Protein AF-A0A7K6TTW9-F1 (afdb_monomer)

Secondary structure (DSSP, 8-state):
--TT--S--SS------B--STTTTTPBPPGGGGTTTS-TTSPTT--S--TTSS-HHHHHHHHT-----GGGGSSSSS---------------TTSSSEETTEEHHHHHHHHHHHHHHHHS-SSTT----HHHHHHHHHHHHHHHHHH-SS-GGGT---HHHHHHHHHHHHHHHHSS-HHHHHHHHHHHHHHHH-GGGHHHHHHHHHHHHHHHHHHHHHHTT-GGGS-HHHHHHHHHHHHHHHHH-HHHHHHHHHHHHHHHHHHHHHS-TTTS-HHHHHHHHHHHHHHHHTS-S-HHHHHHHHHHHHHHHT-S-HHHHHHHHHHHHHHHHHHHHHTSS---S-S-TT---HHHHHHHHHHHHHHHHHHHHS-HHHHHHHHHHHHHHHHHHS-HHHHHHHHHHHHH-TT-S-HHHHHHHHHHHHHHHHHTT-HHHHHHHHHHHHHHHHT-SSHHHHHHHHHHHHHHT---HHHHTT--

Solvent-accessible surface area (backbone atoms only — not comparable to full-atom values): 28141 Å² total; per-residue (Å²): 92,58,74,90,47,92,66,88,70,83,94,64,81,70,53,98,45,60,33,69,48,92,92,46,59,71,44,68,47,58,44,82,83,41,76,79,66,65,66,46,56,56,54,67,52,60,76,72,92,52,93,80,79,65,54,68,65,57,41,28,60,69,60,72,52,73,85,78,56,81,81,73,75,73,76,87,85,84,78,96,70,98,69,90,74,80,81,74,76,83,90,66,84,85,65,70,79,52,38,65,95,80,40,64,53,56,65,56,45,53,53,48,52,60,53,48,50,47,56,72,58,44,92,45,89,89,59,74,66,54,67,70,56,49,53,52,48,55,52,49,48,62,61,47,48,74,70,46,63,69,79,63,72,70,75,73,61,67,49,75,82,55,52,58,61,48,52,57,51,41,57,54,32,60,72,45,93,50,65,71,52,31,44,52,36,52,56,51,47,50,53,44,68,64,34,76,92,38,48,74,58,36,62,68,43,45,64,61,50,50,54,53,48,54,56,51,46,63,69,34,32,87,49,46,64,82,51,64,64,70,51,54,30,48,50,51,37,48,53,48,50,40,45,66,76,38,48,80,83,62,35,70,69,50,52,52,51,52,52,51,35,48,51,47,35,63,68,42,52,79,75,46,30,47,68,63,58,44,51,30,50,49,52,43,53,42,49,41,59,74,65,63,66,62,53,70,70,56,50,53,50,50,43,54,50,17,60,64,38,39,72,46,85,54,62,75,56,15,54,53,22,43,51,36,38,49,51,48,51,58,52,56,56,46,74,76,62,86,75,80,78,92,80,73,79,91,85,64,81,59,68,67,60,52,52,56,49,50,56,55,51,49,51,53,55,48,39,41,50,71,43,55,74,69,55,19,49,53,49,36,67,50,44,36,62,54,46,65,75,73,44,62,68,73,68,48,50,58,52,56,51,50,54,45,69,36,90,78,42,81,51,47,73,43,39,47,52,26,51,27,49,44,40,49,51,34,47,75,72,66,45,50,68,58,53,54,53,53,50,64,70,43,50,67,60,43,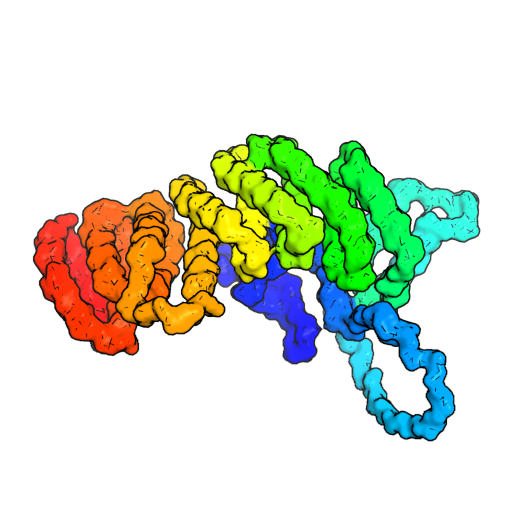74,72,39,81,56,62,72,56,23,54,51,51,52,50,55,49,53,33,27,68,43,89,47,67,74,54,34,62,69,58,129

Nearest PDB structures (foldseek):
  8w15-assembly1_A  TM=8.744E-01  e=3.439E-33  Homo sapiens
  8sah-assembly1_A  TM=8.833E-01  e=1.617E-32  Homo sapiens
  6x9o-assembly1_A  TM=8.766E-01  e=1.033E-32  Homo sapiens
  6rmh-assembly1_A  TM=8.859E-01  e=1.073E-30  Homo sapiens
  6yej-assembly1_A  TM=8.683E-01  e=6.320E-31  Homo sapiens

pLDDT: mean 82.48, std 17.6, range [29.14, 97.25]

Radius of gyration: 28.86 Å; Cα contacts (8 Å, |Δi|>4): 412; chains: 1; bounding box: 93×54×86 Å

InterPro domains:
  IPR000091 Huntingtin [PR00375] (349-368)
  IPR000091 Huntingtin [PR00375] (371-392)
  IPR016024 Armadillo-type fold [SSF48371] (60-452)
  IPR028426 Huntingtin family [PTHR10170] (158-477)
  IPR048413 Huntingtin, C-terminal HEAT repeats [PF20927] (1-150)
  IPR048413 Huntingtin, C-terminal HEAT repeats [PF20927] (158-477)

Foldseek 3Di:
DQPVPPDPDDPDDFDPDADLDPVRGGDGDGPVVCVLVPFLLDFRNDPDDDLPPAAPVNLCSNQVNDPDAPVVVPPPPDDDDDDDDPDDDDDDDPPPSCDDVHDRLQVVLVVLVVVLVCLLPPPDPVDPRDVVVVVVSVVVNSVSVSVNSHDDPPVLPPDPVNLVVLLVCLLVQCPDPDPVSVLVSLSVLVNLLSNPNNVVSNLVCLVSLLVSLLVVLVVCLQQVPVDDSSNLSSSLSSLLSCLLRPVPSSDQVSVLSSLVSLLSLLPDDCVRHPPSSNLSSLSSLLVSLVSVSHDPVSLVVQLVSLLVQLPDQDLVRNVSSVSSNVSSLVSVVCVVPDDDDDDDDPPDDDVVNLVVLVVSLVSLLVCLLPPDVVSVLVSLVCSLVSCVVRHDLVVVLVVLLCSLLDPSGPCNVSSLSSLLSNLVVCVVVVNLVVLVVSLVVCLVSLVPDPPVVSSVVSNQSSVLSSDPDPVSVVVSD

Organism: NCBI:txid48278

Sequence (477 aa):
KRDNIATHHLYQAWDPVPSLSPATTGALISHEKLLLQINTEREIGDMDYKLGQVSIHSIWLGNNITPLREEEWGEDEEDENDIPVPSSPPTSPINTRKHRAGVDIHSCSQFLLELYSQWILPSNPSKRTPVILISEVVRSVTFVMHLLMYGNTDFFLADKAVAEPVSRLLESTLRSTHMPSRIGALHGILYILECDLLDETAKQLIPIISEYLLSNLKGVAHCVNIHNQQHILVMCAAAFYLIENYPLDVGPEFSAGIIQMCGVMVSGSDESTPSIIYHCVLRGLERLLLSEQLSRLDSESLVKLSVDRVNVQSPHRAMAALGLMLTCMYTGKEKISPSRTTDANPAAPDSESVIVAMERVSVLFDRIRKGFPFEARVVARILPQFLDDFFPPQDVMNKVIGEFLSNQQPYPQFMATVVYKVFQTLHSTGQSSMVRDWVMLSLSNFTQRTPVAMAMWSLSCFFVSASTSQWISAMYP

Structure (mmCIF, N/CA/C/O backbone):
data_AF-A0A7K6TTW9-F1
#
_entry.id   AF-A0A7K6TTW9-F1
#
loop_
_atom_site.group_PDB
_atom_site.id
_atom_site.type_symbol
_atom_site.label_atom_id
_atom_site.label_alt_id
_atom_site.label_comp_id
_atom_site.label_asym_id
_atom_site.label_entity_id
_atom_site.label_seq_id
_atom_site.pdbx_PDB_ins_code
_atom_site.Cartn_x
_atom_site.Cartn_y
_atom_site.Cartn_z
_atom_site.occupancy
_atom_site.B_iso_or_equiv
_atom_site.auth_seq_id
_atom_site.auth_comp_id
_atom_site.auth_asym_id
_atom_site.auth_atom_id
_atom_site.pdbx_PDB_model_num
ATOM 1 N N . LYS A 1 1 ? 4.193 -12.598 8.943 1.00 90.69 1 LYS A N 1
ATOM 2 C CA . LYS A 1 1 ? 4.214 -14.023 9.354 1.00 90.69 1 LYS A CA 1
ATOM 3 C C . LYS A 1 1 ? 3.682 -14.932 8.237 1.00 90.69 1 LYS A C 1
ATOM 5 O O . LYS A 1 1 ? 3.313 -14.419 7.188 1.00 90.69 1 LYS A O 1
ATOM 10 N N . ARG A 1 2 ? 3.726 -16.264 8.408 1.00 91.12 2 ARG A N 1
ATOM 11 C CA . ARG A 1 2 ? 3.186 -17.274 7.465 1.00 91.12 2 ARG A CA 1
ATOM 12 C C . ARG A 1 2 ? 2.272 -18.260 8.207 1.00 91.12 2 ARG A C 1
ATOM 14 O O . ARG A 1 2 ? 2.369 -19.466 8.004 1.00 91.12 2 ARG A O 1
ATOM 21 N N . ASP A 1 3 ? 1.419 -17.757 9.094 1.00 90.62 3 ASP A N 1
ATOM 22 C CA . ASP A 1 3 ? 0.704 -18.599 10.068 1.00 90.62 3 ASP A CA 1
ATOM 23 C C . ASP A 1 3 ? -0.306 -19.546 9.400 1.00 90.62 3 ASP A C 1
ATOM 25 O O . ASP A 1 3 ? -0.552 -20.653 9.871 1.00 90.62 3 ASP A O 1
ATOM 29 N N . ASN A 1 4 ? -0.829 -19.151 8.239 1.00 87.56 4 ASN A N 1
ATOM 30 C CA . ASN A 1 4 ? -1.740 -19.934 7.407 1.00 87.56 4 ASN A CA 1
ATOM 31 C C . ASN A 1 4 ? -1.057 -20.727 6.277 1.00 87.56 4 ASN A C 1
ATOM 33 O O . ASN A 1 4 ? -1.748 -21.253 5.398 1.00 87.56 4 ASN A O 1
ATOM 37 N N . ILE A 1 5 ? 0.281 -20.803 6.246 1.00 92.25 5 ILE A N 1
ATOM 38 C CA . ILE A 1 5 ? 1.015 -21.460 5.159 1.00 92.25 5 ILE A CA 1
ATOM 39 C C . ILE A 1 5 ? 2.068 -22.423 5.711 1.00 92.25 5 ILE A C 1
ATOM 41 O O . ILE A 1 5 ? 3.154 -22.020 6.114 1.00 92.25 5 ILE A O 1
ATOM 45 N N . ALA A 1 6 ? 1.776 -23.722 5.635 1.00 92.00 6 ALA A N 1
ATOM 46 C CA . ALA A 1 6 ? 2.670 -24.768 6.134 1.00 92.00 6 ALA A CA 1
ATOM 47 C C . ALA A 1 6 ? 3.857 -25.077 5.202 1.00 92.00 6 ALA A C 1
ATOM 49 O O . ALA A 1 6 ? 4.893 -25.562 5.652 1.00 92.00 6 ALA A O 1
ATOM 50 N N . THR A 1 7 ? 3.715 -24.851 3.891 1.00 94.62 7 THR A N 1
ATOM 51 C CA . THR A 1 7 ? 4.741 -25.250 2.914 1.00 94.62 7 THR A CA 1
ATOM 52 C C . THR A 1 7 ? 5.710 -24.117 2.585 1.00 94.62 7 THR A C 1
ATOM 54 O O . THR A 1 7 ? 5.414 -22.947 2.797 1.00 94.62 7 THR A O 1
ATOM 57 N N . HIS A 1 8 ? 6.869 -24.449 2.018 1.00 91.94 8 HIS A N 1
ATOM 58 C CA . HIS A 1 8 ? 7.921 -23.475 1.716 1.00 91.94 8 HIS A CA 1
ATOM 59 C C . HIS A 1 8 ? 7.682 -22.654 0.431 1.00 91.94 8 HIS A C 1
ATOM 61 O O . HIS A 1 8 ? 8.403 -21.683 0.199 1.00 91.94 8 HIS A O 1
ATOM 67 N N . HIS A 1 9 ? 6.689 -22.998 -0.399 1.00 93.44 9 HIS A N 1
ATOM 68 C CA . HIS A 1 9 ? 6.438 -22.335 -1.688 1.00 93.44 9 HIS A CA 1
ATOM 69 C C . HIS A 1 9 ? 6.154 -20.833 -1.528 1.00 93.44 9 HIS A C 1
ATOM 71 O O . HIS A 1 9 ? 5.536 -20.418 -0.556 1.00 93.44 9 HIS A O 1
ATOM 77 N N . LEU A 1 10 ? 6.603 -20.003 -2.473 1.00 87.88 10 LEU A N 1
ATOM 78 C CA . LEU A 1 10 ? 6.608 -18.541 -2.306 1.00 87.88 10 LEU A CA 1
ATOM 79 C C . LEU A 1 10 ? 5.234 -17.883 -2.515 1.00 87.88 10 LEU A C 1
ATOM 81 O O . LEU A 1 10 ? 4.828 -17.039 -1.723 1.00 87.88 10 LEU A O 1
ATOM 85 N N . TYR A 1 11 ? 4.514 -18.262 -3.573 1.00 91.31 11 TYR A N 1
ATOM 86 C CA . TYR A 1 11 ? 3.267 -17.610 -3.989 1.00 91.31 11 TYR A CA 1
ATOM 87 C C . TYR A 1 11 ? 2.046 -18.321 -3.399 1.00 91.31 11 TYR A C 1
ATOM 89 O O . TYR A 1 11 ? 1.300 -18.993 -4.103 1.00 91.31 11 TYR A O 1
ATOM 97 N N . GLN A 1 12 ? 1.899 -18.222 -2.078 1.00 91.50 12 GLN A N 1
ATOM 98 C CA . GLN A 1 12 ? 0.823 -18.868 -1.314 1.00 91.50 12 GLN A CA 1
ATOM 99 C C . GLN A 1 12 ? 0.091 -17.900 -0.380 1.00 91.50 12 GLN A C 1
ATOM 101 O O . GLN A 1 12 ? -0.583 -18.340 0.544 1.00 91.50 12 GLN A O 1
ATOM 106 N N . ALA A 1 13 ? 0.246 -16.591 -0.586 1.00 89.38 13 ALA A N 1
ATOM 107 C CA . ALA A 1 13 ? -0.506 -15.606 0.177 1.00 89.38 13 ALA A CA 1
ATOM 108 C C . ALA A 1 13 ? -2.008 -15.784 -0.089 1.00 89.38 13 ALA A C 1
ATOM 110 O O . ALA A 1 13 ? -2.449 -15.787 -1.239 1.00 89.38 13 ALA A O 1
ATOM 111 N N . TRP A 1 14 ? -2.771 -15.962 0.982 1.00 91.44 14 TRP A N 1
ATOM 112 C CA . TRP A 1 14 ? -4.226 -16.002 0.969 1.00 91.44 14 TRP A CA 1
ATOM 113 C C . TRP A 1 14 ? -4.735 -15.394 2.271 1.00 91.44 14 TRP A C 1
ATOM 115 O O . TRP A 1 14 ? -4.062 -15.503 3.298 1.00 91.44 14 TRP A O 1
ATOM 125 N N . ASP A 1 15 ? -5.911 -14.775 2.230 1.00 89.69 15 ASP A N 1
ATOM 126 C CA . ASP A 1 15 ? -6.539 -14.178 3.407 1.00 89.69 15 ASP A CA 1
ATOM 127 C C . ASP A 1 15 ? -7.869 -14.871 3.706 1.00 89.69 15 ASP A C 1
ATOM 129 O O . ASP A 1 15 ? -8.611 -15.212 2.778 1.00 89.69 15 ASP A O 1
ATOM 133 N N . PRO A 1 16 ? -8.214 -15.077 4.988 1.00 88.50 16 PRO A N 1
ATOM 134 C CA . PRO A 1 16 ? -9.449 -15.738 5.393 1.00 88.50 16 PRO A CA 1
ATOM 135 C C . PRO A 1 16 ? -10.657 -14.786 5.319 1.00 88.50 16 PRO A C 1
ATOM 137 O O . PRO A 1 16 ? -11.420 -14.670 6.276 1.00 88.50 16 PRO A O 1
ATOM 140 N N . VAL A 1 17 ? -10.833 -14.095 4.189 1.00 88.81 17 VAL A N 1
ATOM 141 C CA . VAL A 1 17 ? -11.942 -13.159 3.959 1.00 88.81 17 VAL A CA 1
ATOM 142 C C . VAL A 1 17 ? -12.976 -13.816 3.038 1.00 88.81 17 VAL A C 1
ATOM 144 O O . VAL A 1 17 ? -12.724 -13.972 1.838 1.00 88.81 17 VAL A O 1
ATOM 147 N N . PRO A 1 18 ? -14.138 -14.241 3.566 1.00 85.94 18 PRO A N 1
ATOM 148 C CA . PRO A 1 18 ? -15.201 -14.804 2.749 1.00 85.94 18 PRO A CA 1
ATOM 149 C C . PRO A 1 18 ? -15.935 -13.705 1.976 1.00 85.94 18 PRO A C 1
ATOM 151 O O . PRO A 1 18 ? -16.159 -12.603 2.473 1.00 85.94 18 PRO A O 1
ATOM 154 N N . SER A 1 19 ? -16.384 -14.031 0.770 1.00 82.94 19 SER A N 1
ATOM 155 C CA . SER A 1 19 ? -17.314 -13.188 0.037 1.00 82.94 19 SER A CA 1
ATOM 156 C C . SER A 1 19 ? -18.700 -13.269 0.669 1.00 82.94 19 SER A C 1
ATOM 158 O O . SER A 1 19 ? -19.238 -14.357 0.894 1.00 82.94 19 SER A O 1
ATOM 160 N N . LEU A 1 20 ? -19.279 -12.099 0.928 1.00 78.38 20 LEU A N 1
ATOM 161 C CA . LEU A 1 20 ? -20.646 -11.934 1.425 1.00 78.38 20 LEU A CA 1
ATOM 162 C C . LEU A 1 20 ? -21.649 -11.638 0.301 1.00 78.38 20 LEU A C 1
ATOM 164 O O . LEU A 1 20 ? -22.837 -11.476 0.568 1.00 78.38 20 LEU A O 1
ATOM 168 N N . SER A 1 21 ? -21.193 -11.594 -0.957 1.00 74.19 21 SER A N 1
ATOM 169 C CA . SER A 1 21 ? -22.082 -11.354 -2.094 1.00 74.19 21 SER A CA 1
ATOM 170 C C . SER A 1 21 ? -23.051 -12.535 -2.290 1.00 74.19 21 SER A C 1
ATOM 172 O O . SER A 1 21 ? -22.654 -13.689 -2.073 1.00 74.19 21 SER A O 1
ATOM 174 N N . PRO A 1 22 ? -24.301 -12.303 -2.736 1.00 65.38 22 PRO A N 1
ATOM 175 C CA . PRO A 1 22 ? -25.276 -13.377 -2.950 1.00 65.38 22 PRO A CA 1
ATOM 176 C C . PRO A 1 22 ? -24.790 -14.452 -3.934 1.00 65.38 22 PRO A C 1
ATOM 178 O O . PRO A 1 22 ? -25.114 -15.625 -3.776 1.00 65.38 22 PRO A O 1
ATOM 181 N N . ALA A 1 23 ? -23.976 -14.063 -4.922 1.00 61.28 23 ALA A N 1
ATOM 182 C CA . ALA A 1 23 ? -23.493 -14.944 -5.983 1.00 61.28 23 ALA A CA 1
ATOM 183 C C . ALA A 1 23 ? -22.328 -15.858 -5.558 1.00 61.28 23 ALA A C 1
ATOM 185 O O . ALA A 1 23 ? -22.161 -16.936 -6.122 1.00 61.28 23 ALA A O 1
ATOM 186 N N . THR A 1 24 ? -21.516 -15.445 -4.579 1.00 67.00 24 THR A N 1
ATOM 187 C CA . THR A 1 24 ? -20.307 -16.177 -4.151 1.00 67.00 24 THR A CA 1
ATOM 188 C C . THR A 1 24 ? -20.237 -16.374 -2.637 1.00 67.00 24 THR A C 1
ATOM 190 O O . THR A 1 24 ? -19.146 -16.513 -2.083 1.00 67.00 24 THR A O 1
ATOM 193 N N . THR A 1 25 ? -21.389 -16.369 -1.956 1.00 66.56 25 THR A N 1
ATOM 194 C CA . THR A 1 25 ? -21.471 -16.453 -0.489 1.00 66.56 25 THR A CA 1
ATOM 195 C C . THR A 1 25 ? -20.648 -17.634 0.034 1.00 66.56 25 THR A C 1
ATOM 197 O O . THR A 1 25 ? -20.915 -18.786 -0.301 1.00 66.56 25 THR A O 1
ATOM 200 N N . GLY A 1 26 ? -19.658 -17.346 0.883 1.00 67.44 26 GLY A N 1
ATOM 201 C CA . GLY A 1 26 ? -18.826 -18.356 1.549 1.00 67.44 26 GLY A CA 1
ATOM 202 C C . GLY A 1 26 ? -17.566 -18.789 0.791 1.00 67.44 26 GLY A C 1
ATOM 203 O O . GLY A 1 26 ? -16.726 -19.465 1.381 1.00 67.44 26 GLY A O 1
ATOM 204 N N . ALA A 1 27 ? -17.378 -18.373 -0.466 1.00 84.00 27 ALA A N 1
ATOM 205 C CA . ALA A 1 27 ? -16.100 -18.537 -1.159 1.00 84.00 27 ALA A CA 1
ATOM 206 C C . ALA A 1 27 ? -15.077 -17.510 -0.649 1.00 84.00 27 ALA A C 1
ATOM 208 O O . ALA A 1 27 ? -15.432 -16.358 -0.398 1.00 84.00 27 ALA A O 1
ATOM 209 N N . LEU A 1 28 ? -13.808 -17.900 -0.515 1.00 87.44 28 LEU A N 1
ATOM 210 C CA . LEU A 1 28 ? -12.742 -16.968 -0.137 1.00 87.44 28 LEU A CA 1
ATOM 211 C C . LEU A 1 28 ? -12.433 -16.007 -1.289 1.00 87.44 28 LEU A C 1
ATOM 213 O O . LEU A 1 28 ? -12.302 -16.425 -2.442 1.00 87.44 28 LEU A O 1
ATOM 217 N N . ILE A 1 29 ? -12.315 -14.719 -0.970 1.00 90.06 29 ILE A N 1
ATOM 218 C CA . ILE A 1 29 ? -11.885 -13.698 -1.927 1.00 90.06 29 ILE A CA 1
ATOM 219 C C . ILE A 1 29 ? -10.391 -13.903 -2.217 1.00 90.06 29 ILE A C 1
ATOM 221 O O . ILE A 1 29 ? -9.603 -14.172 -1.310 1.00 90.06 29 ILE A O 1
ATOM 225 N N . SER A 1 30 ? -9.988 -13.796 -3.487 1.00 90.25 30 SER A N 1
ATOM 226 C CA . SER A 1 30 ? -8.575 -13.908 -3.857 1.00 90.25 30 SER A CA 1
ATOM 227 C C . SER A 1 30 ? -7.753 -12.757 -3.266 1.00 90.25 30 SER A C 1
ATOM 229 O O . SER A 1 30 ? -8.191 -11.608 -3.265 1.00 90.25 30 SER A O 1
ATOM 231 N N . HIS A 1 31 ? -6.537 -13.062 -2.801 1.00 90.00 31 HIS A N 1
ATOM 232 C CA . HIS A 1 31 ? -5.630 -12.097 -2.158 1.00 90.00 31 HIS A CA 1
ATOM 233 C C . HIS A 1 31 ? -5.389 -10.837 -3.010 1.00 90.00 31 HIS A C 1
ATOM 235 O O . HIS A 1 31 ? -5.388 -9.722 -2.500 1.00 90.00 31 HIS A O 1
ATOM 241 N N . GLU A 1 32 ? -5.267 -10.997 -4.330 1.00 89.19 32 GLU A N 1
ATOM 242 C CA . GLU A 1 32 ? -5.075 -9.894 -5.284 1.00 89.19 32 GLU A CA 1
ATOM 243 C C . GLU A 1 32 ? -6.220 -8.863 -5.280 1.00 89.19 32 GLU A C 1
ATOM 245 O O . GLU A 1 32 ? -5.988 -7.688 -5.550 1.00 89.19 32 GLU A O 1
ATOM 250 N N . LYS A 1 33 ? -7.448 -9.275 -4.930 1.00 90.31 33 LYS A N 1
ATOM 251 C CA . LYS A 1 33 ? -8.617 -8.385 -4.838 1.00 90.31 33 LYS A CA 1
ATOM 252 C C . LYS A 1 33 ? -8.679 -7.628 -3.510 1.00 90.31 33 LYS A C 1
ATOM 254 O O . LYS A 1 33 ? -9.442 -6.676 -3.393 1.00 90.31 33 LYS A O 1
ATOM 259 N N . LEU A 1 34 ? -7.876 -8.031 -2.524 1.00 90.25 34 LEU A N 1
ATOM 260 C CA . LEU A 1 34 ? -7.834 -7.461 -1.173 1.00 90.25 34 LEU A CA 1
ATOM 261 C C . LEU A 1 34 ? -6.607 -6.558 -0.952 1.00 90.25 34 LEU A C 1
ATOM 263 O O . LEU A 1 34 ? -6.233 -6.301 0.197 1.00 90.25 34 LEU A O 1
ATOM 267 N N . LEU A 1 35 ? -5.990 -6.068 -2.038 1.00 89.62 35 LEU A N 1
ATOM 268 C CA . LEU A 1 35 ? -4.664 -5.432 -2.068 1.00 89.62 35 LEU A CA 1
ATOM 269 C C . LEU A 1 35 ? -4.393 -4.462 -0.907 1.00 89.62 35 LEU A C 1
ATOM 271 O O . LEU A 1 35 ? -3.331 -4.554 -0.293 1.00 89.62 35 LEU A O 1
ATOM 275 N N . LEU A 1 36 ? -5.355 -3.592 -0.571 1.00 91.62 36 LEU A N 1
ATOM 276 C CA . LEU A 1 36 ? -5.297 -2.633 0.548 1.00 91.62 36 LEU A CA 1
ATOM 277 C C . LEU A 1 36 ? -6.529 -2.701 1.475 1.00 91.62 36 LEU A C 1
ATOM 279 O O . LEU A 1 36 ? -6.768 -1.791 2.268 1.00 91.62 36 LEU A O 1
ATOM 283 N N . GLN A 1 37 ? -7.317 -3.781 1.391 1.00 90.81 37 GLN A N 1
ATOM 284 C CA . GLN A 1 37 ? -8.585 -3.902 2.127 1.00 90.81 37 GLN A CA 1
ATOM 285 C C . GLN A 1 37 ? -8.423 -4.443 3.551 1.00 90.81 37 GLN A C 1
ATOM 287 O O . GLN A 1 37 ? -9.193 -4.075 4.429 1.00 90.81 37 GLN A O 1
ATOM 292 N N . ILE A 1 38 ? -7.422 -5.296 3.797 1.00 91.38 38 ILE A N 1
ATOM 293 C CA . ILE A 1 38 ? -7.135 -5.812 5.148 1.00 91.38 38 ILE A CA 1
ATOM 294 C C . ILE A 1 38 ? -6.821 -4.641 6.083 1.00 91.38 38 ILE A C 1
ATOM 296 O O . ILE A 1 38 ? -6.050 -3.760 5.696 1.00 91.38 38 ILE A O 1
ATOM 300 N N . ASN A 1 39 ? -7.354 -4.663 7.305 1.00 90.94 39 ASN A N 1
ATOM 301 C CA . ASN A 1 39 ? -7.131 -3.596 8.274 1.00 90.94 39 ASN A CA 1
ATOM 302 C C . ASN A 1 39 ? -5.638 -3.314 8.510 1.00 90.94 39 ASN A C 1
ATOM 304 O O . ASN A 1 39 ? -4.816 -4.230 8.619 1.00 90.94 39 ASN A O 1
AT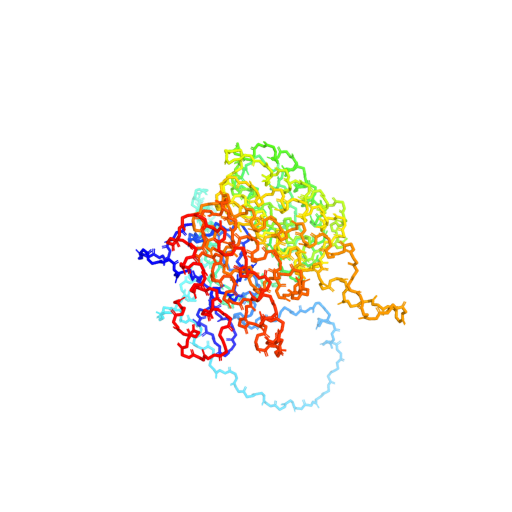OM 308 N N . THR A 1 40 ? -5.294 -2.033 8.623 1.00 89.50 40 THR A N 1
ATOM 309 C CA . THR A 1 40 ? -3.907 -1.561 8.712 1.00 89.50 40 THR A CA 1
ATOM 310 C C . THR A 1 40 ? -3.204 -1.966 10.006 1.00 89.50 40 THR A C 1
ATOM 312 O O . THR A 1 40 ? -1.997 -2.182 9.991 1.00 89.50 40 THR A O 1
ATOM 315 N N . GLU A 1 41 ? -3.933 -2.127 11.114 1.00 90.06 41 GLU A N 1
ATOM 316 C CA . GLU A 1 41 ? -3.375 -2.517 12.416 1.00 90.06 41 GLU A CA 1
ATOM 317 C C . GLU A 1 41 ? -2.940 -3.991 12.489 1.00 90.06 41 GLU A C 1
ATOM 319 O O . GLU A 1 41 ? -2.352 -4.430 13.484 1.00 90.06 41 GLU A O 1
ATOM 324 N N . ARG A 1 42 ? -3.222 -4.788 11.450 1.00 90.31 42 ARG A N 1
ATOM 325 C CA . ARG A 1 42 ? -2.836 -6.200 11.392 1.00 90.31 42 ARG A CA 1
ATOM 326 C C . ARG A 1 42 ? -1.444 -6.368 10.798 1.00 90.31 42 ARG A C 1
ATOM 328 O O . ARG A 1 42 ? -1.095 -5.790 9.774 1.00 90.31 42 ARG A O 1
ATOM 335 N N . GLU A 1 43 ? -0.653 -7.231 11.428 1.00 91.44 43 GLU A N 1
ATOM 336 C CA . GLU A 1 43 ? 0.618 -7.657 10.859 1.00 91.44 43 GLU A CA 1
ATOM 337 C C . GLU A 1 43 ? 0.355 -8.515 9.616 1.00 91.44 43 GLU A C 1
ATOM 339 O O . GLU A 1 43 ? -0.529 -9.371 9.612 1.00 91.44 43 GLU A O 1
ATOM 344 N N . ILE A 1 44 ? 1.140 -8.310 8.561 1.00 88.94 44 ILE A N 1
ATOM 345 C CA . ILE A 1 44 ? 0.992 -9.051 7.306 1.00 88.94 44 ILE A CA 1
ATOM 346 C C . ILE A 1 44 ? 1.151 -10.558 7.564 1.00 88.94 44 ILE A C 1
ATOM 348 O O . ILE A 1 44 ? 2.199 -11.010 8.036 1.00 88.94 44 ILE A O 1
ATOM 352 N N . GLY A 1 45 ? 0.122 -11.337 7.219 1.00 87.19 45 GLY A N 1
ATOM 353 C CA . GLY A 1 45 ? 0.101 -12.798 7.352 1.00 87.19 45 GLY A CA 1
ATOM 354 C C . GLY A 1 45 ? -0.047 -13.324 8.785 1.00 87.19 45 GLY A C 1
ATOM 355 O O . GLY A 1 45 ? 0.197 -14.510 9.003 1.00 87.19 45 GLY A O 1
ATOM 356 N N . ASP A 1 46 ? -0.383 -12.455 9.743 1.00 91.31 46 ASP A N 1
ATOM 357 C CA . ASP A 1 46 ? -0.776 -12.828 11.105 1.00 91.31 46 ASP A CA 1
ATOM 358 C C . ASP A 1 46 ? -2.263 -13.189 11.142 1.00 91.31 46 ASP A C 1
ATOM 360 O O . ASP A 1 46 ? -3.116 -12.405 10.716 1.00 91.31 46 ASP A O 1
ATOM 364 N N . MET A 1 47 ? -2.553 -14.393 11.628 1.00 88.88 47 MET A N 1
ATOM 365 C CA . MET A 1 47 ? -3.896 -14.987 11.608 1.00 88.88 47 MET A CA 1
ATOM 366 C C . MET A 1 47 ? -4.509 -15.091 13.003 1.00 88.88 47 MET A C 1
ATOM 368 O O . MET A 1 47 ? -5.624 -15.599 13.149 1.00 88.88 47 MET A O 1
ATOM 372 N N . ASP A 1 48 ? -3.800 -14.596 14.021 1.00 89.56 48 ASP A N 1
ATOM 373 C CA . ASP A 1 48 ? -4.319 -14.532 15.375 1.00 89.56 48 ASP A CA 1
ATOM 374 C C . ASP A 1 48 ? -5.555 -13.627 15.437 1.00 89.56 48 ASP A C 1
ATOM 376 O O . ASP A 1 48 ? -5.693 -12.625 14.722 1.00 89.56 48 ASP A O 1
ATOM 380 N N . TYR A 1 49 ? -6.475 -13.978 16.334 1.00 86.81 49 TYR A N 1
ATOM 381 C CA . TYR A 1 49 ? -7.629 -13.133 16.587 1.00 86.81 49 TYR A CA 1
ATOM 382 C C . TYR A 1 49 ? -7.171 -11.768 17.108 1.00 86.81 49 TYR A C 1
ATOM 384 O O . TYR A 1 49 ? -6.423 -11.668 18.085 1.00 86.81 49 TYR A O 1
ATOM 392 N N . LYS A 1 50 ? -7.713 -10.709 16.506 1.00 86.44 50 LYS A N 1
ATOM 393 C CA . LYS A 1 50 ? -7.585 -9.334 16.994 1.00 86.44 50 LYS A CA 1
ATOM 394 C C . LYS A 1 50 ? -8.952 -8.675 17.041 1.00 86.44 50 LYS A C 1
ATOM 396 O O . LYS A 1 50 ? -9.848 -9.032 16.275 1.00 86.44 50 LYS A O 1
ATOM 401 N N . LEU A 1 51 ? -9.096 -7.692 17.928 1.00 85.00 51 LEU A N 1
ATOM 402 C CA . LEU A 1 51 ? -10.255 -6.802 17.917 1.00 85.00 51 LEU A CA 1
ATOM 403 C C . LEU A 1 51 ? -10.342 -6.141 16.529 1.00 85.00 51 LEU A C 1
ATOM 405 O O . LEU A 1 51 ? -9.324 -5.718 15.993 1.00 85.00 51 LEU A O 1
ATOM 409 N N . GLY A 1 52 ? -11.534 -6.119 15.932 1.00 82.44 52 GLY A N 1
ATOM 410 C CA . GLY A 1 52 ? -11.735 -5.715 14.534 1.00 82.44 52 GLY A CA 1
ATOM 411 C C . GLY A 1 52 ? -11.675 -6.882 13.540 1.00 82.44 52 GLY A C 1
ATOM 412 O O . GLY A 1 52 ? -11.302 -6.685 12.391 1.00 82.44 52 GLY A O 1
ATOM 413 N N . GLN A 1 53 ? -11.934 -8.128 13.965 1.00 86.06 53 GLN A N 1
ATOM 414 C CA . GLN A 1 53 ? -11.956 -9.302 13.068 1.00 86.06 53 GLN A CA 1
ATOM 415 C C . GLN A 1 53 ? -13.126 -9.275 12.085 1.00 86.06 53 GLN A C 1
ATOM 417 O O . GLN A 1 53 ? -12.991 -9.726 10.951 1.00 86.06 53 GLN A O 1
ATOM 422 N N . VAL A 1 54 ? -14.270 -8.782 12.545 1.00 84.25 54 VAL A N 1
ATOM 423 C CA . VAL A 1 54 ? -15.511 -8.693 11.785 1.00 84.25 54 VAL A CA 1
ATOM 424 C C . VAL A 1 54 ? -15.920 -7.230 11.810 1.00 84.25 54 VAL A C 1
ATOM 426 O O . VAL A 1 54 ? -16.056 -6.655 12.889 1.00 84.25 54 VAL A O 1
ATOM 429 N N . SER A 1 55 ? -16.057 -6.641 10.627 1.00 86.31 55 SER A N 1
ATOM 430 C CA . SER A 1 55 ? -16.460 -5.247 10.460 1.00 86.31 55 SER A CA 1
ATOM 431 C C . SER A 1 55 ? -17.977 -5.109 10.649 1.00 86.31 55 SER A C 1
ATOM 433 O O . SER A 1 55 ? -18.720 -6.075 10.420 1.00 86.31 55 SER A O 1
ATOM 435 N N . ILE A 1 56 ? -18.457 -3.928 11.031 1.00 81.62 56 ILE A N 1
ATOM 436 C CA . ILE A 1 56 ? -19.900 -3.660 11.158 1.00 81.62 56 ILE A CA 1
ATOM 437 C C . ILE A 1 56 ? -20.602 -3.791 9.805 1.00 81.62 56 ILE A C 1
ATOM 439 O O . ILE A 1 56 ? -21.647 -4.436 9.717 1.00 81.62 56 ILE A O 1
ATOM 443 N N . HIS A 1 57 ? -19.993 -3.311 8.719 1.00 80.62 57 HIS A N 1
ATOM 444 C CA . HIS A 1 57 ? -20.573 -3.487 7.383 1.00 80.62 57 HIS A CA 1
ATOM 445 C C . HIS A 1 57 ? -20.758 -4.966 7.014 1.00 80.62 57 HIS A C 1
ATOM 447 O O . HIS A 1 57 ? -21.764 -5.352 6.415 1.00 80.62 57 HIS A O 1
ATOM 453 N N . SER A 1 58 ? -19.808 -5.823 7.404 1.00 79.62 58 SER A N 1
ATOM 454 C CA . SER A 1 58 ? -19.900 -7.265 7.158 1.00 79.62 58 SER A CA 1
ATOM 455 C C . SER A 1 58 ? -21.048 -7.924 7.936 1.00 79.62 58 SER A C 1
ATOM 457 O O . SER A 1 58 ? -21.673 -8.865 7.441 1.00 79.62 58 SER A O 1
ATOM 459 N N . ILE A 1 59 ? -21.363 -7.393 9.122 1.00 77.19 59 ILE A N 1
ATOM 460 C CA . ILE A 1 59 ? -22.514 -7.795 9.934 1.00 77.19 59 ILE A CA 1
ATOM 461 C C . ILE A 1 59 ? -23.814 -7.395 9.241 1.00 77.19 59 ILE A C 1
ATOM 463 O O . ILE A 1 59 ? -24.700 -8.237 9.091 1.00 77.19 59 ILE A O 1
ATOM 467 N N . TRP A 1 60 ? -23.926 -6.148 8.784 1.00 75.69 60 TRP A N 1
ATOM 468 C CA . TRP A 1 60 ? -25.132 -5.665 8.114 1.00 75.69 60 TRP A CA 1
ATOM 469 C C . TRP A 1 60 ? -25.418 -6.442 6.831 1.00 75.69 60 TRP A C 1
ATOM 471 O O . TRP A 1 60 ? -26.495 -7.019 6.672 1.00 75.69 60 TRP A O 1
ATOM 481 N N . LEU A 1 61 ? -24.409 -6.571 5.967 1.00 74.50 61 LEU A N 1
ATOM 482 C CA . LEU A 1 61 ? -24.527 -7.284 4.697 1.00 74.50 61 LEU A CA 1
ATOM 483 C C . LEU A 1 61 ? -24.769 -8.790 4.890 1.00 74.50 61 LEU A C 1
ATOM 485 O O . LEU A 1 61 ? -25.555 -9.404 4.170 1.00 74.50 61 LEU A O 1
ATOM 489 N N . GLY A 1 62 ? -24.104 -9.406 5.872 1.00 70.00 62 GLY A N 1
ATOM 490 C CA . GLY A 1 62 ? -24.251 -10.833 6.167 1.00 70.00 62 GLY A CA 1
ATOM 491 C C . GLY A 1 62 ? -25.647 -11.217 6.665 1.00 70.00 62 GLY A C 1
ATOM 492 O O . GLY A 1 62 ? -26.079 -12.355 6.454 1.00 70.00 62 GLY A O 1
ATOM 493 N N . ASN A 1 63 ? -26.359 -10.268 7.272 1.00 67.31 63 ASN A N 1
ATOM 494 C CA . ASN A 1 63 ? -27.661 -10.486 7.899 1.00 67.31 63 ASN A CA 1
ATOM 495 C C . ASN A 1 63 ? -28.822 -9.786 7.193 1.00 67.31 63 ASN A C 1
ATOM 497 O O . ASN A 1 63 ? -29.950 -9.891 7.664 1.00 67.31 63 ASN A O 1
ATOM 501 N N . ASN A 1 64 ? -28.562 -9.114 6.067 1.00 67.31 64 ASN A N 1
ATOM 502 C CA . ASN A 1 64 ? -29.532 -8.255 5.384 1.00 67.31 64 ASN A CA 1
ATOM 503 C C . ASN A 1 64 ? -30.156 -7.215 6.334 1.00 67.31 64 ASN A C 1
ATOM 505 O O . ASN A 1 64 ? -31.346 -6.927 6.242 1.00 67.31 64 ASN A O 1
ATOM 509 N N . ILE A 1 65 ? -29.358 -6.682 7.262 1.00 66.31 65 ILE A N 1
ATOM 510 C CA . ILE A 1 65 ? -29.774 -5.566 8.110 1.00 66.31 65 ILE A CA 1
ATOM 511 C C . ILE A 1 65 ? -29.536 -4.305 7.289 1.00 66.31 65 ILE A C 1
ATOM 513 O O . ILE A 1 65 ? -28.390 -3.948 7.022 1.00 66.31 65 ILE A O 1
ATOM 517 N N . THR A 1 66 ? -30.609 -3.649 6.867 1.00 59.75 66 THR A N 1
ATOM 518 C CA . THR A 1 66 ? -30.549 -2.286 6.343 1.00 59.75 66 THR A CA 1
ATOM 519 C C . THR A 1 66 ? -30.676 -1.334 7.528 1.00 59.75 66 THR A C 1
ATOM 521 O O . THR A 1 66 ? -31.731 -1.338 8.166 1.00 59.75 66 THR A O 1
ATOM 524 N N . PRO A 1 67 ? -29.630 -0.568 7.884 1.00 56.84 67 PRO A N 1
ATOM 525 C CA . PRO A 1 67 ? -29.766 0.481 8.885 1.00 56.84 67 PRO A CA 1
ATOM 526 C C . PRO A 1 67 ? -30.808 1.490 8.379 1.00 56.84 67 PRO A C 1
ATOM 528 O O . PRO A 1 67 ? -30.548 2.218 7.425 1.00 56.84 67 PRO A O 1
ATOM 531 N N . LEU A 1 68 ? -32.011 1.472 8.959 1.00 45.91 68 LEU A N 1
ATOM 532 C CA . LEU A 1 68 ? -33.066 2.435 8.634 1.00 45.91 68 LEU A CA 1
ATOM 533 C C . LEU A 1 68 ? -32.591 3.818 9.091 1.00 45.91 68 LEU A C 1
ATOM 535 O O . LEU A 1 68 ? -32.188 3.988 10.245 1.00 45.91 68 LEU A O 1
ATOM 539 N N . ARG A 1 69 ? -32.593 4.794 8.182 1.00 50.53 69 ARG A N 1
ATOM 540 C CA . ARG A 1 69 ? -32.213 6.182 8.481 1.00 50.53 69 ARG A CA 1
ATOM 541 C C . ARG A 1 69 ? -33.324 6.824 9.319 1.00 50.53 69 ARG A C 1
ATOM 543 O O . ARG A 1 69 ? -34.488 6.522 9.089 1.00 50.53 69 ARG A O 1
ATOM 550 N N . GLU A 1 70 ? -32.997 7.735 10.243 1.00 44.75 70 GLU A N 1
ATOM 551 C CA . GLU A 1 70 ? -34.007 8.476 11.039 1.00 44.75 70 GLU A CA 1
ATOM 552 C C . GLU A 1 70 ? -35.080 9.164 10.159 1.00 44.75 70 GLU A C 1
ATOM 554 O O . GLU A 1 70 ? -36.197 9.375 10.618 1.00 44.75 70 GLU A O 1
ATOM 559 N N . GLU A 1 71 ? -34.783 9.455 8.887 1.00 41.44 71 GLU A N 1
ATOM 560 C CA . GLU A 1 71 ? -35.721 10.042 7.915 1.00 41.44 71 GLU A CA 1
ATOM 561 C C . GLU A 1 71 ? -36.913 9.128 7.559 1.00 41.44 71 GLU A C 1
ATOM 563 O O . GLU A 1 71 ? -37.958 9.638 7.174 1.00 41.44 71 GLU A O 1
ATOM 568 N N . GLU A 1 72 ? -36.811 7.807 7.742 1.00 40.31 72 GLU A N 1
ATOM 569 C CA . GLU A 1 72 ? -37.910 6.855 7.481 1.00 40.31 72 GLU A CA 1
ATOM 570 C C . GLU A 1 72 ? -38.814 6.620 8.704 1.00 40.31 72 GLU A C 1
ATOM 572 O O . GLU A 1 72 ? -39.802 5.899 8.622 1.00 40.31 72 GLU A O 1
ATOM 577 N N . TRP A 1 73 ? -38.512 7.238 9.850 1.00 45.62 73 TRP A N 1
ATOM 578 C CA . TRP A 1 73 ? -39.334 7.120 11.062 1.00 45.62 73 TRP A CA 1
ATOM 579 C C . TRP A 1 73 ? -40.505 8.116 11.089 1.00 45.62 73 TRP A C 1
ATOM 581 O O . TRP A 1 73 ? -41.303 8.089 12.023 1.00 45.62 73 TRP A O 1
ATOM 591 N N . GLY A 1 74 ? -40.584 9.024 10.110 1.00 39.66 74 GLY A N 1
ATOM 592 C CA . GLY A 1 74 ? -41.474 10.186 10.138 1.00 39.66 74 GLY A CA 1
ATOM 593 C C . GLY A 1 74 ? -42.697 10.149 9.220 1.00 39.66 74 GLY A C 1
ATOM 594 O O . GLY A 1 74 ? -43.442 11.123 9.243 1.00 39.66 74 GLY A O 1
ATOM 595 N N . GLU A 1 75 ? -42.916 9.102 8.417 1.00 35.12 75 GLU A N 1
ATOM 596 C CA . GLU A 1 75 ? -43.976 9.118 7.384 1.00 35.12 75 GLU A CA 1
ATOM 597 C C . GLU A 1 75 ? -45.120 8.103 7.565 1.00 35.12 75 GLU A C 1
ATOM 599 O O . GLU A 1 75 ? -46.022 8.087 6.736 1.00 35.12 75 GLU A O 1
ATOM 604 N N . ASP A 1 76 ? -45.178 7.334 8.660 1.00 40.47 76 ASP A N 1
ATOM 605 C CA . ASP A 1 76 ? -46.226 6.307 8.848 1.00 40.47 76 ASP A CA 1
ATOM 606 C C . ASP A 1 76 ? -47.190 6.577 10.025 1.00 40.47 76 ASP A C 1
ATOM 608 O O . ASP A 1 76 ? -47.723 5.652 10.638 1.00 40.47 76 ASP A O 1
ATOM 612 N N . GLU A 1 77 ? -47.482 7.843 10.328 1.00 44.41 77 GLU A N 1
ATOM 613 C CA . GLU A 1 77 ? -48.658 8.204 11.136 1.00 44.41 77 GLU A CA 1
ATOM 614 C C . GLU A 1 77 ? -49.432 9.351 10.480 1.00 44.41 77 GLU A C 1
ATOM 616 O O . GLU A 1 77 ? -49.367 10.477 10.951 1.00 44.41 77 GLU A O 1
ATOM 621 N N . GLU A 1 78 ? -50.123 9.071 9.370 1.00 40.72 78 GLU A N 1
ATOM 622 C CA . GLU A 1 78 ? -51.401 9.691 8.960 1.00 40.72 78 GLU A CA 1
ATOM 623 C C . GLU A 1 78 ? -51.749 9.248 7.526 1.00 40.72 78 GLU A C 1
ATOM 625 O O . GLU A 1 78 ? -51.369 9.899 6.562 1.00 40.72 78 GLU A O 1
ATOM 630 N N . ASP A 1 79 ? -52.423 8.099 7.382 1.00 34.81 79 ASP A N 1
ATOM 631 C CA . ASP A 1 79 ? -53.573 7.914 6.476 1.00 34.81 79 ASP A CA 1
ATOM 632 C C . ASP A 1 79 ? -53.993 6.430 6.423 1.00 34.81 79 ASP A C 1
ATOM 634 O O . ASP A 1 79 ? -53.518 5.622 5.623 1.00 34.81 79 ASP A O 1
ATOM 638 N N . GLU A 1 80 ? -54.958 6.069 7.275 1.00 45.22 80 GLU A N 1
ATOM 639 C CA . GLU A 1 80 ? -55.839 4.928 7.020 1.00 45.22 80 GLU A CA 1
ATOM 640 C C . GLU A 1 80 ? -56.592 5.170 5.702 1.00 45.22 80 GLU A C 1
ATOM 642 O O . GLU A 1 80 ? -57.516 5.980 5.650 1.00 45.22 80 GLU A O 1
ATOM 647 N N . ASN A 1 81 ? -56.252 4.435 4.643 1.00 35.62 81 ASN A N 1
ATOM 648 C CA . ASN A 1 81 ? -57.207 4.093 3.590 1.00 35.62 81 ASN A CA 1
ATOM 649 C C . ASN A 1 81 ? -56.892 2.709 3.005 1.00 35.62 81 ASN A C 1
ATOM 651 O O . ASN A 1 81 ? -55.839 2.475 2.413 1.00 35.62 81 ASN A O 1
ATOM 655 N N . ASP A 1 82 ? -57.852 1.800 3.182 1.00 42.56 82 ASP A N 1
ATOM 656 C CA . ASP A 1 82 ? -57.891 0.421 2.694 1.00 42.56 82 ASP A CA 1
ATOM 657 C C . ASP A 1 82 ? -57.455 0.274 1.223 1.00 42.56 82 ASP A C 1
ATOM 659 O O . ASP A 1 82 ? -58.210 0.571 0.293 1.00 42.56 82 ASP A O 1
ATOM 663 N N . ILE A 1 83 ? -56.271 -0.303 0.997 1.00 37.09 83 ILE A N 1
ATOM 664 C CA . ILE A 1 83 ? -55.904 -0.936 -0.276 1.00 37.09 83 ILE A CA 1
ATOM 665 C C . ILE A 1 83 ? -55.283 -2.304 0.050 1.00 37.09 83 ILE A C 1
ATOM 667 O O . ILE A 1 83 ? -54.288 -2.362 0.774 1.00 37.09 83 ILE A O 1
ATOM 671 N N . PRO A 1 84 ? -55.822 -3.432 -0.456 1.00 36.12 84 PRO A N 1
ATOM 672 C CA . PRO A 1 84 ? -55.261 -4.739 -0.152 1.00 36.12 84 PRO A CA 1
ATOM 673 C C . PRO A 1 84 ? -53.926 -4.912 -0.885 1.00 36.12 84 PRO A C 1
ATOM 675 O O . PRO A 1 84 ? -53.875 -5.035 -2.110 1.00 36.12 84 PRO A O 1
ATOM 678 N N . VAL A 1 85 ? -52.843 -4.926 -0.110 1.00 34.69 85 VAL A N 1
ATOM 679 C CA . VAL A 1 85 ? -51.479 -5.212 -0.564 1.00 34.69 85 VAL A CA 1
ATOM 680 C C . VAL A 1 85 ? -51.433 -6.631 -1.159 1.00 34.69 85 VAL A C 1
ATOM 682 O O . VAL A 1 85 ? -51.890 -7.575 -0.505 1.00 34.69 85 VAL A O 1
ATOM 685 N N . PRO A 1 86 ? -50.899 -6.843 -2.378 1.00 34.44 86 PRO A N 1
ATOM 686 C CA . PRO A 1 86 ? -50.719 -8.188 -2.906 1.00 34.44 86 PRO A CA 1
ATOM 687 C C . PRO A 1 86 ? -49.704 -8.934 -2.036 1.00 34.44 86 PRO A C 1
ATOM 689 O O . PRO A 1 86 ? -48.593 -8.460 -1.807 1.00 34.44 86 PRO A O 1
ATOM 692 N N . SER A 1 87 ? -50.109 -10.108 -1.548 1.00 31.17 87 SER A N 1
ATOM 693 C CA . SER A 1 87 ? -49.313 -10.995 -0.702 1.00 31.17 87 SER A CA 1
ATOM 694 C C . SER A 1 87 ? -47.901 -11.176 -1.262 1.00 31.17 87 SER A C 1
ATOM 696 O O . SER A 1 87 ? -47.721 -11.766 -2.333 1.00 31.17 87 SER A O 1
ATOM 698 N N . SER A 1 88 ? -46.907 -10.690 -0.524 1.00 33.25 88 SER A N 1
ATOM 699 C CA . SER A 1 88 ? -45.504 -10.994 -0.759 1.00 33.25 88 SER A CA 1
ATOM 700 C C . SER A 1 88 ? -45.296 -12.518 -0.723 1.00 33.25 88 SER A C 1
ATOM 702 O O . SER A 1 88 ? -45.878 -13.209 0.120 1.00 33.25 88 SER A O 1
ATOM 704 N N . PRO A 1 89 ? -44.513 -13.088 -1.657 1.00 32.59 89 PRO A N 1
ATOM 705 C CA . PRO A 1 89 ? -44.238 -14.517 -1.657 1.00 32.59 89 PRO A CA 1
ATOM 706 C C . PRO A 1 89 ? -43.452 -14.887 -0.389 1.00 32.59 89 PRO A C 1
ATOM 708 O O . PRO A 1 89 ? -42.666 -14.073 0.100 1.00 32.59 89 PRO A O 1
ATOM 711 N N . PRO A 1 90 ? -43.638 -16.103 0.154 1.00 33.16 90 PRO A N 1
ATOM 712 C CA . PRO A 1 90 ? -43.043 -16.489 1.424 1.00 33.16 90 PRO A CA 1
ATOM 713 C C . PRO A 1 90 ? -41.518 -16.461 1.308 1.00 33.16 90 PRO A C 1
ATOM 715 O O . PRO A 1 90 ? -40.909 -17.282 0.620 1.00 33.16 90 PRO A O 1
ATOM 718 N N . THR A 1 91 ? -40.884 -15.512 1.990 1.00 35.34 91 THR A N 1
ATOM 719 C CA . THR A 1 91 ? -39.435 -15.459 2.150 1.00 35.34 91 THR A CA 1
ATOM 720 C C . THR A 1 91 ? -39.002 -16.557 3.112 1.00 35.34 91 THR A C 1
ATOM 722 O O . 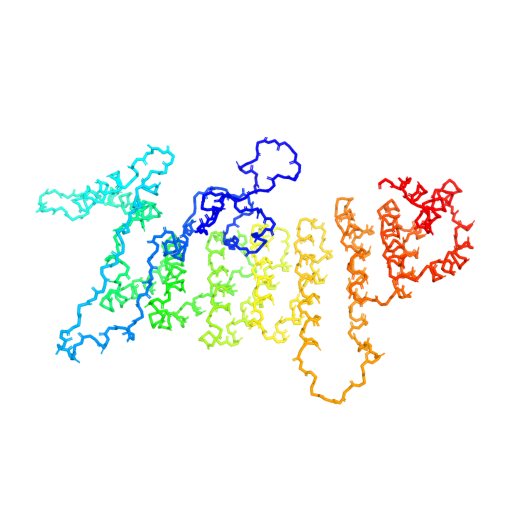THR A 1 91 ? -39.037 -16.433 4.333 1.00 35.34 91 THR A O 1
ATOM 725 N N . SER A 1 92 ? -38.593 -17.689 2.550 1.00 29.14 92 SER A N 1
ATOM 726 C CA . SER A 1 92 ? -37.765 -18.704 3.205 1.00 29.14 92 SER A CA 1
ATOM 727 C C . SER A 1 92 ? -37.073 -19.535 2.121 1.00 29.14 92 SER A C 1
ATOM 729 O O . SER A 1 92 ? -37.730 -19.949 1.169 1.00 29.14 92 SER A O 1
ATOM 731 N N . PRO A 1 93 ? -35.755 -19.779 2.245 1.00 38.09 93 PRO A N 1
ATOM 732 C CA . PRO A 1 93 ? -35.233 -20.454 3.424 1.00 38.09 93 PRO A CA 1
ATOM 733 C C . PRO A 1 93 ? -34.235 -19.609 4.225 1.00 38.09 93 PRO A C 1
ATOM 735 O O . PRO A 1 93 ? -33.075 -19.454 3.859 1.00 38.09 93 PRO A O 1
ATOM 738 N N . ILE A 1 94 ? -34.673 -19.194 5.413 1.00 40.75 94 ILE A N 1
ATOM 739 C CA . ILE A 1 94 ? -33.881 -18.597 6.507 1.00 40.75 94 ILE A CA 1
ATOM 740 C C . ILE A 1 94 ? -32.865 -19.596 7.137 1.00 40.75 94 ILE A C 1
ATOM 742 O O . ILE A 1 94 ? -32.181 -19.286 8.108 1.00 40.75 94 ILE A O 1
ATOM 746 N N . ASN A 1 95 ? -32.698 -20.807 6.591 1.00 39.31 95 ASN A N 1
ATOM 747 C CA . ASN A 1 95 ? -32.071 -21.923 7.317 1.00 39.31 95 ASN A CA 1
ATOM 748 C C . ASN A 1 95 ? -30.670 -22.371 6.871 1.00 39.31 95 ASN A C 1
ATOM 750 O O . ASN A 1 95 ? -30.095 -23.227 7.538 1.00 39.31 95 ASN A O 1
ATOM 754 N N . THR A 1 96 ? -30.059 -21.819 5.820 1.00 41.47 96 THR A N 1
ATOM 755 C CA . THR A 1 96 ? -28.707 -22.267 5.410 1.00 41.47 96 THR A CA 1
ATOM 756 C C . THR A 1 96 ? -27.562 -21.522 6.101 1.00 41.47 96 THR A C 1
ATOM 758 O O . THR A 1 96 ? -26.486 -22.095 6.252 1.00 41.47 96 THR A O 1
ATOM 761 N N . ARG A 1 97 ? -27.771 -20.287 6.589 1.00 50.38 97 ARG A N 1
ATOM 762 C CA . ARG A 1 97 ? -26.723 -19.496 7.279 1.00 50.38 97 ARG A CA 1
ATOM 763 C C . ARG A 1 97 ? -26.621 -19.734 8.794 1.00 50.38 97 ARG A C 1
ATOM 765 O O . ARG A 1 97 ? -25.614 -19.350 9.378 1.00 50.38 97 ARG A O 1
ATOM 772 N N . LYS A 1 98 ? -27.595 -20.408 9.425 1.00 49.38 98 LYS A N 1
ATOM 773 C CA . LYS A 1 98 ? -27.571 -20.735 10.871 1.00 49.38 98 LYS A CA 1
ATOM 774 C C . LYS A 1 98 ? -26.545 -21.819 11.238 1.00 49.38 98 LYS A C 1
ATOM 776 O O . LYS A 1 98 ? -26.113 -21.897 12.385 1.00 49.38 98 LYS A O 1
ATOM 781 N N . HIS A 1 99 ? -26.105 -22.611 10.258 1.00 50.62 99 HIS A N 1
ATOM 782 C CA . HIS A 1 99 ? -25.105 -23.659 10.438 1.00 50.62 99 HIS A CA 1
ATOM 783 C C . HIS A 1 99 ? -23.776 -23.267 9.783 1.00 50.62 99 HIS A C 1
ATOM 785 O O . HIS A 1 99 ? -23.555 -23.541 8.603 1.00 50.62 99 HIS A O 1
ATOM 791 N N . ARG A 1 100 ? -22.836 -22.677 10.534 1.00 55.69 100 ARG A N 1
ATOM 792 C CA . ARG A 1 100 ? -21.435 -22.662 10.072 1.00 55.69 100 ARG A CA 1
ATOM 793 C C . ARG A 1 100 ? -20.879 -24.075 10.232 1.00 55.69 100 ARG A C 1
ATOM 795 O O . ARG A 1 100 ? -20.875 -24.615 11.334 1.00 55.69 100 ARG A O 1
ATOM 802 N N . ALA A 1 101 ? -20.424 -24.671 9.132 1.00 60.84 101 ALA A N 1
ATOM 803 C CA . ALA A 1 101 ? -19.777 -25.988 9.118 1.00 60.84 101 ALA A CA 1
ATOM 804 C C . ALA A 1 101 ? -20.582 -27.116 9.813 1.00 60.84 101 ALA A C 1
ATOM 806 O O . ALA A 1 101 ? -19.999 -28.036 10.379 1.00 60.84 101 ALA A O 1
ATOM 807 N N . GLY A 1 102 ? -21.920 -27.049 9.778 1.00 68.94 102 GLY A N 1
ATOM 808 C CA . GLY A 1 102 ? -22.798 -28.073 10.362 1.00 68.94 102 GLY A CA 1
ATOM 809 C C . GLY A 1 102 ? -23.070 -27.939 11.866 1.00 68.94 102 GLY A C 1
ATOM 810 O O . GLY A 1 102 ? -23.766 -28.787 12.417 1.00 68.94 102 GLY A O 1
ATOM 811 N N . VAL A 1 103 ? -22.584 -26.884 12.531 1.00 76.50 103 VAL A N 1
ATOM 812 C CA . VAL A 1 103 ? -22.856 -26.611 13.955 1.00 76.50 103 VAL A CA 1
ATOM 813 C C . VAL A 1 103 ? -23.852 -25.459 14.087 1.00 76.50 103 VAL A C 1
ATOM 815 O O . VAL A 1 103 ? -23.689 -24.426 13.439 1.00 76.50 103 VAL A O 1
ATOM 818 N N . ASP A 1 104 ? -24.886 -25.631 14.916 1.00 77.19 104 ASP A N 1
ATOM 819 C CA . ASP A 1 104 ? -25.832 -24.562 15.265 1.00 77.19 104 ASP A CA 1
ATOM 820 C C . ASP A 1 104 ? -25.200 -23.589 16.273 1.00 77.19 104 ASP A C 1
ATOM 822 O O . ASP A 1 104 ? -25.327 -23.724 17.491 1.00 77.19 104 ASP A O 1
ATOM 826 N N . ILE A 1 105 ? -24.468 -22.611 15.739 1.00 76.62 105 ILE A N 1
ATOM 827 C CA . ILE A 1 105 ? -23.793 -21.586 16.541 1.00 76.62 105 ILE A CA 1
ATOM 828 C C . ILE A 1 105 ? -24.809 -20.655 17.211 1.00 76.62 105 ILE A C 1
ATOM 830 O O . ILE A 1 105 ? -24.533 -20.156 18.301 1.00 76.62 105 ILE A O 1
ATOM 834 N N . HIS A 1 106 ? -25.983 -20.448 16.606 1.00 73.94 106 HIS A N 1
ATOM 835 C CA . HIS A 1 106 ? -26.996 -19.539 17.135 1.00 73.94 106 HIS A CA 1
ATOM 836 C C . HIS A 1 106 ? -27.486 -20.014 18.511 1.00 73.94 106 HIS A C 1
ATOM 838 O O . HIS A 1 106 ? -27.411 -19.256 19.479 1.00 73.94 106 HIS A O 1
ATOM 844 N N . SER A 1 107 ? -27.838 -21.298 18.641 1.00 81.31 107 SER A N 1
ATOM 845 C CA . SER A 1 107 ? -28.235 -21.890 19.929 1.00 81.31 107 SER A CA 1
ATOM 846 C C . SER A 1 107 ? -27.130 -21.808 20.991 1.00 81.31 107 SER A C 1
ATOM 848 O O . SER A 1 107 ? -27.396 -21.445 22.138 1.00 81.31 107 SER A O 1
ATOM 850 N N . CYS A 1 108 ? -25.872 -22.088 20.623 1.00 82.75 108 CYS A N 1
ATOM 851 C CA . CYS A 1 108 ? -24.741 -21.942 21.549 1.00 82.75 108 CYS A CA 1
ATOM 852 C C . CYS A 1 108 ? -24.572 -20.497 22.023 1.00 82.75 108 CYS A C 1
ATOM 854 O O . CYS A 1 108 ? -24.285 -20.243 23.191 1.00 82.75 108 CYS A O 1
ATOM 856 N N . SER A 1 109 ? -24.741 -19.549 21.109 1.00 77.88 109 SER A N 1
ATOM 857 C CA . SER A 1 109 ? -24.533 -18.136 21.376 1.00 77.88 109 SER A CA 1
ATOM 858 C C . SER A 1 109 ? -25.630 -17.546 22.273 1.00 77.88 109 SER A C 1
ATOM 860 O O . SER A 1 109 ? -25.311 -16.850 23.237 1.00 77.88 109 SER A O 1
ATOM 862 N N . GLN A 1 110 ? -26.893 -17.925 22.048 1.00 79.88 110 GLN A N 1
ATOM 863 C CA . GLN A 1 110 ? -28.023 -17.560 22.900 1.00 79.88 110 GLN A CA 1
ATOM 864 C C . GLN A 1 110 ? -27.856 -18.109 24.324 1.00 79.88 110 GLN A C 1
ATOM 866 O O . GLN A 1 110 ? -28.000 -17.369 25.296 1.00 79.88 110 GLN A O 1
ATOM 871 N N . PHE A 1 111 ? -27.451 -19.377 24.455 1.00 85.44 111 PHE A N 1
ATOM 872 C CA . PHE A 1 111 ? -27.168 -19.983 25.758 1.00 85.44 111 PHE A CA 1
ATOM 873 C C . PHE A 1 111 ? -26.088 -19.214 26.535 1.00 85.44 111 PHE A C 1
ATOM 875 O O . PHE A 1 111 ? -26.235 -18.963 27.732 1.00 85.44 111 PHE A O 1
ATOM 882 N N . LEU A 1 112 ? -25.002 -18.815 25.861 1.00 86.38 112 LEU A N 1
ATOM 883 C CA . LEU A 1 112 ? -23.934 -18.039 26.493 1.00 86.38 112 LEU A CA 1
ATOM 884 C C . LEU A 1 112 ? -24.415 -16.655 26.941 1.00 86.38 112 LEU A C 1
ATOM 886 O O . LEU A 1 112 ? -24.043 -16.223 28.028 1.00 86.38 112 LEU A O 1
ATOM 890 N N . LEU A 1 113 ? -25.254 -15.975 26.155 1.00 82.00 113 LEU A N 1
ATOM 891 C CA . LEU A 1 113 ? -25.818 -14.675 26.535 1.00 82.00 113 LEU A CA 1
ATOM 892 C C . LEU A 1 113 ? -26.700 -14.759 27.780 1.00 82.00 113 LEU A C 1
ATOM 894 O O . LEU A 1 113 ? -26.557 -13.955 28.706 1.00 82.00 113 LEU A O 1
ATOM 898 N N . GLU A 1 114 ? -27.583 -15.752 27.836 1.00 84.62 114 GLU A N 1
ATOM 899 C CA . GLU A 1 114 ? -28.446 -15.979 28.995 1.00 84.62 114 GLU A CA 1
ATOM 900 C C . GLU A 1 114 ? -27.625 -16.321 30.243 1.00 84.62 114 GLU A C 1
ATOM 902 O O . GLU A 1 114 ? -27.869 -15.780 31.321 1.00 84.62 114 GLU A O 1
ATOM 907 N N . LEU A 1 115 ? -26.590 -17.153 30.101 1.00 86.31 115 LEU A N 1
ATOM 908 C CA . LEU A 1 115 ? -25.709 -17.506 31.212 1.00 86.31 115 LEU A CA 1
ATOM 909 C C . LEU A 1 115 ? -24.889 -16.304 31.706 1.00 86.31 115 LEU A C 1
ATOM 911 O O . LEU A 1 115 ? -24.807 -16.047 32.908 1.00 86.31 115 LEU A O 1
ATOM 915 N N . TYR A 1 116 ? -24.274 -15.561 30.786 1.00 87.19 116 TYR A N 1
ATOM 916 C CA . TYR A 1 116 ? -23.398 -14.441 31.117 1.00 87.19 116 TYR A CA 1
ATOM 917 C C . TYR A 1 116 ? -24.161 -13.242 31.676 1.00 87.19 116 TYR A C 1
ATOM 919 O O . TYR A 1 116 ? -23.677 -12.618 32.623 1.00 87.19 116 TYR A O 1
ATOM 927 N N . SER A 1 117 ? -25.368 -12.954 31.181 1.00 83.62 117 SER A N 1
ATOM 928 C CA . SER A 1 117 ? -26.223 -11.907 31.758 1.00 83.62 117 SER A CA 1
ATOM 929 C C . SER A 1 117 ? -26.548 -12.184 33.231 1.00 83.62 117 SER A C 1
ATOM 931 O O . SER A 1 117 ? -26.399 -11.293 34.068 1.00 83.62 117 SER A O 1
ATOM 933 N N . GLN A 1 118 ? -26.864 -13.437 33.581 1.00 84.44 118 GLN A N 1
ATOM 934 C CA . GLN A 1 118 ? -27.105 -13.853 34.968 1.00 84.44 118 GLN A CA 1
ATOM 935 C C . GLN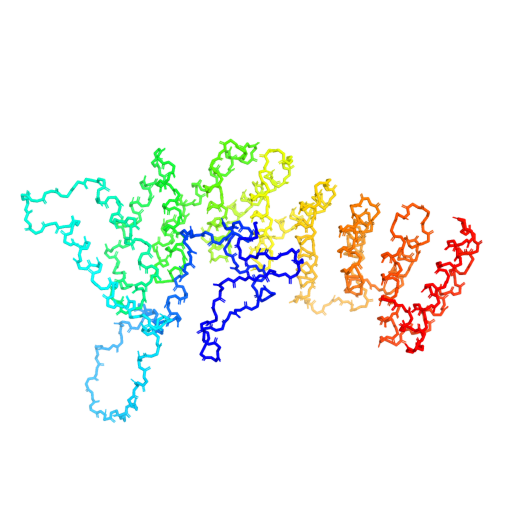 A 1 118 ? -25.854 -13.768 35.854 1.00 84.44 118 GLN A C 1
ATOM 937 O O . GLN A 1 118 ? -25.966 -13.562 37.064 1.00 84.44 118 GLN A O 1
ATOM 942 N N . TRP A 1 119 ? -24.657 -13.949 35.287 1.00 84.44 119 TRP A N 1
ATOM 943 C CA . TRP A 1 119 ? -23.397 -13.876 36.037 1.00 84.44 119 TRP A CA 1
ATOM 944 C C . TRP A 1 119 ? -22.932 -12.438 36.274 1.00 84.44 119 TRP A C 1
ATOM 946 O O . TRP A 1 119 ? -22.328 -12.168 37.314 1.00 84.44 119 TRP A O 1
ATOM 956 N N . ILE A 1 120 ? -23.205 -11.519 35.343 1.00 82.81 120 ILE A N 1
ATOM 957 C CA . ILE A 1 120 ? -22.861 -10.096 35.485 1.00 82.81 120 ILE A CA 1
ATOM 958 C C . ILE A 1 120 ? -23.875 -9.385 36.391 1.00 82.81 120 ILE A C 1
ATOM 960 O O . ILE A 1 120 ? -23.480 -8.626 37.276 1.00 82.81 120 ILE A O 1
ATOM 964 N N . LEU A 1 121 ? -25.170 -9.648 36.192 1.00 80.62 121 LEU A N 1
ATOM 965 C CA . LEU A 1 121 ? -26.277 -9.046 36.936 1.00 80.62 121 LEU A CA 1
ATOM 966 C C . LEU A 1 121 ? -27.023 -10.134 37.729 1.00 80.62 121 LEU A C 1
ATOM 968 O O . LEU A 1 121 ? -28.110 -10.560 37.331 1.00 80.62 121 LEU A O 1
ATOM 972 N N . PRO A 1 122 ? -26.458 -10.622 38.851 1.00 73.44 122 PRO A N 1
ATOM 973 C CA . PRO A 1 122 ? -27.089 -11.684 39.620 1.00 73.44 122 PRO A CA 1
ATOM 974 C C . PRO A 1 122 ? -28.424 -11.209 40.197 1.00 73.44 122 PRO A C 1
ATOM 976 O O . PRO A 1 122 ? -28.482 -10.244 40.957 1.00 73.44 122 PRO A O 1
ATOM 979 N N . SER A 1 123 ? -29.502 -11.945 39.914 1.00 67.00 123 SER A N 1
ATOM 980 C CA . SER A 1 123 ? -30.842 -11.656 40.452 1.00 67.00 123 SER A CA 1
ATOM 981 C C . SER A 1 123 ? -30.923 -11.793 41.979 1.00 67.00 123 SER A C 1
ATOM 983 O O . SER A 1 123 ? -31.888 -11.343 42.590 1.00 67.00 123 SER A O 1
ATOM 985 N N . ASN A 1 124 ? -29.924 -12.425 42.609 1.00 71.62 124 ASN A N 1
ATOM 986 C CA . ASN A 1 124 ? -29.826 -12.563 44.056 1.00 71.62 124 ASN A CA 1
ATOM 987 C C . ASN A 1 124 ? -28.587 -11.814 44.595 1.00 71.62 124 ASN A C 1
ATOM 989 O O . ASN A 1 124 ? -27.463 -12.247 44.326 1.00 71.62 124 ASN A O 1
ATOM 993 N N . PRO A 1 125 ? -28.758 -10.761 45.419 1.00 66.38 125 PRO A N 1
ATOM 994 C CA . PRO A 1 125 ? -27.656 -9.949 45.944 1.00 66.38 125 PRO A CA 1
ATOM 995 C C . PRO A 1 125 ? -26.689 -10.710 46.869 1.00 66.38 125 PRO A C 1
ATOM 997 O O . PRO A 1 125 ? -25.593 -10.216 47.145 1.00 66.38 125 PRO A O 1
ATOM 1000 N N . SER A 1 126 ? -27.053 -11.911 47.344 1.00 64.81 126 SER A N 1
ATOM 1001 C CA . SER A 1 126 ? -26.168 -12.765 48.149 1.00 64.81 126 SER A CA 1
ATOM 1002 C C . SER A 1 126 ? -25.155 -13.561 47.316 1.00 64.81 126 SER A C 1
ATOM 1004 O O . SER A 1 126 ? -24.191 -14.088 47.872 1.00 64.81 126 SER A O 1
ATOM 1006 N N . LYS A 1 127 ? -25.346 -13.662 45.993 1.00 68.12 127 LYS A N 1
ATOM 1007 C CA . LYS A 1 127 ? -24.396 -14.293 45.066 1.00 68.12 127 LYS A CA 1
ATOM 1008 C C . LYS A 1 127 ? -23.579 -13.204 44.379 1.00 68.12 127 LYS A C 1
ATOM 1010 O O . LYS A 1 127 ? -24.008 -12.636 43.383 1.00 68.12 127 LYS A O 1
ATOM 1015 N N . ARG A 1 128 ? -22.396 -12.901 44.917 1.00 75.19 128 ARG A N 1
ATOM 1016 C CA . ARG A 1 128 ? -21.453 -11.970 44.281 1.00 75.19 128 ARG A CA 1
ATOM 1017 C C . ARG A 1 128 ? -20.485 -12.732 43.390 1.00 75.19 128 ARG A C 1
ATOM 1019 O O . ARG A 1 128 ? -19.677 -13.519 43.879 1.00 75.19 128 ARG A O 1
ATOM 1026 N N . THR A 1 129 ? -20.554 -12.469 42.094 1.00 81.69 129 THR A N 1
ATOM 1027 C CA . THR A 1 129 ? -19.593 -12.975 41.117 1.00 81.69 129 THR A CA 1
ATOM 1028 C C . THR A 1 129 ? -18.236 -12.295 41.344 1.00 81.69 129 THR A C 1
ATOM 1030 O O . THR A 1 129 ? -18.187 -11.067 41.443 1.00 81.69 129 THR A O 1
ATOM 1033 N N . PRO A 1 130 ? -17.122 -13.042 41.464 1.00 87.94 130 PRO A N 1
ATOM 1034 C CA . PRO A 1 130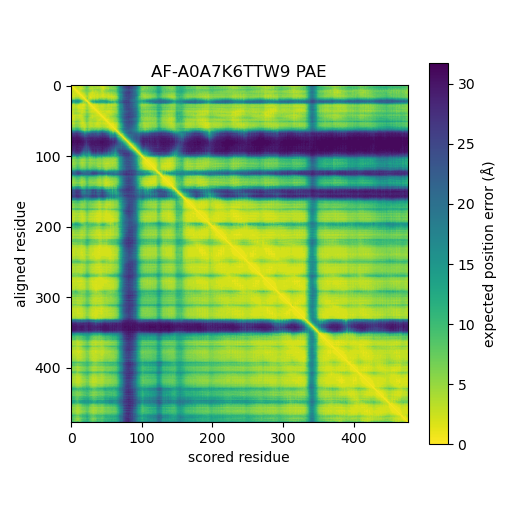 ? -15.797 -12.443 41.614 1.00 87.94 130 PRO A CA 1
ATOM 1035 C C . PRO A 1 130 ? -15.440 -11.551 40.419 1.00 87.94 130 PRO A C 1
ATOM 1037 O O . PRO A 1 130 ? -15.694 -11.925 39.277 1.00 87.94 130 PRO A O 1
ATOM 1040 N N . VAL A 1 131 ? -14.774 -10.415 40.657 1.00 85.94 131 VAL A N 1
ATOM 1041 C CA . VAL A 1 131 ? -14.390 -9.453 39.597 1.00 85.94 131 VAL A CA 1
ATOM 1042 C C . VAL A 1 131 ? -13.535 -10.099 38.502 1.00 85.94 131 VAL A C 1
ATOM 1044 O O . VAL A 1 131 ? -13.696 -9.778 37.330 1.00 85.94 131 VAL A O 1
ATOM 1047 N N . ILE A 1 132 ? -12.675 -11.053 38.865 1.00 89.62 132 ILE A N 1
ATOM 1048 C CA . ILE A 1 132 ? -11.855 -11.815 37.910 1.00 89.62 132 ILE A CA 1
ATOM 1049 C C . ILE A 1 132 ? -12.753 -12.572 36.922 1.00 89.62 132 ILE A C 1
ATOM 1051 O O . ILE A 1 132 ? -12.513 -12.544 35.720 1.00 89.62 132 ILE A O 1
ATOM 1055 N N . LEU A 1 133 ? -13.827 -13.193 37.420 1.00 88.88 133 LEU A N 1
ATOM 1056 C CA . LEU A 1 133 ? -14.782 -13.901 36.577 1.00 88.88 133 LEU A CA 1
ATOM 1057 C C . LEU A 1 133 ? -15.599 -12.921 35.730 1.00 88.88 133 LEU A C 1
ATOM 1059 O O . LEU A 1 133 ? -15.798 -13.183 34.553 1.00 88.88 133 LEU A O 1
ATOM 1063 N N . ILE A 1 134 ? -16.006 -11.772 36.281 1.00 86.88 134 ILE A N 1
ATOM 1064 C CA . ILE A 1 134 ? -16.684 -10.722 35.502 1.00 86.88 134 ILE A CA 1
ATOM 1065 C C . ILE A 1 134 ? -15.794 -10.259 34.337 1.00 86.88 134 ILE A C 1
ATOM 1067 O O . ILE A 1 134 ? -16.276 -10.150 33.215 1.00 86.88 134 ILE A O 1
ATOM 1071 N N . SER A 1 135 ? -14.495 -10.050 34.575 1.00 86.25 135 SER A N 1
ATOM 1072 C CA . SER A 1 135 ? -13.535 -9.663 33.533 1.00 86.25 135 SER A CA 1
ATOM 1073 C C . SER A 1 135 ? -13.448 -10.703 32.412 1.00 86.25 135 SER A C 1
ATOM 1075 O O . SER A 1 135 ? -13.512 -10.344 31.237 1.00 86.25 135 SER A O 1
ATOM 1077 N N . GLU A 1 136 ? -13.341 -11.989 32.754 1.00 89.44 136 GLU A N 1
ATOM 1078 C CA . GLU A 1 136 ? -13.292 -13.068 31.758 1.00 89.44 136 GLU A CA 1
ATOM 1079 C C . GLU A 1 136 ? -14.620 -13.248 31.018 1.00 89.44 136 GLU A C 1
ATOM 1081 O O . GLU A 1 136 ? -14.626 -13.508 29.817 1.00 89.44 136 GLU A O 1
ATOM 1086 N N . VAL A 1 137 ? -15.751 -13.056 31.701 1.00 87.31 137 VAL A N 1
ATOM 1087 C CA . VAL A 1 137 ? -17.078 -13.090 31.077 1.00 87.31 137 VAL A CA 1
ATOM 1088 C C . VAL A 1 137 ? -17.229 -11.947 30.080 1.00 87.31 137 VAL A C 1
ATOM 1090 O O . VAL A 1 137 ? -17.587 -12.202 28.936 1.00 87.31 137 VAL A O 1
ATOM 1093 N N . VAL A 1 138 ? -16.910 -10.708 30.465 1.00 85.31 138 VAL A N 1
ATOM 1094 C CA . VAL A 1 138 ? -16.971 -9.548 29.559 1.00 85.31 138 VAL A CA 1
ATOM 1095 C C . VAL A 1 138 ? -16.032 -9.745 28.373 1.00 85.31 138 VAL A C 1
ATOM 1097 O O . VAL A 1 138 ? -16.433 -9.515 27.235 1.00 85.31 138 VAL A O 1
ATOM 1100 N N . ARG A 1 139 ? -14.812 -10.246 28.613 1.00 85.31 139 ARG A N 1
ATOM 1101 C CA . ARG A 1 139 ? -13.889 -10.618 27.539 1.00 85.31 139 ARG A CA 1
ATOM 1102 C C . ARG A 1 139 ? -14.547 -11.635 26.607 1.00 85.31 139 ARG A C 1
ATOM 1104 O O . ARG A 1 139 ? -14.629 -11.359 25.419 1.00 85.31 139 ARG A O 1
ATOM 1111 N N . SER A 1 140 ? -15.050 -12.754 27.128 1.00 85.69 140 SER A N 1
ATOM 1112 C CA . SER A 1 140 ? -15.721 -13.799 26.343 1.00 85.69 140 SER A CA 1
ATOM 1113 C C . SER A 1 140 ? -16.885 -13.246 25.518 1.00 85.69 140 SER A C 1
ATOM 1115 O O . SER A 1 140 ? -16.951 -13.494 24.316 1.00 85.69 140 SER A O 1
ATOM 1117 N N . VAL A 1 141 ? -17.744 -12.414 26.116 1.00 82.69 141 VAL A N 1
ATOM 1118 C CA . VAL A 1 141 ? -18.853 -11.746 25.418 1.00 82.69 141 VAL A CA 1
ATOM 1119 C C . VAL A 1 141 ? -18.342 -10.946 24.223 1.00 82.69 141 VAL A C 1
ATOM 1121 O O . VAL A 1 141 ? -18.891 -11.099 23.138 1.00 82.69 141 VAL A O 1
ATOM 1124 N N . THR A 1 142 ? -17.264 -10.168 24.357 1.00 77.81 142 THR A N 1
ATOM 1125 C CA . THR A 1 142 ? -16.694 -9.405 23.232 1.00 77.81 142 THR A CA 1
ATOM 1126 C C . THR A 1 142 ? -16.255 -10.300 22.066 1.00 77.81 142 THR A C 1
ATOM 1128 O O . THR A 1 142 ? -16.441 -9.921 20.915 1.00 77.81 142 THR A O 1
ATOM 1131 N N . PHE A 1 143 ? -15.712 -11.494 22.332 1.00 75.62 143 PHE A N 1
ATOM 1132 C CA . PHE A 1 143 ? -15.362 -12.462 21.277 1.00 75.62 143 PHE A CA 1
ATOM 1133 C C . PHE A 1 143 ? -16.602 -13.105 20.650 1.00 75.62 143 PHE A C 1
ATOM 1135 O O . PHE A 1 143 ? -16.677 -13.283 19.434 1.00 75.62 143 PHE A O 1
ATOM 1142 N N . VAL A 1 144 ? -17.580 -13.473 21.479 1.00 73.12 144 VAL A N 1
ATOM 1143 C CA . VAL A 1 144 ? -18.810 -14.134 21.029 1.00 73.12 144 VAL A CA 1
ATOM 1144 C C . VAL A 1 144 ? -19.713 -13.146 20.280 1.00 73.12 144 VAL A C 1
ATOM 1146 O O . VAL A 1 144 ? -20.418 -13.562 19.367 1.00 73.12 144 VAL A O 1
ATOM 1149 N N . MET A 1 145 ? -19.634 -11.839 20.559 1.00 68.12 145 MET A N 1
ATOM 1150 C CA . MET A 1 145 ? -20.361 -10.796 19.823 1.00 68.12 145 MET A CA 1
ATOM 1151 C C . MET A 1 145 ? -20.050 -10.795 18.320 1.00 68.12 145 MET A C 1
ATOM 1153 O O . MET A 1 145 ? -20.957 -10.620 17.510 1.00 68.12 145 MET A O 1
ATOM 1157 N N . HIS A 1 146 ? -18.816 -11.120 17.913 1.00 64.44 146 HIS A N 1
ATOM 1158 C CA . HIS A 1 146 ? -18.479 -11.300 16.491 1.00 64.44 146 HIS A CA 1
ATOM 1159 C C . HIS A 1 146 ? -19.158 -12.506 15.828 1.00 64.44 146 HIS A C 1
ATOM 1161 O O . HIS A 1 146 ? -19.280 -12.540 14.604 1.00 64.44 146 HIS A O 1
ATOM 1167 N N . LEU A 1 147 ? -19.589 -13.500 16.609 1.00 59.31 147 LEU A N 1
ATOM 1168 C CA . LEU A 1 147 ? -20.379 -14.647 16.141 1.00 59.31 147 LEU A CA 1
ATOM 1169 C C . LEU A 1 147 ? -21.891 -14.375 16.214 1.00 59.31 147 LEU A C 1
ATOM 1171 O O . LEU A 1 147 ? -22.636 -14.868 15.373 1.00 59.31 147 LEU A O 1
ATOM 1175 N N . LEU A 1 148 ? -22.321 -13.608 17.219 1.00 53.00 148 LEU A N 1
ATOM 1176 C CA . LEU A 1 148 ? -23.713 -13.373 17.628 1.00 53.00 148 LEU A CA 1
ATOM 1177 C C . LEU A 1 148 ? -24.501 -12.418 16.759 1.00 53.00 148 LEU A C 1
ATOM 1179 O O . LEU A 1 148 ? -25.726 -12.412 16.822 1.00 53.00 148 LEU A O 1
ATOM 1183 N N . MET A 1 149 ? -23.829 -11.611 15.951 1.00 51.06 149 MET A N 1
ATOM 1184 C CA . MET A 1 149 ? -24.491 -10.606 15.129 1.00 51.06 149 MET A CA 1
ATOM 1185 C C . MET A 1 149 ? -25.381 -11.180 14.020 1.00 51.06 149 MET A C 1
ATOM 1187 O O . MET A 1 149 ? -25.839 -10.455 13.152 1.00 51.06 149 MET A O 1
ATOM 1191 N N . TYR A 1 150 ? -25.656 -12.479 14.074 1.00 42.06 150 TYR A N 1
ATOM 1192 C CA . TYR A 1 150 ? -26.737 -13.177 13.408 1.00 42.06 150 TYR A CA 1
ATOM 1193 C C . TYR A 1 150 ? -27.965 -13.258 14.334 1.00 42.06 150 TYR A C 1
ATOM 1195 O O . TYR A 1 150 ? -28.183 -14.282 14.984 1.00 42.06 150 TYR A O 1
ATOM 1203 N N . GLY A 1 151 ? -28.792 -12.204 14.377 1.00 41.28 151 GLY A N 1
ATOM 1204 C CA . GLY A 1 151 ? -30.215 -12.381 14.713 1.00 41.28 151 GLY A CA 1
ATOM 1205 C C . GLY A 1 151 ? -30.872 -11.473 15.755 1.00 41.28 151 GLY A C 1
ATOM 1206 O O . GLY A 1 151 ? -32.080 -11.592 15.897 1.00 41.28 151 GLY A O 1
ATOM 1207 N N . ASN A 1 152 ? -30.164 -10.562 16.431 1.00 44.06 152 ASN A N 1
ATOM 1208 C CA . ASN A 1 152 ? -30.808 -9.550 17.286 1.00 44.06 152 ASN A CA 1
ATOM 1209 C C . ASN A 1 152 ? -30.571 -8.151 16.707 1.00 44.06 152 ASN A C 1
ATOM 1211 O O . ASN A 1 152 ? -29.580 -7.492 17.020 1.00 44.06 152 ASN A O 1
ATOM 1215 N N . THR A 1 153 ? -31.491 -7.725 15.841 1.00 40.94 153 THR A N 1
ATOM 1216 C CA . THR A 1 153 ? -31.587 -6.367 15.277 1.00 40.94 153 THR A CA 1
ATOM 1217 C C . THR A 1 153 ? -31.735 -5.286 16.353 1.00 40.94 153 THR A C 1
ATOM 1219 O O . THR A 1 153 ? -31.300 -4.158 16.144 1.00 40.94 153 THR A O 1
ATOM 1222 N N . ASP A 1 154 ? -32.233 -5.644 17.537 1.00 42.12 154 ASP A N 1
ATOM 1223 C CA . ASP A 1 154 ? -32.548 -4.682 18.599 1.00 42.12 154 ASP A CA 1
ATOM 1224 C C . ASP A 1 154 ? -31.318 -4.135 19.337 1.00 42.12 154 ASP A C 1
ATOM 1226 O O . ASP A 1 154 ? -31.403 -3.094 19.978 1.00 42.12 154 ASP A O 1
ATOM 1230 N N . PHE A 1 155 ? -30.149 -4.783 19.238 1.00 46.88 155 PHE A N 1
ATOM 1231 C CA . PHE A 1 155 ? -28.922 -4.254 19.855 1.00 46.88 155 PHE A CA 1
ATOM 1232 C C . PHE A 1 155 ? -28.277 -3.132 19.022 1.00 46.88 155 PHE A C 1
ATOM 1234 O O . PHE A 1 155 ? -27.527 -2.322 19.560 1.00 46.88 155 PHE A O 1
ATOM 1241 N N . PHE A 1 156 ? -28.560 -3.088 17.712 1.00 44.97 156 PHE A N 1
ATOM 1242 C CA . PHE A 1 156 ? -28.056 -2.056 16.793 1.00 44.97 156 PHE A CA 1
ATOM 1243 C C . PHE A 1 156 ? -28.972 -0.843 16.675 1.00 44.97 156 PHE A C 1
ATOM 1245 O O . PHE A 1 156 ? -28.537 0.190 16.169 1.00 44.97 156 PHE A O 1
ATOM 1252 N N . LEU A 1 157 ? -30.192 -0.929 17.208 1.00 46.69 157 LEU A N 1
ATOM 1253 C CA . LEU A 1 157 ? -31.004 0.236 17.540 1.00 46.69 157 LEU A CA 1
ATOM 1254 C C . LEU A 1 157 ? -30.399 0.897 18.784 1.00 46.69 157 LEU A C 1
ATOM 1256 O O . LEU A 1 157 ? -30.968 0.891 19.874 1.00 46.69 157 LEU A O 1
ATOM 1260 N N . ALA A 1 158 ? -29.181 1.415 18.625 1.00 47.44 158 ALA A N 1
ATOM 1261 C CA . ALA A 1 158 ? -28.577 2.335 19.562 1.00 47.44 158 ALA A CA 1
ATOM 1262 C C . ALA A 1 158 ? -29.447 3.592 19.569 1.00 47.44 158 ALA A C 1
ATOM 1264 O O . ALA A 1 158 ? -29.246 4.518 18.790 1.00 47.44 158 ALA A O 1
ATOM 1265 N N . ASP A 1 159 ? -30.452 3.588 20.436 1.00 53.03 159 ASP A N 1
ATOM 1266 C CA . ASP A 1 159 ? -31.193 4.781 20.804 1.00 53.03 159 ASP A CA 1
ATOM 1267 C C . ASP A 1 159 ? -30.180 5.879 21.187 1.00 53.03 159 ASP A C 1
ATOM 1269 O O . ASP A 1 159 ? -29.153 5.593 21.824 1.00 53.03 159 ASP A O 1
ATOM 1273 N N . LYS A 1 160 ? -30.459 7.143 20.838 1.00 53.97 160 LYS A N 1
ATOM 1274 C CA . LYS A 1 160 ? -29.656 8.319 21.240 1.00 53.97 160 LYS A CA 1
ATOM 1275 C C . LYS A 1 160 ? -29.332 8.297 22.744 1.00 53.97 160 LYS A C 1
ATOM 1277 O O . LYS A 1 160 ? -28.289 8.796 23.166 1.00 53.97 160 LYS A O 1
ATOM 1282 N N . ALA A 1 161 ? -30.183 7.654 23.549 1.00 61.62 161 ALA A N 1
ATOM 1283 C CA . ALA A 1 161 ? -29.989 7.416 24.977 1.00 61.62 161 ALA A CA 1
ATOM 1284 C C . ALA A 1 161 ? -28.706 6.634 25.352 1.00 61.62 161 ALA A C 1
ATOM 1286 O O . ALA A 1 161 ? -28.162 6.849 26.438 1.00 61.62 161 ALA A O 1
ATOM 1287 N N . VAL A 1 162 ? -28.207 5.737 24.492 1.00 69.06 162 VAL A N 1
ATOM 1288 C CA . VAL A 1 162 ? -27.023 4.893 24.765 1.00 69.06 162 VAL A CA 1
ATOM 1289 C C . VAL A 1 162 ? -25.729 5.537 24.259 1.00 69.06 162 VAL A C 1
ATOM 1291 O O . VAL A 1 162 ? -24.664 5.334 24.847 1.00 69.06 162 VAL A O 1
ATOM 1294 N N . ALA A 1 163 ? -25.813 6.357 23.213 1.00 71.06 163 ALA A N 1
ATOM 1295 C CA . ALA A 1 163 ? -24.654 6.958 22.560 1.00 71.06 163 ALA A CA 1
ATOM 1296 C C . ALA A 1 163 ? -23.879 7.937 23.466 1.00 71.06 163 ALA A C 1
ATOM 1298 O O . ALA A 1 163 ? -22.649 7.904 23.542 1.00 71.06 163 ALA A O 1
ATOM 1299 N N . GLU A 1 164 ? -24.599 8.763 24.221 1.00 76.69 164 GLU A N 1
ATOM 1300 C CA . GLU A 1 164 ? -24.020 9.778 25.105 1.00 76.69 164 GLU A CA 1
ATOM 1301 C C . GLU A 1 164 ? -23.213 9.167 26.286 1.00 76.69 164 GLU A C 1
ATOM 1303 O O . GLU A 1 164 ? -22.061 9.557 26.510 1.00 76.69 164 GLU A O 1
ATOM 1308 N N . PRO A 1 165 ? -23.724 8.162 27.035 1.00 84.75 165 PRO A N 1
ATOM 1309 C CA . PRO A 1 165 ? -22.926 7.422 28.017 1.00 84.75 165 PRO A CA 1
ATOM 1310 C C . PRO A 1 165 ? -21.675 6.750 27.438 1.00 84.75 165 PRO A C 1
ATOM 1312 O O . PRO A 1 165 ? -20.631 6.735 28.096 1.00 84.75 165 PRO A O 1
ATOM 1315 N N . VAL A 1 166 ? -21.769 6.193 26.224 1.00 84.38 166 VAL A N 1
ATOM 1316 C CA . VAL A 1 166 ? -20.640 5.535 25.549 1.00 84.38 166 VAL A CA 1
ATOM 1317 C C . VAL A 1 166 ? -19.549 6.551 25.219 1.00 84.38 166 VAL A C 1
ATOM 1319 O O . VAL A 1 166 ? -18.381 6.304 25.525 1.00 84.38 166 VAL A O 1
ATOM 1322 N N . SER A 1 167 ? -19.918 7.720 24.697 1.00 83.81 167 SER A N 1
ATOM 1323 C CA . SER A 1 167 ? -18.974 8.803 24.397 1.00 83.81 167 SER A CA 1
ATOM 1324 C C . SER A 1 167 ? -18.219 9.271 25.639 1.00 83.81 167 SER A C 1
ATOM 1326 O O . SER A 1 167 ? -16.985 9.319 25.642 1.00 83.81 167 SER A O 1
ATOM 1328 N N . ARG A 1 168 ? -18.939 9.504 26.745 1.00 88.12 168 ARG A N 1
ATOM 1329 C CA . ARG A 1 168 ? -18.332 9.880 28.034 1.00 88.12 168 ARG A CA 1
ATOM 1330 C C . ARG A 1 168 ? -17.394 8.804 28.585 1.00 88.12 168 ARG A C 1
ATOM 1332 O O . ARG A 1 168 ? -16.329 9.120 29.124 1.00 88.12 168 ARG A O 1
ATOM 1339 N N . LEU A 1 169 ? -17.759 7.528 28.448 1.00 91.06 169 LEU A N 1
ATOM 1340 C CA . LEU A 1 169 ? -16.907 6.411 28.860 1.00 91.06 169 LEU A CA 1
ATOM 1341 C C . LEU A 1 169 ? -15.621 6.346 28.026 1.00 91.06 169 LEU A C 1
ATOM 1343 O O . LEU A 1 169 ? -14.538 6.148 28.587 1.00 91.06 169 LEU A O 1
ATOM 1347 N N . LEU A 1 170 ? -15.721 6.514 26.706 1.00 91.75 170 LEU A N 1
ATOM 1348 C CA . LEU A 1 170 ? -14.572 6.489 25.803 1.00 91.75 170 LEU A CA 1
ATOM 1349 C C . LEU A 1 170 ? -13.608 7.636 26.094 1.00 91.75 170 LEU A C 1
ATOM 1351 O O . LEU A 1 170 ? -12.410 7.387 26.239 1.00 91.75 170 LEU A O 1
ATOM 1355 N N . GLU A 1 171 ? -14.118 8.855 26.283 1.00 91.56 171 GLU A N 1
ATOM 1356 C CA . GLU A 1 171 ? -13.292 10.002 26.664 1.00 91.56 171 GLU A CA 1
ATOM 1357 C C . GLU A 1 171 ? -12.527 9.730 27.970 1.00 91.56 171 GLU A C 1
ATOM 1359 O O . GLU A 1 171 ? -11.304 9.894 28.039 1.00 91.56 171 GLU A O 1
ATOM 1364 N N . SER A 1 172 ? -13.227 9.251 29.005 1.00 94.06 172 SER A N 1
ATOM 1365 C CA . SER A 1 172 ? -12.606 8.901 30.288 1.00 94.06 172 SER A CA 1
ATOM 1366 C C . SER A 1 172 ? -11.525 7.825 30.127 1.00 94.06 172 SER A C 1
ATOM 1368 O O . SER A 1 172 ? -10.433 7.917 30.698 1.00 94.06 172 SER A O 1
ATOM 1370 N N . THR A 1 173 ? -11.793 6.821 29.290 1.00 94.06 173 THR A N 1
ATOM 1371 C CA . THR A 1 173 ? -10.891 5.687 29.076 1.00 94.06 173 THR A CA 1
ATOM 1372 C C . THR A 1 173 ? -9.637 6.082 28.294 1.00 94.06 173 THR A C 1
ATOM 1374 O O . THR A 1 173 ? -8.543 5.617 28.633 1.00 94.06 173 THR A O 1
ATOM 1377 N N . LEU A 1 174 ? -9.742 6.982 27.311 1.00 93.00 174 LEU A N 1
ATOM 1378 C CA . LEU A 1 174 ? -8.584 7.517 26.583 1.00 93.00 174 LEU A CA 1
ATOM 1379 C C . LEU A 1 174 ? -7.615 8.271 27.508 1.00 93.00 174 LEU A C 1
ATOM 1381 O O . LEU A 1 174 ? -6.396 8.186 27.332 1.00 93.00 174 LEU A O 1
ATOM 1385 N N . ARG A 1 175 ? -8.142 8.950 28.537 1.00 92.94 175 ARG A N 1
ATOM 1386 C CA . ARG A 1 175 ? -7.350 9.671 29.550 1.00 92.94 175 ARG A CA 1
ATOM 1387 C C . ARG A 1 175 ? -6.781 8.762 30.653 1.00 92.94 175 ARG A C 1
ATOM 1389 O O . ARG A 1 175 ? -5.926 9.204 31.419 1.00 92.94 175 ARG A O 1
ATOM 1396 N N . SER A 1 176 ? -7.205 7.497 30.739 1.00 93.81 176 SER A N 1
ATOM 1397 C CA . SER A 1 176 ? -6.767 6.551 31.783 1.00 93.81 176 SER A CA 1
ATOM 1398 C C . SER A 1 176 ? -5.256 6.296 31.755 1.00 93.81 176 SER A C 1
ATOM 1400 O O . SER A 1 176 ? -4.632 6.428 30.714 1.00 93.81 176 SER A O 1
ATOM 1402 N N . THR A 1 177 ? -4.622 5.887 32.856 1.00 92.56 177 THR A N 1
ATOM 1403 C CA . THR A 1 177 ? -3.186 5.510 32.864 1.00 92.56 177 THR A CA 1
ATOM 1404 C C . THR A 1 177 ? -2.929 4.083 32.366 1.00 92.56 177 THR A C 1
ATOM 1406 O O . THR A 1 177 ? -1.781 3.687 32.171 1.00 92.56 177 THR A O 1
ATOM 1409 N N . HIS A 1 178 ? -3.986 3.298 32.143 1.00 93.44 178 HIS A N 1
ATOM 1410 C CA . HIS A 1 178 ? -3.895 1.880 31.818 1.00 93.44 178 HIS A CA 1
ATOM 1411 C C . HIS A 1 178 ? -3.887 1.642 30.299 1.00 93.44 178 HIS A C 1
ATOM 1413 O O . HIS A 1 178 ? -4.894 1.813 29.612 1.00 93.44 178 HIS A O 1
ATOM 1419 N N . MET A 1 179 ? -2.740 1.209 29.766 1.00 93.62 179 MET A N 1
ATOM 1420 C CA . MET A 1 179 ? -2.512 1.067 28.322 1.00 93.62 179 MET A CA 1
ATOM 1421 C C . MET A 1 179 ? -3.508 0.118 27.615 1.00 93.62 179 MET A C 1
ATOM 1423 O O . MET A 1 179 ? -4.089 0.530 26.610 1.00 93.62 179 MET A O 1
ATOM 1427 N N . PRO A 1 180 ? -3.799 -1.101 28.116 1.00 93.19 180 PRO A N 1
ATOM 1428 C CA . PRO A 1 180 ? -4.793 -1.975 27.486 1.00 93.19 180 PRO A CA 1
ATOM 1429 C C . PRO A 1 180 ? -6.190 -1.350 27.385 1.00 93.19 180 PRO A C 1
ATOM 1431 O O . PRO A 1 180 ? -6.884 -1.569 26.395 1.00 93.19 180 PRO A O 1
ATOM 1434 N N . SER A 1 181 ? -6.590 -0.536 28.369 1.00 92.88 181 SER A N 1
ATOM 1435 C CA . SER A 1 181 ? -7.881 0.161 28.339 1.00 92.88 181 SER A CA 1
ATOM 1436 C C . SER A 1 181 ? -7.933 1.203 27.223 1.00 92.88 181 SER A C 1
ATOM 1438 O O . SER A 1 181 ? -8.921 1.257 26.498 1.00 92.88 181 SER A O 1
ATOM 1440 N N . ARG A 1 182 ? -6.853 1.971 27.017 1.00 95.50 182 ARG A N 1
ATOM 1441 C CA . ARG A 1 182 ? -6.753 2.913 25.887 1.00 95.50 182 ARG A CA 1
ATOM 1442 C C . ARG A 1 182 ? -6.816 2.197 24.534 1.00 95.50 182 ARG A C 1
ATOM 1444 O O . ARG A 1 182 ? -7.491 2.677 23.634 1.00 95.50 182 ARG A O 1
ATOM 1451 N N . ILE A 1 183 ? -6.148 1.047 24.394 1.00 95.00 183 ILE A N 1
ATOM 1452 C CA . ILE A 1 183 ? -6.194 0.237 23.161 1.00 95.00 183 ILE A CA 1
ATOM 1453 C C . ILE A 1 183 ? -7.624 -0.252 22.896 1.00 95.00 183 ILE A C 1
ATOM 1455 O O . ILE A 1 183 ? -8.127 -0.109 21.785 1.00 95.00 183 ILE A O 1
ATOM 1459 N N . GLY A 1 184 ? -8.302 -0.779 23.921 1.00 92.31 184 GLY A N 1
ATOM 1460 C CA . GLY A 1 184 ? -9.704 -1.191 23.820 1.00 92.31 184 GLY A CA 1
ATOM 1461 C C . GLY A 1 184 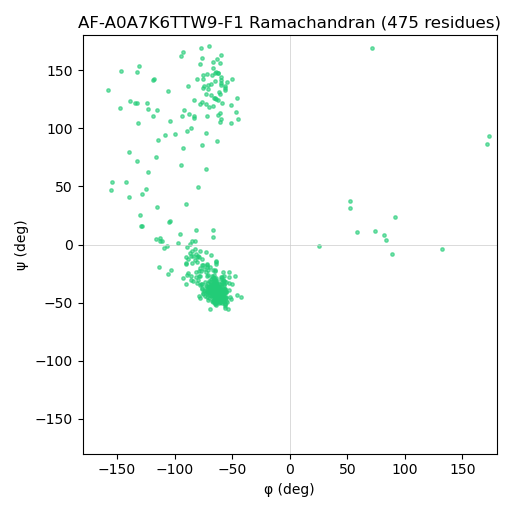? -10.636 -0.036 23.444 1.00 92.31 184 GLY A C 1
ATOM 1462 O O . GLY A 1 184 ? -11.496 -0.212 22.586 1.00 92.31 184 GLY A O 1
ATOM 1463 N N . ALA A 1 185 ? -10.420 1.152 24.019 1.00 94.31 185 ALA A N 1
ATOM 1464 C CA . ALA A 1 185 ? -11.173 2.355 23.668 1.00 94.31 185 ALA A CA 1
ATOM 1465 C C . ALA A 1 185 ? -10.976 2.752 22.198 1.00 94.31 185 ALA A C 1
ATOM 1467 O O . ALA A 1 185 ? -11.956 3.044 21.527 1.00 94.31 185 ALA A O 1
ATOM 1468 N N . LEU A 1 186 ? -9.747 2.696 21.672 1.00 95.69 186 LEU A N 1
ATOM 1469 C CA . LEU A 1 186 ? -9.471 2.996 20.260 1.00 95.69 186 LEU A CA 1
ATOM 1470 C C . LEU A 1 186 ? -10.146 2.005 19.301 1.00 95.69 186 LEU A C 1
ATOM 1472 O O . LEU A 1 186 ? -10.680 2.422 18.279 1.00 95.69 186 LEU A O 1
ATOM 1476 N N . HIS A 1 187 ? -10.197 0.713 19.641 1.00 93.25 187 HIS A N 1
ATOM 1477 C CA . HIS A 1 187 ? -10.990 -0.248 18.865 1.00 93.25 187 HIS A CA 1
ATOM 1478 C C . HIS A 1 187 ? -12.494 0.039 18.946 1.00 93.25 187 HIS A C 1
ATOM 1480 O O . HIS A 1 187 ? -13.181 -0.064 17.936 1.00 93.25 187 HIS A O 1
ATOM 1486 N N . GLY A 1 188 ? -13.007 0.415 20.122 1.00 90.50 188 GLY A N 1
ATOM 1487 C CA . GLY A 1 188 ? -14.399 0.847 20.280 1.00 90.50 188 GLY A CA 1
ATOM 1488 C C . GLY A 1 188 ? -14.727 2.075 19.428 1.00 90.50 188 GLY A C 1
ATOM 1489 O O . GLY A 1 188 ? -15.756 2.104 18.767 1.00 90.50 188 GLY A O 1
ATOM 1490 N N . ILE A 1 189 ? -13.813 3.046 19.384 1.00 92.31 189 ILE A N 1
ATOM 1491 C CA . ILE A 1 189 ? -13.913 4.236 18.535 1.00 92.31 189 ILE A CA 1
ATOM 1492 C C . ILE A 1 189 ? -13.966 3.852 17.057 1.00 92.31 189 ILE A C 1
ATOM 1494 O O . ILE A 1 189 ? -14.846 4.336 16.360 1.00 92.31 189 ILE A O 1
ATOM 1498 N N . LEU A 1 190 ? -13.090 2.959 16.584 1.00 92.44 190 LEU A N 1
ATOM 1499 C CA . LEU A 1 190 ? -13.126 2.481 15.195 1.00 92.44 190 LEU A CA 1
ATOM 1500 C C . LEU A 1 190 ? -14.484 1.867 14.828 1.00 92.44 190 LEU A C 1
ATOM 1502 O O . LEU A 1 190 ? -15.000 2.155 13.757 1.00 92.44 190 LEU A O 1
ATOM 1506 N N . TYR A 1 191 ? -15.094 1.086 15.725 1.00 88.44 191 TYR A N 1
ATOM 1507 C CA . TYR A 1 191 ? -16.443 0.559 15.502 1.00 88.44 191 TYR A CA 1
ATOM 1508 C C . TYR A 1 191 ? -17.512 1.655 15.461 1.00 88.44 191 TYR A C 1
ATOM 1510 O O . TYR A 1 191 ? -18.408 1.590 14.631 1.00 88.44 191 TYR A O 1
ATOM 1518 N N . ILE A 1 192 ? -17.439 2.669 16.325 1.00 88.25 192 ILE A N 1
ATOM 1519 C CA . ILE A 1 192 ? -18.398 3.785 16.278 1.00 88.25 192 ILE A CA 1
ATOM 1520 C C . ILE A 1 192 ? -18.240 4.574 14.976 1.00 88.25 192 ILE A C 1
ATOM 1522 O O . ILE A 1 192 ? -19.242 4.903 14.356 1.00 88.25 192 ILE A O 1
ATOM 1526 N N . LEU A 1 193 ? -17.003 4.822 14.538 1.00 89.00 193 LEU A N 1
ATOM 1527 C CA . LEU A 1 193 ? -16.707 5.532 13.291 1.00 89.00 193 LEU A CA 1
ATOM 1528 C C . LEU A 1 193 ? -17.112 4.741 12.030 1.00 89.00 193 LEU A C 1
ATOM 1530 O O . LEU A 1 193 ? -17.371 5.359 11.000 1.00 89.00 193 LEU A O 1
ATOM 1534 N N . GLU A 1 194 ? -17.145 3.403 12.089 1.00 86.38 194 GLU A N 1
ATOM 1535 C CA . GLU A 1 194 ? -17.667 2.523 11.022 1.00 86.38 194 GLU A CA 1
ATOM 1536 C C . GLU A 1 194 ? -19.204 2.473 11.000 1.00 86.38 194 GLU A C 1
ATOM 1538 O O . GLU A 1 194 ? -19.812 2.093 10.004 1.00 86.38 194 GLU A O 1
ATOM 1543 N N . CYS A 1 195 ? -19.862 2.841 12.098 1.00 82.56 195 CYS A N 1
ATOM 1544 C CA . CYS A 1 195 ? -21.309 2.761 12.210 1.00 82.56 195 CYS A CA 1
ATOM 1545 C C . CYS A 1 195 ? -21.975 4.053 11.714 1.00 82.56 195 CYS A C 1
ATOM 1547 O O . CYS A 1 195 ? -22.141 4.997 12.484 1.00 82.56 195 CYS A O 1
ATOM 1549 N N . ASP A 1 196 ? -22.446 4.057 10.465 1.00 73.94 196 ASP A N 1
ATOM 1550 C CA . ASP A 1 196 ? -23.153 5.195 9.842 1.00 73.94 196 ASP A CA 1
ATOM 1551 C C . ASP A 1 196 ? -24.357 5.717 10.661 1.00 73.94 196 ASP A C 1
ATOM 1553 O O . ASP A 1 196 ? -24.695 6.896 10.604 1.00 73.94 196 ASP A O 1
ATOM 1557 N N . LEU A 1 197 ? -25.004 4.860 11.462 1.00 67.06 197 LEU A N 1
ATOM 1558 C CA . LEU A 1 197 ? -26.123 5.247 12.337 1.00 67.06 197 LEU A CA 1
ATOM 1559 C C . LEU A 1 197 ? -25.706 6.151 13.510 1.00 67.06 197 LEU A C 1
ATOM 1561 O O . LEU A 1 197 ? -26.551 6.807 14.113 1.00 67.06 197 LEU A O 1
ATOM 1565 N N . LEU A 1 198 ? -24.420 6.168 13.864 1.00 69.69 198 LEU A N 1
ATOM 1566 C CA . LEU A 1 198 ? -23.879 6.926 14.992 1.00 69.69 198 LEU A CA 1
ATOM 1567 C C . LEU A 1 198 ? -23.112 8.177 14.546 1.00 69.69 198 LEU A C 1
ATOM 1569 O O . LEU A 1 198 ? -22.345 8.719 15.340 1.00 69.69 198 LEU A O 1
ATOM 1573 N N . ASP A 1 199 ? -23.337 8.663 13.323 1.00 77.12 199 ASP A N 1
ATOM 1574 C CA . ASP A 1 199 ? -22.599 9.782 12.718 1.00 77.12 199 ASP A CA 1
ATOM 1575 C C . ASP A 1 199 ? -22.553 11.039 13.613 1.00 77.12 199 ASP A C 1
ATOM 1577 O O . ASP A 1 199 ? -21.492 11.596 13.880 1.00 77.12 199 ASP A O 1
ATOM 1581 N N . GLU A 1 200 ? -23.675 11.437 14.218 1.00 79.94 200 GLU A N 1
ATOM 1582 C CA . GLU A 1 200 ? -23.699 12.592 15.132 1.00 79.94 200 GLU A CA 1
ATOM 1583 C C . GLU A 1 200 ? -22.873 12.371 16.411 1.00 79.94 200 GLU A C 1
ATOM 1585 O O . GLU A 1 200 ? -22.243 13.291 16.934 1.00 79.94 200 GLU A O 1
ATOM 1590 N N . THR A 1 201 ? -22.822 11.133 16.903 1.00 79.56 201 THR A N 1
ATOM 1591 C CA . THR A 1 201 ? -21.996 10.764 18.066 1.00 79.56 201 THR A CA 1
ATOM 1592 C C . THR A 1 201 ? -20.521 10.703 17.682 1.00 79.56 201 THR A C 1
ATOM 1594 O O . THR A 1 201 ? -19.656 11.163 18.430 1.00 79.56 201 THR A O 1
ATOM 1597 N N . ALA A 1 202 ? -20.228 10.174 16.493 1.00 81.75 202 ALA A N 1
ATOM 1598 C CA . ALA A 1 202 ? -18.899 10.176 15.906 1.00 81.75 202 ALA A CA 1
ATOM 1599 C C . ALA A 1 202 ? -18.369 11.610 15.800 1.00 81.75 202 ALA A C 1
ATOM 1601 O O . ALA A 1 202 ? -17.311 11.895 16.360 1.00 81.75 202 ALA A O 1
ATOM 1602 N N . LYS A 1 203 ? -19.134 12.539 15.213 1.00 86.19 203 LYS A N 1
ATOM 1603 C CA . LYS A 1 203 ? -18.758 13.959 15.089 1.00 86.19 203 LYS A CA 1
ATOM 1604 C C . LYS A 1 203 ? -18.440 14.625 16.425 1.00 86.19 203 LYS A C 1
ATOM 1606 O O . LYS A 1 203 ? -17.478 15.384 16.510 1.00 86.19 203 LYS A O 1
ATOM 1611 N N . GLN A 1 204 ? -19.179 14.308 17.489 1.00 86.88 204 GLN A N 1
ATOM 1612 C CA . GLN A 1 204 ? -18.875 14.814 18.835 1.00 86.88 204 GLN A CA 1
ATOM 1613 C C . GLN A 1 204 ? -17.554 14.264 19.397 1.00 86.88 204 GLN A C 1
ATOM 1615 O O . GLN A 1 204 ? -16.839 14.968 20.112 1.00 86.88 204 GLN A O 1
ATOM 1620 N N . LEU A 1 205 ? -17.207 13.018 19.065 1.00 88.75 205 LEU A N 1
ATOM 1621 C CA . LEU A 1 205 ? -15.969 12.371 19.500 1.00 88.75 205 LEU A CA 1
ATOM 1622 C C . LEU A 1 205 ? -14.746 12.767 18.657 1.00 88.75 205 LEU A C 1
ATOM 1624 O O . LEU A 1 205 ? -13.629 12.746 19.181 1.00 88.75 205 LEU A O 1
ATOM 1628 N N . ILE A 1 206 ? -14.922 13.136 17.382 1.00 93.25 206 ILE A N 1
ATOM 1629 C CA . ILE A 1 206 ? -13.826 13.431 16.441 1.00 93.25 206 ILE A CA 1
ATOM 1630 C C . ILE A 1 206 ? -12.805 14.437 17.001 1.00 93.25 206 ILE A C 1
ATOM 1632 O O . ILE A 1 206 ? -11.611 14.125 16.937 1.00 93.25 206 ILE A O 1
ATOM 1636 N N . PRO A 1 207 ? -13.185 15.582 17.606 1.00 93.50 207 PRO A N 1
ATOM 1637 C CA . PRO A 1 207 ? -12.217 16.522 18.176 1.00 93.50 207 PRO A CA 1
ATOM 1638 C C . PRO A 1 207 ? -11.366 15.905 19.296 1.00 93.50 207 PRO A C 1
ATOM 1640 O O . PRO A 1 207 ? -10.146 16.080 19.321 1.00 93.50 207 PRO A O 1
ATOM 1643 N N . ILE A 1 208 ? -11.990 15.121 20.183 1.00 93.44 208 ILE A N 1
ATOM 1644 C CA . ILE A 1 208 ? -11.326 14.444 21.311 1.00 93.44 208 ILE A CA 1
ATOM 1645 C C . ILE A 1 208 ? -10.322 13.410 20.787 1.00 93.44 208 ILE A C 1
ATOM 1647 O O . ILE A 1 208 ? -9.187 13.320 21.264 1.00 93.44 208 ILE A O 1
ATOM 1651 N N . ILE A 1 209 ? -10.737 12.630 19.786 1.00 95.50 209 ILE A N 1
ATOM 1652 C CA . ILE A 1 209 ? -9.897 11.610 19.155 1.00 95.50 209 ILE A CA 1
ATOM 1653 C C . ILE A 1 209 ? -8.733 12.274 18.415 1.00 95.50 209 ILE A C 1
ATOM 1655 O O . ILE A 1 209 ? -7.589 11.848 18.565 1.00 95.50 209 ILE A O 1
ATOM 1659 N N . SER A 1 210 ? -9.001 13.340 17.662 1.00 96.06 210 SER A N 1
ATOM 1660 C CA . SER A 1 210 ? -8.000 14.067 16.875 1.00 96.06 210 SER A CA 1
ATOM 1661 C C . SER A 1 210 ? -6.895 14.646 17.759 1.00 96.06 210 SER A C 1
ATOM 1663 O O . SER A 1 210 ? -5.710 14.442 17.481 1.00 96.06 210 SER A O 1
ATOM 1665 N N . GLU A 1 211 ? -7.265 15.287 18.874 1.00 95.62 211 GLU A N 1
ATOM 1666 C CA . GLU A 1 211 ? -6.306 15.808 19.855 1.00 95.62 211 GLU A CA 1
ATOM 1667 C C . GLU A 1 211 ? -5.462 14.679 20.465 1.00 95.62 211 GLU A C 1
ATOM 1669 O O . GLU A 1 211 ? -4.229 14.769 20.532 1.00 95.62 211 GLU A O 1
ATOM 1674 N N . TYR A 1 212 ? -6.111 13.578 20.862 1.00 96.50 212 TYR A N 1
ATOM 1675 C CA . TYR A 1 212 ? -5.431 12.414 21.420 1.00 96.50 212 TYR A CA 1
ATOM 1676 C C . TYR A 1 212 ? -4.416 11.820 20.435 1.00 96.50 212 TYR A C 1
ATOM 1678 O O . TYR A 1 212 ? -3.270 11.557 20.817 1.00 96.50 212 TYR A O 1
ATOM 1686 N N . LEU A 1 213 ? -4.813 11.613 19.177 1.00 97.19 213 LEU A N 1
ATOM 1687 C CA . LEU A 1 213 ? -3.968 11.019 18.145 1.00 97.19 213 LEU A CA 1
ATOM 1688 C C . LEU A 1 213 ? -2.770 11.914 17.821 1.00 97.19 213 LEU A C 1
ATOM 1690 O O . LEU A 1 213 ? -1.640 11.426 17.861 1.00 97.19 213 LEU A O 1
ATOM 1694 N N . LEU A 1 214 ? -2.986 13.212 17.580 1.00 96.19 214 LEU A N 1
ATOM 1695 C CA . LEU A 1 214 ? -1.903 14.155 17.278 1.00 96.19 214 LEU A CA 1
ATOM 1696 C C . LEU A 1 214 ? -0.892 14.252 18.422 1.00 96.19 214 LEU A C 1
ATOM 1698 O O . LEU A 1 214 ? 0.314 14.170 18.187 1.00 96.19 214 LEU A O 1
ATOM 1702 N N . SER A 1 215 ? -1.368 14.394 19.662 1.00 95.25 215 SER A N 1
ATOM 1703 C CA . SER A 1 215 ? -0.502 14.538 20.837 1.00 95.25 215 SER A CA 1
ATOM 1704 C C . SER A 1 215 ? 0.366 13.296 21.065 1.00 95.25 215 SER A C 1
ATOM 1706 O O . SER A 1 215 ? 1.590 13.390 21.204 1.00 95.25 215 SER A O 1
ATOM 1708 N N . ASN A 1 216 ? -0.245 12.108 21.034 1.00 95.31 216 ASN A N 1
ATOM 1709 C CA . ASN A 1 216 ? 0.465 10.861 21.308 1.00 95.31 216 ASN A CA 1
ATOM 1710 C C . ASN A 1 216 ? 1.361 10.431 20.131 1.00 95.31 216 ASN A C 1
ATOM 1712 O O . ASN A 1 216 ? 2.502 10.043 20.372 1.00 95.31 216 ASN A O 1
ATOM 1716 N N . LEU A 1 217 ? 0.919 10.541 18.867 1.00 95.56 217 LEU A N 1
ATOM 1717 C CA . LEU A 1 217 ? 1.769 10.190 17.715 1.00 95.56 217 LEU A CA 1
ATOM 1718 C C . LEU A 1 217 ? 2.987 11.108 17.619 1.00 95.56 217 LEU A C 1
ATOM 1720 O O . LEU A 1 217 ? 4.087 10.630 17.343 1.00 95.56 217 LEU A O 1
ATOM 1724 N N . LYS A 1 218 ? 2.825 12.398 17.936 1.00 94.75 218 LYS A N 1
ATOM 1725 C CA . LYS A 1 218 ? 3.945 13.342 18.006 1.00 94.75 218 LYS A CA 1
ATOM 1726 C C . LYS A 1 218 ? 4.963 12.977 19.083 1.00 94.75 218 LYS A C 1
ATOM 1728 O O . LYS A 1 218 ? 6.161 13.112 18.851 1.00 94.75 218 LYS A O 1
ATOM 1733 N N . GLY A 1 219 ? 4.505 12.477 20.231 1.00 91.50 219 GLY A N 1
ATOM 1734 C CA . GLY A 1 219 ? 5.388 11.977 21.287 1.00 91.50 219 GLY A CA 1
ATOM 1735 C C . GLY A 1 219 ? 6.147 10.703 20.901 1.00 91.50 219 GLY A C 1
ATOM 1736 O O . GLY A 1 219 ? 7.294 10.530 21.303 1.00 91.50 219 GLY A O 1
ATOM 1737 N N . VAL A 1 220 ? 5.531 9.828 20.102 1.00 93.56 220 VAL A N 1
ATOM 1738 C CA . VAL A 1 220 ? 6.076 8.500 19.771 1.00 93.56 220 VAL A CA 1
ATOM 1739 C C . VAL A 1 220 ? 6.986 8.506 18.537 1.00 93.56 220 VAL A C 1
ATOM 1741 O O . VAL A 1 220 ? 7.876 7.660 18.437 1.00 93.56 220 VAL A O 1
ATOM 1744 N N . ALA A 1 221 ? 6.805 9.452 17.609 1.00 90.62 221 ALA A N 1
ATOM 1745 C CA . ALA A 1 221 ? 7.414 9.421 16.276 1.00 90.62 221 ALA A CA 1
ATOM 1746 C C . ALA A 1 221 ? 8.946 9.223 16.261 1.00 90.62 221 ALA A C 1
ATOM 1748 O O . ALA A 1 221 ? 9.471 8.573 15.359 1.00 90.62 221 ALA A O 1
ATOM 1749 N N . HIS A 1 222 ? 9.668 9.736 17.264 1.00 91.38 222 HIS A N 1
ATOM 1750 C CA . HIS A 1 222 ? 11.130 9.624 17.353 1.00 91.38 222 HIS A CA 1
ATOM 1751 C C . HIS A 1 222 ? 11.636 8.381 18.107 1.00 91.38 222 HIS A C 1
ATOM 1753 O O . HIS A 1 222 ? 12.814 8.042 17.991 1.00 91.38 222 HIS A O 1
ATOM 1759 N N . CYS A 1 223 ? 10.785 7.692 18.871 1.00 90.81 223 CYS A N 1
ATOM 1760 C CA . CYS A 1 223 ? 11.185 6.589 19.754 1.00 90.81 223 CYS A CA 1
ATOM 1761 C C . CYS A 1 223 ? 10.202 5.409 19.742 1.00 90.81 223 CYS A C 1
ATOM 1763 O O . CYS A 1 223 ? 9.948 4.789 20.774 1.00 90.81 223 CYS A O 1
ATOM 1765 N N . VAL A 1 224 ? 9.692 5.064 18.557 1.00 92.81 224 VAL A N 1
ATOM 1766 C CA . VAL A 1 224 ? 8.672 4.025 18.311 1.00 92.81 224 VAL A CA 1
ATOM 1767 C C . VAL A 1 224 ? 8.950 2.715 19.062 1.00 92.81 224 VAL A C 1
ATOM 1769 O O . VAL A 1 224 ? 8.047 2.161 19.683 1.00 92.81 224 VAL A O 1
ATOM 1772 N N . ASN A 1 225 ? 10.201 2.250 19.073 1.00 92.12 225 ASN A N 1
ATOM 1773 C CA . ASN A 1 225 ? 10.618 1.021 19.757 1.00 92.12 225 ASN A CA 1
ATOM 1774 C C . ASN A 1 225 ? 10.343 0.938 21.259 1.00 92.12 225 ASN A C 1
ATOM 1776 O O . ASN A 1 225 ? 10.259 -0.164 21.797 1.00 92.12 225 ASN A O 1
ATOM 1780 N N . ILE A 1 226 ? 10.286 2.075 21.949 1.00 93.12 226 ILE A N 1
ATOM 1781 C CA . ILE A 1 226 ? 10.109 2.116 23.406 1.00 93.12 226 ILE A CA 1
ATOM 1782 C C . ILE A 1 226 ? 8.625 1.959 23.764 1.00 93.12 226 ILE A C 1
ATOM 1784 O O . ILE A 1 226 ? 8.275 1.531 24.864 1.00 93.12 226 ILE A O 1
ATOM 1788 N N . HIS A 1 227 ? 7.742 2.301 22.828 1.00 93.88 227 HIS A N 1
ATOM 1789 C CA . HIS A 1 227 ? 6.306 2.352 23.043 1.00 93.88 227 HIS A CA 1
ATOM 1790 C C . HIS A 1 227 ? 5.612 1.038 22.667 1.00 93.88 227 HIS A C 1
ATOM 1792 O O . HIS A 1 227 ? 6.161 0.153 22.011 1.00 93.88 227 HIS A O 1
ATOM 1798 N N . ASN A 1 228 ? 4.363 0.900 23.113 1.00 95.06 228 ASN A N 1
ATOM 1799 C CA . ASN A 1 228 ? 3.571 -0.289 22.841 1.00 95.06 228 ASN A CA 1
ATOM 1800 C C . ASN A 1 228 ? 3.183 -0.356 21.352 1.00 95.06 228 ASN A C 1
ATOM 1802 O O . ASN A 1 228 ? 2.456 0.502 20.856 1.00 95.06 228 ASN A O 1
ATOM 1806 N N . GLN A 1 229 ? 3.623 -1.405 20.656 1.00 94.19 229 GLN A N 1
ATOM 1807 C CA . GLN A 1 229 ? 3.387 -1.568 19.218 1.00 94.19 229 GLN A CA 1
ATOM 1808 C C . GLN A 1 229 ? 1.898 -1.629 18.853 1.00 94.19 229 GLN A C 1
ATOM 1810 O O . GLN A 1 229 ? 1.489 -0.993 17.889 1.00 94.19 229 GLN A O 1
ATOM 1815 N N . GLN A 1 230 ? 1.080 -2.351 19.626 1.00 94.12 230 GLN A N 1
ATOM 1816 C CA . GLN A 1 230 ? -0.358 -2.478 19.348 1.00 94.12 230 GLN A CA 1
ATOM 1817 C C . GLN A 1 230 ? -1.072 -1.134 19.471 1.00 94.12 230 GLN A C 1
ATOM 1819 O O . GLN A 1 230 ? -1.948 -0.824 18.671 1.00 94.12 230 GLN A O 1
ATOM 1824 N N . HIS A 1 231 ? -0.657 -0.311 20.439 1.00 95.75 231 HIS A N 1
ATOM 1825 C CA . HIS A 1 231 ? -1.181 1.043 20.583 1.00 95.75 231 HIS A CA 1
ATOM 1826 C C . HIS A 1 231 ? -0.883 1.905 19.359 1.00 95.75 231 HIS A C 1
ATOM 1828 O O . HIS A 1 231 ? -1.792 2.529 18.828 1.00 95.75 231 HIS A O 1
ATOM 1834 N N . ILE A 1 232 ? 0.356 1.881 18.869 1.00 96.50 232 ILE A N 1
ATOM 1835 C CA . ILE A 1 232 ? 0.752 2.643 17.679 1.00 96.50 232 ILE A CA 1
ATOM 1836 C C . ILE A 1 232 ? -0.029 2.179 16.446 1.00 96.50 232 ILE A C 1
ATOM 1838 O O . ILE A 1 232 ? -0.530 3.007 15.694 1.00 96.50 232 ILE A O 1
ATOM 1842 N N . LEU A 1 233 ? -0.171 0.863 16.257 1.00 96.56 233 LEU A N 1
ATOM 1843 C CA . LEU A 1 233 ? -0.900 0.286 15.125 1.00 96.56 233 LEU A CA 1
ATOM 1844 C C . LEU A 1 233 ? -2.358 0.753 15.082 1.00 96.56 233 LEU A C 1
ATOM 1846 O O . LEU A 1 233 ? -2.809 1.239 14.046 1.00 96.56 233 LEU A O 1
ATOM 1850 N N . VAL A 1 234 ? -3.079 0.654 16.204 1.00 96.50 234 VAL A N 1
ATOM 1851 C CA . VAL A 1 234 ? -4.488 1.073 16.259 1.00 96.50 234 VAL A CA 1
ATOM 1852 C C . VAL A 1 234 ? -4.640 2.596 16.179 1.00 96.50 234 VAL A C 1
ATOM 1854 O O . VAL A 1 234 ? -5.602 3.081 15.593 1.00 96.50 234 VAL A O 1
ATOM 1857 N N . MET A 1 235 ? -3.674 3.367 16.694 1.00 97.25 235 MET A N 1
ATOM 1858 C CA . MET A 1 235 ? -3.648 4.822 16.518 1.00 97.25 235 MET A CA 1
ATOM 1859 C C . MET A 1 235 ? -3.482 5.222 15.050 1.00 97.25 235 MET A C 1
ATOM 1861 O O . MET A 1 235 ? -4.208 6.092 14.578 1.00 97.25 235 MET A O 1
ATOM 1865 N N . CYS A 1 236 ? -2.554 4.586 14.327 1.00 97.12 236 CYS A N 1
ATOM 1866 C CA . CYS A 1 236 ? -2.378 4.815 12.895 1.00 97.12 236 CYS A CA 1
ATOM 1867 C C . CYS A 1 236 ? -3.636 4.415 12.116 1.00 97.12 236 CYS A C 1
ATOM 1869 O O . CYS A 1 236 ? -4.090 5.184 11.277 1.00 97.12 236 CYS A O 1
ATOM 1871 N N . ALA A 1 237 ? -4.237 3.263 12.432 1.00 96.56 237 ALA A N 1
ATOM 1872 C CA . ALA A 1 237 ? -5.478 2.817 11.801 1.00 96.56 237 ALA A CA 1
ATOM 1873 C C . ALA A 1 237 ? -6.628 3.817 12.007 1.00 96.56 237 ALA A C 1
ATOM 1875 O O . ALA A 1 237 ? -7.275 4.207 11.039 1.00 96.56 237 ALA A O 1
ATOM 1876 N N . ALA A 1 238 ? -6.833 4.296 13.240 1.00 96.62 238 ALA A N 1
ATOM 1877 C CA . ALA A 1 238 ? -7.837 5.315 13.543 1.00 96.62 238 ALA A CA 1
ATOM 1878 C C . ALA A 1 238 ? -7.556 6.644 12.826 1.00 96.62 238 ALA A C 1
ATOM 1880 O O . ALA A 1 238 ? -8.473 7.241 12.270 1.00 96.62 238 ALA A O 1
ATOM 1881 N N . ALA A 1 239 ? -6.296 7.088 12.784 1.00 97.25 239 ALA A N 1
ATOM 1882 C CA . ALA A 1 239 ? -5.920 8.312 12.081 1.00 97.25 239 ALA A CA 1
ATOM 1883 C C . ALA A 1 239 ? -6.180 8.217 10.570 1.00 97.25 239 ALA A C 1
ATOM 1885 O O . ALA A 1 239 ? -6.740 9.141 9.987 1.00 97.25 239 ALA A O 1
ATOM 1886 N N . PHE A 1 240 ? -5.811 7.099 9.938 1.00 96.88 240 PHE A N 1
ATOM 1887 C CA . PHE A 1 240 ? -6.058 6.885 8.512 1.00 96.88 240 PHE A CA 1
ATOM 1888 C C . PHE A 1 240 ? -7.552 6.776 8.207 1.00 96.88 240 PHE A C 1
ATOM 1890 O O . PHE A 1 240 ? -8.017 7.401 7.260 1.00 96.88 240 PHE A O 1
ATOM 1897 N N . TYR A 1 241 ? -8.316 6.077 9.048 1.00 95.44 241 TYR A N 1
ATOM 1898 C CA . TYR A 1 241 ? -9.764 5.974 8.891 1.00 95.44 241 TYR A CA 1
ATOM 1899 C C . TYR A 1 241 ? -10.460 7.341 8.964 1.00 95.44 241 TYR A C 1
ATOM 1901 O O . TYR A 1 241 ? -11.353 7.619 8.167 1.00 95.44 241 TYR A O 1
ATOM 1909 N N . LEU A 1 242 ? -10.029 8.209 9.887 1.00 95.12 242 LEU A N 1
ATOM 1910 C CA . LEU A 1 242 ? -10.552 9.570 10.016 1.00 95.12 242 LEU A CA 1
ATOM 1911 C C . LEU A 1 242 ? -10.235 10.441 8.794 1.00 95.12 242 LEU A C 1
ATOM 1913 O O . LEU A 1 242 ? -11.114 11.146 8.314 1.00 95.12 242 LEU A O 1
ATOM 1917 N N . ILE A 1 243 ? -9.006 10.380 8.271 1.00 95.38 243 ILE A N 1
ATOM 1918 C CA . ILE A 1 243 ? -8.617 11.149 7.075 1.00 95.38 243 ILE A CA 1
ATOM 1919 C C . ILE A 1 243 ? -9.384 10.664 5.836 1.00 95.38 243 ILE A C 1
ATOM 1921 O O . ILE A 1 243 ? -9.728 11.467 4.975 1.00 95.38 243 ILE A O 1
ATOM 1925 N N . GLU A 1 244 ? -9.643 9.359 5.733 1.00 94.06 244 GLU A N 1
ATOM 1926 C CA . GLU A 1 244 ? -10.347 8.760 4.597 1.00 94.06 244 GLU A CA 1
ATOM 1927 C C . GLU A 1 244 ? -11.853 9.053 4.608 1.00 94.06 244 GLU A C 1
ATOM 1929 O O . GLU A 1 244 ? -12.399 9.394 3.562 1.00 94.06 244 GLU A O 1
ATOM 1934 N N . ASN A 1 245 ? -12.517 8.935 5.764 1.00 92.44 245 ASN A N 1
ATOM 1935 C CA . ASN A 1 245 ? -13.986 8.972 5.843 1.00 92.44 245 ASN A CA 1
ATOM 1936 C C . ASN A 1 245 ? -14.554 10.280 6.416 1.00 92.44 245 ASN A C 1
ATOM 1938 O O . ASN A 1 245 ? -15.672 10.648 6.073 1.00 92.44 245 ASN A O 1
ATOM 1942 N N . TYR A 1 246 ? -13.790 11.007 7.241 1.00 92.56 246 TYR A N 1
ATOM 1943 C CA . TYR A 1 246 ? -14.223 12.253 7.896 1.00 92.56 246 TYR A CA 1
ATOM 1944 C C . TYR A 1 246 ? -13.274 13.443 7.621 1.00 92.56 246 TYR A C 1
ATOM 1946 O O . TYR A 1 246 ? -12.891 14.156 8.555 1.00 92.56 246 TYR A O 1
ATOM 1954 N N . PRO A 1 247 ? -12.869 13.706 6.359 1.00 91.44 247 PRO A N 1
ATOM 1955 C CA . PRO A 1 247 ? -11.870 14.730 6.031 1.00 91.44 247 PRO A CA 1
ATOM 1956 C C . PRO A 1 247 ? -12.308 16.156 6.404 1.00 91.44 247 PRO A C 1
ATOM 1958 O O . PRO A 1 247 ? -11.470 16.994 6.743 1.00 91.44 247 PRO A O 1
ATOM 1961 N N . LEU A 1 248 ? -13.615 16.440 6.354 1.00 89.88 248 LEU A N 1
ATOM 1962 C CA . LEU A 1 248 ? -14.174 17.758 6.669 1.00 89.88 248 LEU A CA 1
ATOM 1963 C C . LEU A 1 248 ? -14.154 18.051 8.174 1.00 89.88 248 LEU A C 1
ATOM 1965 O O . LEU A 1 248 ? -13.847 19.176 8.564 1.00 89.88 248 LEU A O 1
ATOM 1969 N N . ASP A 1 249 ? -14.436 17.044 9.004 1.00 91.62 249 ASP A N 1
ATOM 1970 C CA . ASP A 1 249 ? -14.549 17.205 10.457 1.00 91.62 249 ASP A CA 1
ATOM 1971 C C . ASP A 1 249 ? -13.181 17.281 11.147 1.00 91.62 249 ASP A C 1
ATOM 1973 O O . ASP A 1 249 ? -13.016 18.017 12.120 1.00 91.62 249 ASP A O 1
ATOM 1977 N N . VAL A 1 250 ? -12.175 16.552 10.644 1.00 92.19 250 VAL A N 1
ATOM 1978 C CA . VAL A 1 250 ? -10.804 16.618 11.192 1.00 92.19 250 VAL A CA 1
ATOM 1979 C C . VAL A 1 250 ? -10.018 17.836 10.713 1.00 92.19 250 VAL A C 1
ATOM 1981 O O . VAL A 1 250 ? -9.150 18.342 11.428 1.00 92.19 250 VAL A O 1
ATOM 1984 N N . GLY A 1 251 ? -10.305 18.305 9.500 1.00 90.44 251 GLY A N 1
ATOM 1985 C CA . GLY A 1 251 ? -9.615 19.423 8.875 1.00 90.44 251 GLY A CA 1
ATOM 1986 C C . GLY A 1 251 ? -8.173 19.128 8.413 1.00 90.44 251 GLY A C 1
ATOM 1987 O O . GLY A 1 251 ? -7.564 18.108 8.753 1.00 90.44 251 GLY A O 1
ATOM 1988 N N . PRO A 1 252 ? -7.583 20.052 7.630 1.00 90.75 252 PRO A N 1
ATOM 1989 C CA . PRO A 1 252 ? -6.289 19.847 6.970 1.00 90.75 252 PRO A CA 1
ATOM 1990 C C . PRO A 1 252 ? -5.083 19.886 7.923 1.00 90.75 252 PRO A C 1
ATOM 1992 O O . PRO A 1 252 ? -4.032 19.322 7.621 1.00 90.75 252 PRO A O 1
ATOM 1995 N N . GLU A 1 253 ? -5.200 20.545 9.080 1.00 92.62 253 GLU A N 1
ATOM 1996 C CA . GLU A 1 253 ? -4.119 20.582 10.076 1.00 92.62 253 GLU A CA 1
ATOM 1997 C C . GLU A 1 253 ? -3.873 19.199 10.687 1.00 92.62 253 GLU A C 1
ATOM 1999 O O . GLU A 1 253 ? -2.723 18.801 10.896 1.00 92.62 253 GLU A O 1
ATOM 2004 N N . PHE A 1 254 ? -4.951 18.441 10.922 1.00 95.31 254 PHE A N 1
ATOM 2005 C CA . PHE A 1 254 ? -4.866 17.071 11.407 1.00 95.31 254 PHE A CA 1
ATOM 2006 C C . PHE A 1 254 ? -4.180 16.170 10.379 1.00 95.31 254 PHE A C 1
ATOM 2008 O O . PHE A 1 254 ? -3.188 15.518 10.711 1.00 95.31 254 PHE A O 1
ATOM 2015 N N . SER A 1 255 ? -4.645 16.171 9.123 1.00 94.06 255 SER A N 1
ATOM 2016 C CA . SER A 1 255 ? -4.077 15.319 8.070 1.00 94.06 255 SER A CA 1
ATOM 2017 C C . SER A 1 255 ? -2.589 15.601 7.844 1.00 94.06 255 SER A C 1
ATOM 2019 O O . SER A 1 255 ? -1.782 14.667 7.856 1.00 94.06 255 SER A O 1
ATOM 2021 N N . ALA A 1 256 ? -2.203 16.876 7.734 1.00 94.12 256 ALA A N 1
ATOM 2022 C CA . ALA A 1 256 ? -0.806 17.273 7.565 1.00 94.12 256 ALA A CA 1
ATOM 2023 C C . ALA A 1 256 ? 0.057 16.845 8.766 1.00 94.12 256 ALA A C 1
ATOM 2025 O O . ALA A 1 256 ? 1.159 16.316 8.593 1.00 94.12 256 ALA A O 1
ATOM 2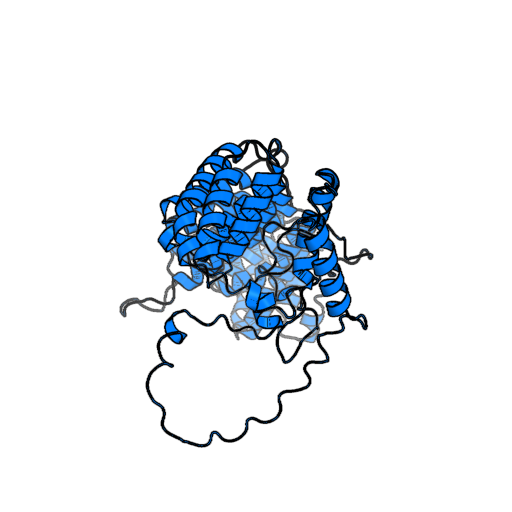026 N N . GLY A 1 257 ? -0.458 17.005 9.992 1.00 95.44 257 GLY A N 1
ATOM 2027 C CA . GLY A 1 257 ? 0.214 16.562 11.214 1.00 95.44 257 GLY A CA 1
ATOM 2028 C C . GLY A 1 257 ? 0.460 15.051 11.241 1.00 95.44 257 GLY A C 1
ATOM 2029 O O . GLY A 1 257 ? 1.577 14.609 11.523 1.00 95.44 257 GLY A O 1
ATOM 2030 N N . ILE A 1 258 ? -0.547 14.245 10.891 1.00 96.62 258 ILE A N 1
ATOM 2031 C CA . ILE A 1 258 ? -0.426 12.781 10.824 1.00 96.62 258 ILE A CA 1
ATOM 2032 C C . ILE A 1 258 ? 0.588 12.360 9.758 1.00 96.62 258 ILE A C 1
ATOM 2034 O O . ILE A 1 258 ? 1.450 11.522 10.033 1.00 96.62 258 ILE A O 1
ATOM 2038 N N . ILE A 1 259 ? 0.538 12.959 8.566 1.00 95.25 259 ILE A N 1
ATOM 2039 C CA . ILE A 1 259 ? 1.453 12.643 7.459 1.00 95.25 259 ILE A CA 1
ATOM 2040 C C . ILE A 1 259 ? 2.893 12.994 7.828 1.00 95.25 259 ILE A C 1
ATOM 2042 O O . ILE A 1 259 ? 3.800 12.191 7.598 1.00 95.25 259 ILE A O 1
ATOM 2046 N N . GLN A 1 260 ? 3.107 14.132 8.493 1.00 94.94 260 GLN A N 1
ATOM 2047 C CA . GLN A 1 260 ? 4.415 14.506 9.019 1.00 94.94 260 GLN A CA 1
ATOM 2048 C C . GLN A 1 260 ? 4.940 13.464 10.019 1.00 94.94 260 GLN A C 1
ATOM 2050 O O . GLN A 1 260 ? 6.091 13.034 9.906 1.00 94.94 260 GLN A O 1
ATOM 2055 N N . MET A 1 261 ? 4.116 13.025 10.979 1.00 95.62 261 MET A N 1
ATOM 2056 C CA . MET A 1 261 ? 4.532 12.019 11.968 1.00 95.62 261 MET A CA 1
ATOM 2057 C C . MET A 1 261 ? 4.822 10.668 11.311 1.00 95.62 261 MET A C 1
ATOM 2059 O O . MET A 1 261 ? 5.819 10.023 11.642 1.00 95.62 261 MET A O 1
ATOM 2063 N N . CYS A 1 262 ? 4.014 10.267 10.328 1.00 96.31 262 CYS A N 1
ATOM 2064 C CA . CYS A 1 262 ? 4.264 9.081 9.513 1.00 96.31 262 CYS A CA 1
ATOM 2065 C C . CYS A 1 262 ? 5.600 9.176 8.767 1.00 96.31 262 CYS A C 1
ATOM 2067 O O . CYS A 1 262 ? 6.383 8.226 8.786 1.00 96.31 262 CYS A O 1
ATOM 2069 N N . GLY A 1 263 ? 5.906 10.338 8.186 1.00 95.31 263 GLY A N 1
ATOM 2070 C CA . GLY A 1 263 ? 7.188 10.605 7.539 1.00 95.31 263 GLY A CA 1
ATOM 2071 C C . GLY A 1 263 ? 8.378 10.446 8.487 1.00 95.31 263 GLY A C 1
ATOM 2072 O O . GLY A 1 263 ? 9.373 9.823 8.114 1.00 95.31 263 GLY A O 1
ATOM 2073 N N . VAL A 1 264 ? 8.267 10.934 9.728 1.00 95.50 264 VAL A N 1
ATOM 2074 C CA . VAL A 1 264 ? 9.307 10.768 10.760 1.00 95.50 264 VAL A CA 1
ATOM 2075 C C . VAL A 1 264 ? 9.482 9.295 11.141 1.00 95.50 264 VAL A C 1
ATOM 2077 O O . VAL A 1 264 ? 10.614 8.808 11.140 1.00 95.50 264 VAL A O 1
ATOM 2080 N N . MET A 1 265 ? 8.386 8.568 11.392 1.00 95.06 265 MET A N 1
ATOM 2081 C CA . MET A 1 265 ? 8.425 7.140 11.744 1.00 95.06 265 MET A CA 1
ATOM 2082 C C . MET A 1 265 ? 9.075 6.298 10.634 1.00 95.06 265 MET A C 1
ATOM 2084 O O . MET A 1 265 ? 9.989 5.518 10.884 1.00 95.06 265 MET A O 1
ATOM 2088 N N . VAL A 1 266 ? 8.668 6.490 9.377 1.00 95.44 266 VAL A N 1
ATOM 2089 C CA . VAL A 1 266 ? 9.202 5.737 8.224 1.00 95.44 266 VAL A CA 1
ATOM 2090 C C . VAL A 1 266 ? 10.651 6.139 7.902 1.00 95.44 266 VAL A C 1
ATOM 2092 O O . VAL A 1 266 ? 11.425 5.342 7.364 1.00 95.44 266 VAL A O 1
ATOM 2095 N N . SER A 1 267 ? 11.056 7.362 8.249 1.00 94.19 267 SER A N 1
ATOM 2096 C CA . SER A 1 267 ? 12.437 7.824 8.069 1.00 94.19 267 SER A CA 1
ATOM 2097 C C . SER A 1 267 ? 13.418 7.268 9.106 1.00 94.19 267 SER A C 1
ATOM 2099 O O . SER A 1 267 ? 14.629 7.365 8.893 1.00 94.19 267 SER A O 1
ATOM 2101 N N . GLY A 1 268 ? 12.911 6.662 10.186 1.00 91.25 268 GLY A N 1
ATOM 2102 C CA . GLY A 1 268 ? 13.701 6.023 11.235 1.00 91.25 268 GLY A CA 1
ATOM 2103 C C . GLY A 1 268 ? 14.599 4.880 10.743 1.00 91.25 268 GLY A C 1
ATOM 2104 O O . GLY A 1 268 ? 14.432 4.340 9.646 1.00 91.25 268 GLY A O 1
ATOM 2105 N N . SER A 1 269 ? 15.576 4.506 11.574 1.00 91.50 269 SER A N 1
ATOM 2106 C CA . SER A 1 269 ? 16.468 3.378 11.297 1.00 91.50 269 SER A CA 1
ATOM 2107 C C . SER A 1 269 ? 15.732 2.036 11.405 1.00 91.50 269 SER A C 1
ATOM 2109 O O . SER A 1 269 ? 14.577 1.963 11.841 1.00 91.50 269 SER A O 1
ATOM 2111 N N . ASP A 1 270 ? 16.399 0.952 10.988 1.00 89.56 270 ASP A N 1
ATOM 2112 C CA . ASP A 1 270 ? 15.827 -0.394 11.117 1.00 89.56 270 ASP A CA 1
ATOM 2113 C C . ASP A 1 270 ? 15.587 -0.771 12.579 1.00 89.56 270 ASP A C 1
ATOM 2115 O O . ASP A 1 270 ? 14.572 -1.373 12.918 1.00 89.56 270 ASP A O 1
ATOM 2119 N N . GLU A 1 271 ? 16.490 -0.307 13.443 1.00 89.69 271 GLU A N 1
ATOM 2120 C CA . GLU A 1 271 ? 16.348 -0.425 14.880 1.00 89.69 271 GLU A CA 1
ATOM 2121 C C . GLU A 1 271 ? 15.221 0.464 15.383 1.00 89.69 271 GLU A C 1
ATOM 2123 O O . GLU A 1 271 ? 14.321 -0.077 15.987 1.00 89.69 271 GLU A O 1
ATOM 2128 N N . SER A 1 272 ? 15.194 1.778 15.132 1.00 92.44 272 SER A N 1
ATOM 2129 C CA . SER A 1 272 ? 14.287 2.688 15.858 1.00 92.44 272 SER A CA 1
ATOM 2130 C C . SER A 1 272 ? 12.793 2.463 15.610 1.00 92.44 272 SER A C 1
ATOM 2132 O O . SER A 1 272 ? 11.980 2.783 16.481 1.00 92.44 272 SER A O 1
ATOM 2134 N N . THR A 1 273 ? 12.439 1.958 14.427 1.00 95.19 273 THR A N 1
ATOM 2135 C CA . THR A 1 273 ? 11.052 1.723 14.012 1.00 95.19 273 THR A CA 1
ATOM 2136 C C . THR A 1 273 ? 10.881 0.258 13.647 1.00 95.19 273 THR A C 1
ATOM 2138 O O . THR A 1 273 ? 11.480 -0.163 12.662 1.00 95.19 273 THR A O 1
ATOM 2141 N N . PRO A 1 274 ? 10.049 -0.527 14.351 1.00 95.50 274 PRO A N 1
ATOM 2142 C CA . PRO A 1 274 ? 9.851 -1.937 14.036 1.00 95.50 274 PRO A CA 1
ATOM 2143 C C . PRO A 1 274 ? 9.252 -2.139 12.639 1.00 95.50 274 PRO A C 1
ATOM 2145 O O . PRO A 1 274 ? 8.403 -1.359 12.201 1.00 95.50 274 PRO A O 1
ATOM 2148 N N . SER A 1 275 ? 9.611 -3.236 11.962 1.00 94.56 275 SER A N 1
ATOM 2149 C CA . SER A 1 275 ? 9.127 -3.505 10.598 1.00 94.56 275 SER A CA 1
ATOM 2150 C C . SER A 1 275 ? 7.599 -3.585 10.495 1.00 94.56 275 SER A C 1
ATOM 2152 O O . SER A 1 275 ? 7.054 -3.209 9.461 1.00 94.56 275 SER A O 1
ATOM 2154 N N . ILE A 1 276 ? 6.909 -4.061 11.535 1.00 95.19 276 ILE A N 1
ATOM 2155 C CA . ILE A 1 276 ? 5.440 -4.111 11.579 1.00 95.19 276 ILE A CA 1
ATOM 2156 C C . ILE A 1 276 ? 4.823 -2.707 11.500 1.00 95.19 276 ILE A C 1
ATOM 2158 O O . ILE A 1 276 ? 3.904 -2.487 10.715 1.00 95.19 276 ILE A O 1
ATOM 2162 N N . ILE A 1 277 ? 5.378 -1.740 12.241 1.00 96.44 277 ILE A N 1
ATOM 2163 C CA . ILE A 1 277 ? 4.921 -0.345 12.224 1.00 96.44 277 ILE A CA 1
ATOM 2164 C C . ILE A 1 277 ? 5.257 0.297 10.880 1.00 96.44 277 ILE A C 1
ATOM 2166 O O . ILE A 1 277 ? 4.409 0.950 10.284 1.00 96.44 277 ILE A O 1
ATOM 2170 N N . TYR A 1 278 ? 6.468 0.059 10.371 1.00 96.62 278 TYR A N 1
ATOM 2171 C CA . TYR A 1 278 ? 6.908 0.574 9.074 1.00 96.62 278 TYR A CA 1
ATOM 2172 C C . TYR A 1 278 ? 5.949 0.180 7.938 1.00 96.62 278 TYR A C 1
ATOM 2174 O O . TYR A 1 278 ? 5.507 1.036 7.172 1.00 96.62 278 TYR A O 1
ATOM 2182 N N . HIS A 1 279 ? 5.586 -1.107 7.856 1.00 96.19 279 HIS A N 1
ATOM 2183 C CA . HIS A 1 279 ? 4.658 -1.611 6.838 1.00 96.19 279 HIS A CA 1
ATOM 2184 C C . HIS A 1 279 ? 3.224 -1.122 7.053 1.00 96.19 279 HIS A C 1
ATOM 2186 O O . HIS A 1 279 ? 2.569 -0.759 6.081 1.00 96.19 279 HIS A O 1
ATOM 2192 N N . CYS A 1 280 ? 2.747 -1.062 8.302 1.00 95.88 280 CYS A N 1
ATOM 2193 C CA . CYS A 1 280 ? 1.432 -0.500 8.630 1.00 95.88 280 CYS A CA 1
ATOM 2194 C C . CYS A 1 280 ? 1.304 0.950 8.151 1.00 95.88 280 CYS A C 1
ATOM 2196 O O . CYS A 1 280 ? 0.314 1.304 7.512 1.00 95.88 280 CYS A O 1
ATOM 2198 N N . VAL A 1 281 ? 2.304 1.785 8.451 1.00 96.81 281 VAL A N 1
ATOM 2199 C CA . VAL A 1 281 ? 2.288 3.205 8.088 1.00 96.81 281 VAL A CA 1
ATOM 2200 C C . VAL A 1 281 ? 2.341 3.371 6.572 1.00 96.81 281 VAL A C 1
ATOM 2202 O O . VAL A 1 281 ? 1.505 4.078 6.023 1.00 96.81 281 VAL A O 1
ATOM 2205 N N . LEU A 1 282 ? 3.259 2.690 5.875 1.00 96.31 282 LEU A N 1
ATOM 2206 C CA . LEU A 1 282 ? 3.344 2.795 4.413 1.00 96.31 282 LEU A CA 1
ATOM 2207 C C . LEU A 1 282 ? 2.066 2.333 3.708 1.00 96.31 282 LEU A C 1
ATOM 2209 O O . LEU A 1 282 ? 1.609 3.013 2.795 1.00 96.31 282 LEU A O 1
ATOM 2213 N N . ARG A 1 283 ? 1.470 1.220 4.148 1.00 95.44 283 ARG A N 1
ATOM 2214 C CA . ARG A 1 283 ? 0.232 0.698 3.557 1.00 95.44 283 ARG A CA 1
ATOM 2215 C C . ARG A 1 283 ? -0.955 1.632 3.789 1.00 95.44 283 ARG A C 1
ATOM 2217 O O . ARG A 1 283 ? -1.786 1.799 2.903 1.00 95.44 283 ARG A O 1
ATOM 2224 N N . GLY A 1 284 ? -1.026 2.255 4.965 1.00 95.62 284 GLY A N 1
ATOM 2225 C CA . GLY A 1 284 ? -2.035 3.269 5.254 1.00 95.62 284 GLY A CA 1
ATOM 2226 C C . GLY A 1 284 ? -1.860 4.536 4.416 1.00 95.62 284 GLY A C 1
ATOM 2227 O O . GLY A 1 284 ? -2.831 5.025 3.853 1.00 95.62 284 GLY A O 1
ATOM 2228 N N . LEU A 1 285 ? -0.625 5.017 4.242 1.00 95.75 285 LEU A N 1
ATOM 2229 C CA . LEU A 1 285 ? -0.329 6.150 3.355 1.00 95.75 285 LEU A CA 1
ATOM 2230 C C . LEU A 1 285 ? -0.674 5.850 1.890 1.00 95.75 285 LEU A C 1
ATOM 2232 O O . LEU A 1 285 ? -1.208 6.710 1.195 1.00 95.75 285 LEU A O 1
ATOM 2236 N N . GLU A 1 286 ? -0.398 4.630 1.426 1.00 94.44 286 GLU A N 1
ATOM 2237 C CA . GLU A 1 286 ? -0.767 4.176 0.084 1.00 94.44 286 GLU A CA 1
ATOM 2238 C C . GLU A 1 286 ? -2.288 4.195 -0.121 1.00 94.44 286 GLU A C 1
ATOM 2240 O O . GLU A 1 286 ? -2.775 4.700 -1.131 1.00 94.44 286 GLU A O 1
ATOM 2245 N N . ARG A 1 287 ? -3.045 3.721 0.875 1.00 94.69 287 ARG A N 1
ATOM 2246 C CA . ARG A 1 287 ? -4.511 3.771 0.869 1.00 94.69 287 ARG A CA 1
ATOM 2247 C C . ARG A 1 287 ? -5.045 5.205 0.851 1.00 94.69 287 ARG A C 1
ATOM 2249 O O . ARG A 1 287 ? -5.933 5.498 0.059 1.00 94.69 287 ARG A O 1
ATOM 2256 N N . LEU A 1 288 ? -4.473 6.102 1.656 1.00 93.69 288 LEU A N 1
ATOM 2257 C CA . LEU A 1 288 ? -4.868 7.515 1.677 1.00 93.69 288 LEU A CA 1
ATOM 2258 C C . LEU A 1 288 ? -4.580 8.249 0.360 1.00 93.69 288 LEU A C 1
ATOM 2260 O O . LEU A 1 288 ? -5.314 9.158 -0.017 1.00 93.69 288 LEU A O 1
ATOM 2264 N N . LEU A 1 289 ? -3.519 7.873 -0.357 1.00 92.56 289 LEU A N 1
ATOM 2265 C CA . LEU A 1 289 ? -3.250 8.434 -1.684 1.00 92.56 289 LEU A CA 1
ATOM 2266 C C . LEU A 1 289 ? -4.318 8.028 -2.702 1.00 92.56 289 LEU A C 1
ATOM 2268 O O . LEU A 1 289 ? -4.706 8.853 -3.527 1.00 92.56 289 LEU A O 1
ATOM 2272 N N . LEU A 1 290 ? -4.793 6.781 -2.630 1.00 92.06 290 LEU A N 1
ATOM 2273 C CA . LEU A 1 290 ? -5.820 6.241 -3.524 1.00 92.06 290 LEU A CA 1
ATOM 2274 C C . LEU A 1 290 ? -7.237 6.720 -3.186 1.00 92.06 290 LEU A C 1
ATOM 2276 O O . LEU A 1 290 ? -8.088 6.710 -4.066 1.00 92.06 290 LEU A O 1
ATOM 2280 N N . SER A 1 291 ? -7.502 7.144 -1.946 1.00 88.88 291 SER A N 1
ATOM 2281 C CA . SER A 1 291 ? -8.810 7.695 -1.555 1.00 88.88 291 SER A CA 1
ATOM 2282 C C . SER A 1 291 ? -9.031 9.146 -2.001 1.00 88.88 291 SER A C 1
ATOM 2284 O O . SER A 1 291 ? -10.111 9.696 -1.794 1.00 88.88 291 SER A O 1
ATOM 2286 N N . GLU A 1 292 ? -8.006 9.778 -2.582 1.00 85.62 292 GLU A N 1
ATOM 2287 C CA . GLU A 1 292 ? -7.999 11.159 -3.083 1.00 85.62 292 GLU A CA 1
ATOM 2288 C C . GLU A 1 292 ? -8.325 12.258 -2.054 1.00 85.62 292 GLU A C 1
ATOM 2290 O O . GLU A 1 292 ? -8.431 13.425 -2.426 1.00 85.62 292 GLU A O 1
ATOM 2295 N N . GLN A 1 293 ? -8.378 11.936 -0.757 1.00 84.81 293 GLN A N 1
ATOM 2296 C CA . GLN A 1 293 ? -8.690 12.905 0.308 1.00 84.81 293 GLN A CA 1
ATOM 2297 C C . GLN A 1 293 ? -7.505 13.799 0.708 1.00 84.81 293 GLN A C 1
ATOM 2299 O O . GLN A 1 293 ? -7.662 14.771 1.446 1.00 84.81 293 GLN A O 1
ATOM 2304 N N . LEU A 1 294 ? -6.295 13.482 0.242 1.00 86.25 294 LEU A N 1
ATOM 2305 C CA . LEU A 1 294 ? -5.086 14.217 0.604 1.00 86.25 294 LEU A CA 1
ATOM 2306 C C . LEU A 1 294 ? -4.916 15.513 -0.188 1.00 86.25 294 LEU A C 1
ATOM 2308 O O . LEU A 1 294 ? -5.107 15.563 -1.408 1.00 86.25 294 LEU A O 1
ATOM 2312 N N . SER A 1 295 ? -4.421 16.544 0.503 1.00 87.00 295 SER A N 1
ATOM 2313 C CA . SER A 1 295 ? -4.028 17.795 -0.138 1.00 87.00 295 SER A CA 1
ATOM 2314 C C . SER A 1 295 ? -2.873 17.580 -1.128 1.00 87.00 295 SER A C 1
ATOM 2316 O O . SER A 1 295 ? -2.111 16.605 -1.063 1.00 87.00 295 SER A O 1
ATOM 2318 N N . ARG A 1 296 ? -2.707 18.522 -2.064 1.00 86.19 296 ARG A N 1
ATOM 2319 C CA . ARG A 1 296 ? -1.606 18.477 -3.037 1.00 86.19 296 ARG A CA 1
ATOM 2320 C C . ARG A 1 296 ? -0.234 18.550 -2.357 1.00 86.19 296 ARG A C 1
ATOM 2322 O O . ARG A 1 296 ? 0.657 17.797 -2.735 1.00 86.19 296 ARG A O 1
ATOM 2329 N N . LEU A 1 297 ? -0.084 19.407 -1.346 1.00 87.94 297 LEU A N 1
ATOM 2330 C CA . LEU A 1 297 ? 1.170 19.567 -0.599 1.00 87.94 297 LEU A CA 1
ATOM 2331 C C . LEU A 1 297 ? 1.551 18.277 0.136 1.00 87.94 297 LEU A C 1
ATOM 2333 O O . LEU A 1 297 ? 2.703 17.845 0.088 1.00 87.94 297 LEU A O 1
ATOM 2337 N N . ASP A 1 298 ? 0.567 17.626 0.754 1.00 88.56 298 ASP A N 1
ATOM 2338 C CA . ASP A 1 298 ? 0.780 16.354 1.437 1.00 88.56 298 ASP A CA 1
ATOM 2339 C C . ASP A 1 298 ? 1.167 15.253 0.445 1.00 88.56 298 ASP A C 1
ATOM 2341 O O . ASP A 1 298 ? 2.124 14.514 0.680 1.00 88.56 298 ASP A O 1
ATOM 2345 N N . SER A 1 299 ? 0.499 15.197 -0.710 1.00 88.69 299 SER A N 1
ATOM 2346 C CA . SER A 1 299 ? 0.830 14.257 -1.788 1.00 88.69 299 SER A CA 1
ATOM 2347 C C . SER A 1 299 ? 2.268 14.452 -2.296 1.00 88.69 299 SER A C 1
ATOM 2349 O O . SER A 1 299 ? 3.007 13.482 -2.465 1.00 88.69 299 SER A O 1
ATOM 2351 N N . GLU A 1 300 ? 2.712 15.698 -2.487 1.00 87.44 300 GLU A N 1
ATOM 2352 C CA . GLU A 1 300 ? 4.091 16.024 -2.887 1.00 87.44 300 GLU A CA 1
ATOM 2353 C C . GLU A 1 300 ? 5.116 15.624 -1.807 1.00 87.44 300 GLU A C 1
ATOM 2355 O O . GLU A 1 300 ? 6.195 15.109 -2.122 1.00 87.44 300 GLU A O 1
ATOM 2360 N N . SER A 1 301 ? 4.768 15.779 -0.525 1.00 90.81 301 SER A N 1
ATOM 2361 C CA . SER A 1 301 ? 5.610 15.321 0.587 1.00 90.81 301 SER A CA 1
ATOM 2362 C C . SER A 1 301 ? 5.775 13.793 0.600 1.00 90.81 301 SER A C 1
ATOM 2364 O O . SER A 1 301 ? 6.886 13.291 0.803 1.00 90.81 301 SER A O 1
ATOM 2366 N N . LEU A 1 302 ? 4.702 13.050 0.297 1.00 92.25 302 LEU A N 1
ATOM 2367 C CA . LEU A 1 302 ? 4.701 11.587 0.218 1.00 92.25 302 LEU A CA 1
ATOM 2368 C C . LEU A 1 302 ? 5.505 11.071 -0.971 1.00 92.25 302 LEU A C 1
ATOM 2370 O O . LEU A 1 302 ? 6.238 10.089 -0.843 1.00 92.25 302 LEU A O 1
ATOM 2374 N N . VAL A 1 303 ? 5.435 11.762 -2.109 1.00 90.00 303 VAL A N 1
ATOM 2375 C CA . VAL A 1 303 ? 6.296 11.488 -3.264 1.00 90.00 303 VAL A CA 1
ATOM 2376 C C . VAL A 1 303 ? 7.766 11.569 -2.854 1.00 90.00 303 VAL A C 1
ATOM 2378 O O . VAL A 1 303 ? 8.514 10.615 -3.082 1.00 90.00 303 VAL A O 1
ATOM 2381 N N . LYS A 1 304 ? 8.184 12.672 -2.223 1.00 90.69 304 LYS A N 1
ATOM 2382 C CA . LYS A 1 304 ? 9.575 12.859 -1.788 1.00 90.69 304 LYS A CA 1
ATOM 2383 C C . LYS A 1 304 ? 10.004 11.775 -0.797 1.00 90.69 304 LYS A C 1
ATOM 2385 O O . LYS A 1 304 ? 11.050 11.153 -0.981 1.00 90.69 304 LYS A O 1
ATOM 2390 N N . LEU A 1 305 ? 9.158 11.496 0.197 1.00 93.88 305 LEU A N 1
ATOM 2391 C CA . LEU A 1 305 ? 9.385 10.426 1.166 1.00 93.88 305 LEU A CA 1
ATOM 2392 C C . LEU A 1 305 ? 9.583 9.072 0.466 1.00 93.88 305 LEU A C 1
ATOM 2394 O O . LEU A 1 305 ? 10.518 8.347 0.793 1.00 93.88 305 LEU A O 1
ATOM 2398 N N . SER A 1 306 ? 8.744 8.732 -0.516 1.00 94.00 306 SER A N 1
ATOM 2399 C CA . SER A 1 306 ? 8.829 7.449 -1.224 1.00 94.00 306 SER A CA 1
ATOM 2400 C C . SER A 1 306 ? 10.175 7.266 -1.938 1.00 94.00 306 SER A C 1
ATOM 2402 O O . SER A 1 306 ? 10.822 6.232 -1.767 1.00 94.00 306 SER A O 1
ATOM 2404 N N . VAL A 1 307 ? 10.665 8.298 -2.634 1.00 92.19 307 VAL A N 1
ATOM 2405 C CA . VAL A 1 307 ? 11.957 8.279 -3.341 1.00 92.19 307 VAL A CA 1
ATOM 2406 C C . VAL A 1 307 ? 13.122 8.091 -2.366 1.00 92.19 307 VAL A C 1
ATOM 2408 O O . VAL A 1 307 ? 13.998 7.248 -2.590 1.00 92.19 307 VAL A O 1
ATOM 2411 N N . ASP A 1 308 ? 13.103 8.810 -1.243 1.00 92.75 308 ASP A N 1
ATOM 2412 C CA . ASP A 1 308 ? 14.137 8.697 -0.212 1.00 92.75 308 ASP A CA 1
ATOM 2413 C C . ASP A 1 308 ? 14.160 7.300 0.426 1.00 92.75 308 ASP A C 1
ATOM 2415 O O . ASP A 1 308 ? 15.218 6.800 0.818 1.00 92.75 308 ASP A O 1
ATOM 2419 N N . ARG A 1 309 ? 12.994 6.654 0.562 1.00 94.62 309 ARG A N 1
ATOM 2420 C CA . ARG A 1 309 ? 12.858 5.352 1.233 1.00 94.62 309 ARG A CA 1
ATOM 2421 C C . ARG A 1 309 ? 13.121 4.152 0.325 1.00 94.62 309 ARG A C 1
ATOM 2423 O O . ARG A 1 309 ? 13.609 3.138 0.823 1.00 94.62 309 ARG A O 1
ATOM 2430 N N . VAL A 1 310 ? 12.910 4.263 -0.987 1.00 93.69 310 VAL A N 1
ATOM 2431 C CA . VAL A 1 310 ? 13.291 3.211 -1.952 1.00 93.69 310 VAL A CA 1
ATOM 2432 C C . VAL A 1 310 ? 14.802 2.943 -1.918 1.00 93.69 310 VAL A C 1
ATOM 2434 O O . VAL A 1 310 ? 15.240 1.812 -2.118 1.00 93.69 310 VAL A O 1
ATOM 2437 N N . ASN A 1 311 ? 15.616 3.950 -1.591 1.00 89.19 311 ASN A N 1
ATOM 2438 C CA . ASN A 1 311 ? 17.076 3.840 -1.533 1.00 89.19 311 ASN A CA 1
ATOM 2439 C C . ASN A 1 311 ? 17.639 3.238 -0.232 1.00 89.19 311 ASN A C 1
ATOM 2441 O O . ASN A 1 311 ? 18.856 3.126 -0.085 1.00 89.19 311 ASN A O 1
ATOM 2445 N N . VAL A 1 312 ? 16.787 2.804 0.700 1.00 91.56 312 VAL A N 1
ATOM 2446 C CA . VAL A 1 312 ? 17.218 2.161 1.951 1.00 91.56 312 VAL A CA 1
ATOM 2447 C C . VAL A 1 312 ? 17.880 0.796 1.675 1.00 91.56 312 VAL A C 1
ATOM 2449 O O . VAL A 1 312 ? 17.603 0.128 0.675 1.00 91.56 312 VAL A O 1
ATOM 2452 N N . GLN A 1 313 ? 18.799 0.386 2.555 1.00 90.25 313 GLN A N 1
ATOM 2453 C CA . GLN A 1 313 ? 19.527 -0.887 2.437 1.00 90.25 313 GLN A CA 1
ATOM 2454 C C . GLN A 1 313 ? 18.650 -2.106 2.747 1.00 90.25 313 GLN A C 1
ATOM 2456 O O . GLN A 1 313 ? 18.816 -3.152 2.126 1.00 90.25 313 GLN A O 1
ATOM 2461 N N . SER A 1 314 ? 17.725 -1.977 3.706 1.00 93.06 314 SER A N 1
ATOM 2462 C CA . SER A 1 314 ? 16.812 -3.061 4.064 1.00 93.06 314 SER A CA 1
ATOM 2463 C C . SER A 1 314 ? 15.848 -3.355 2.905 1.00 93.06 314 SER A C 1
ATOM 2465 O O . SER A 1 314 ? 15.060 -2.481 2.523 1.00 93.06 314 SER A O 1
ATOM 2467 N N . PRO A 1 315 ? 15.863 -4.582 2.362 1.00 93.12 315 PRO A N 1
ATOM 2468 C CA . PRO A 1 315 ? 15.168 -4.893 1.125 1.00 93.12 315 PRO A CA 1
ATOM 2469 C C . PRO A 1 315 ? 13.648 -4.913 1.288 1.00 93.12 315 PRO A C 1
ATOM 2471 O O . PRO A 1 315 ? 12.920 -4.392 0.451 1.00 93.12 315 PRO A O 1
ATOM 2474 N N . HIS A 1 316 ? 13.131 -5.465 2.390 1.00 93.50 316 HIS A N 1
ATOM 2475 C CA . HIS A 1 316 ? 11.684 -5.489 2.620 1.00 93.50 316 HIS A CA 1
ATOM 2476 C C . HIS A 1 316 ? 11.113 -4.077 2.817 1.00 93.50 316 HIS A C 1
ATOM 2478 O O . HIS A 1 316 ? 9.985 -3.819 2.405 1.00 93.50 316 HIS A O 1
ATOM 2484 N N . ARG A 1 317 ? 11.891 -3.152 3.402 1.00 95.44 317 ARG A N 1
ATOM 2485 C CA . ARG A 1 317 ? 11.500 -1.742 3.534 1.00 95.44 317 ARG A CA 1
ATOM 2486 C C . ARG A 1 317 ? 11.508 -1.031 2.186 1.00 95.44 317 ARG A C 1
ATOM 2488 O O . ARG A 1 317 ? 10.531 -0.373 1.843 1.00 95.44 317 ARG A O 1
ATOM 2495 N N . ALA A 1 318 ? 12.564 -1.232 1.397 1.00 95.06 318 ALA A N 1
ATOM 2496 C CA . ALA A 1 318 ? 12.666 -0.677 0.052 1.00 95.06 318 ALA A CA 1
ATOM 2497 C C . ALA A 1 318 ? 11.526 -1.159 -0.863 1.00 95.06 318 ALA A C 1
ATOM 2499 O O . ALA A 1 318 ? 10.984 -0.364 -1.624 1.00 95.06 318 ALA A O 1
ATOM 2500 N N . MET A 1 319 ? 11.114 -2.430 -0.764 1.00 95.12 319 MET A N 1
ATOM 2501 C CA . MET A 1 319 ? 9.984 -2.963 -1.539 1.00 95.12 319 MET A CA 1
ATOM 2502 C C . MET A 1 319 ? 8.633 -2.368 -1.126 1.00 95.12 319 MET A C 1
ATOM 2504 O O . MET A 1 319 ? 7.805 -2.108 -1.993 1.00 95.12 319 MET A O 1
ATOM 2508 N N . ALA A 1 320 ? 8.409 -2.101 0.162 1.00 95.25 320 ALA A N 1
ATOM 2509 C CA . ALA A 1 320 ? 7.200 -1.399 0.594 1.00 95.25 320 ALA A CA 1
ATOM 2510 C C . ALA A 1 320 ? 7.200 0.069 0.130 1.00 95.25 320 ALA A C 1
ATOM 2512 O O . ALA A 1 320 ? 6.193 0.564 -0.370 1.00 95.25 320 ALA A O 1
ATOM 2513 N N . ALA A 1 321 ? 8.346 0.753 0.218 1.00 96.12 321 ALA A N 1
ATOM 2514 C CA . ALA A 1 321 ? 8.497 2.118 -0.287 1.00 96.12 321 ALA A CA 1
ATOM 2515 C C . ALA A 1 321 ? 8.332 2.206 -1.814 1.00 96.12 321 ALA A C 1
ATOM 2517 O O . ALA A 1 321 ? 7.815 3.199 -2.320 1.00 96.12 321 ALA A O 1
ATOM 2518 N N . LEU A 1 322 ? 8.739 1.162 -2.544 1.00 95.38 322 LEU A N 1
ATOM 2519 C CA . LEU A 1 322 ? 8.517 1.038 -3.982 1.00 95.38 322 LEU A CA 1
ATOM 2520 C C . LEU A 1 322 ? 7.020 1.000 -4.309 1.00 95.38 322 LEU A C 1
ATOM 2522 O O . LEU A 1 322 ? 6.609 1.691 -5.234 1.00 95.38 322 LEU A O 1
ATOM 2526 N N . GLY A 1 323 ? 6.214 0.262 -3.537 1.00 94.75 323 GLY A N 1
ATOM 2527 C CA . GLY A 1 323 ? 4.750 0.275 -3.664 1.00 94.75 323 GLY A CA 1
ATOM 2528 C C . GLY A 1 323 ? 4.180 1.686 -3.521 1.00 94.75 323 GLY A C 1
ATOM 2529 O O . GLY A 1 323 ? 3.528 2.181 -4.437 1.00 94.75 323 GLY A O 1
ATOM 2530 N N . LEU A 1 324 ? 4.561 2.394 -2.450 1.00 95.00 324 LEU A N 1
ATOM 2531 C CA . LEU A 1 324 ? 4.159 3.789 -2.247 1.00 95.00 324 LEU A CA 1
ATOM 2532 C C . LEU A 1 324 ? 4.586 4.695 -3.415 1.00 95.00 324 LEU A C 1
ATOM 2534 O O . LEU A 1 324 ? 3.792 5.507 -3.881 1.00 95.00 324 LEU A O 1
ATOM 2538 N N . MET A 1 325 ? 5.820 4.556 -3.912 1.00 93.94 325 MET A N 1
ATOM 2539 C CA . MET A 1 325 ? 6.321 5.356 -5.035 1.00 93.94 325 MET A CA 1
ATOM 2540 C C . MET A 1 325 ? 5.509 5.119 -6.313 1.00 93.94 325 MET A C 1
ATOM 2542 O O . MET A 1 325 ? 5.179 6.079 -7.010 1.00 93.94 325 MET A O 1
ATOM 2546 N N . LEU A 1 326 ? 5.173 3.861 -6.616 1.00 93.50 326 LEU A N 1
ATOM 2547 C CA . LEU A 1 326 ? 4.330 3.517 -7.761 1.00 93.50 326 LEU A CA 1
ATOM 2548 C C . LEU A 1 326 ? 2.943 4.140 -7.604 1.00 93.50 326 LEU A C 1
ATOM 2550 O O . LEU A 1 326 ? 2.492 4.840 -8.507 1.00 93.50 326 LEU A O 1
ATOM 2554 N N . THR A 1 327 ? 2.315 3.982 -6.441 1.00 93.25 327 THR A N 1
ATOM 2555 C CA . THR A 1 327 ? 0.994 4.556 -6.162 1.00 93.25 327 THR A CA 1
ATOM 2556 C C . THR A 1 327 ? 0.995 6.080 -6.281 1.00 93.25 327 THR A C 1
ATOM 2558 O O . THR A 1 327 ? 0.127 6.639 -6.950 1.00 93.25 327 THR A O 1
ATOM 2561 N N . CYS A 1 328 ? 2.022 6.765 -5.768 1.00 90.81 328 CYS A N 1
ATOM 2562 C CA . CYS A 1 328 ? 2.234 8.202 -5.978 1.00 90.81 328 CYS A CA 1
ATOM 2563 C C . CYS A 1 328 ? 2.334 8.592 -7.467 1.00 90.81 328 CYS A C 1
ATOM 2565 O O . CYS A 1 328 ? 1.882 9.664 -7.866 1.00 90.81 328 CYS A O 1
ATOM 2567 N N . MET A 1 329 ? 2.977 7.764 -8.297 1.00 88.06 329 MET A N 1
ATOM 2568 C CA . MET A 1 329 ? 3.142 8.040 -9.728 1.00 88.06 329 MET A CA 1
ATOM 2569 C C . MET A 1 329 ? 1.852 7.815 -10.516 1.00 88.06 329 MET A C 1
ATOM 2571 O O . MET A 1 329 ? 1.512 8.653 -11.351 1.00 88.06 329 MET A O 1
ATOM 2575 N N . TYR A 1 330 ? 1.121 6.734 -10.240 1.00 89.44 330 TYR A N 1
ATOM 2576 C CA . TYR A 1 330 ? -0.132 6.430 -10.933 1.00 89.44 330 TYR A CA 1
ATOM 2577 C C . TYR A 1 330 ? -1.269 7.382 -10.533 1.00 89.44 330 TYR A C 1
ATOM 2579 O O . TYR A 1 330 ? -1.943 7.907 -11.414 1.00 89.44 330 TYR A O 1
ATOM 258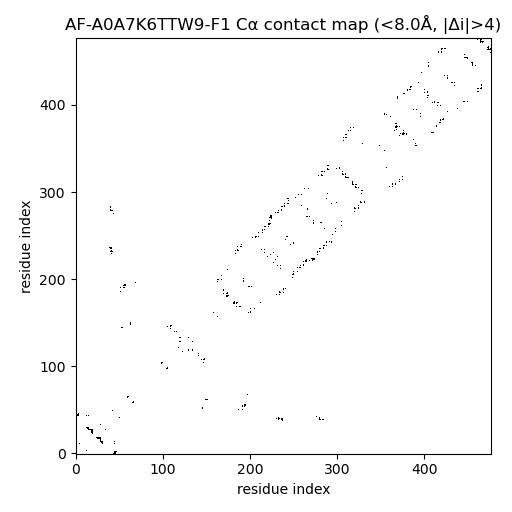7 N N . THR A 1 331 ? -1.405 7.722 -9.248 1.00 87.25 331 THR A N 1
ATOM 2588 C CA . THR A 1 331 ? -2.395 8.724 -8.788 1.00 87.25 331 THR A CA 1
ATOM 2589 C C . THR A 1 331 ? -2.075 10.136 -9.287 1.00 87.25 331 THR A C 1
ATOM 2591 O O . THR A 1 331 ? -2.962 10.886 -9.692 1.00 87.25 331 THR A O 1
ATOM 2594 N N . GLY A 1 332 ? -0.792 10.514 -9.320 1.00 74.12 332 GLY A N 1
ATOM 2595 C CA . GLY A 1 332 ? -0.360 11.806 -9.860 1.00 74.12 332 GLY A CA 1
ATOM 2596 C C . GLY A 1 332 ? -0.631 11.961 -11.360 1.00 74.12 332 GLY A C 1
ATOM 2597 O O . GLY A 1 332 ? -0.899 13.071 -11.816 1.00 74.12 332 GLY A O 1
ATOM 2598 N N . LYS A 1 333 ? -0.597 10.859 -12.123 1.00 62.94 333 LYS A N 1
ATOM 2599 C CA . LYS A 1 333 ? -0.924 10.844 -13.555 1.00 62.94 333 LYS A CA 1
ATOM 2600 C C . LYS A 1 333 ? -2.407 11.140 -13.794 1.00 62.94 333 LYS A C 1
ATOM 2602 O O . LYS A 1 333 ? -2.717 11.939 -14.672 1.00 62.94 333 LYS A O 1
ATOM 2607 N N . GLU A 1 334 ? -3.301 10.560 -12.993 1.00 54.41 334 GLU A N 1
ATOM 2608 C CA . GLU A 1 334 ? -4.753 10.778 -13.101 1.00 54.41 334 GLU A CA 1
ATOM 2609 C C . GLU A 1 334 ? -5.159 12.212 -12.740 1.00 54.41 334 GLU A C 1
ATOM 2611 O O . GLU A 1 334 ? -5.945 12.822 -13.462 1.00 54.41 334 GLU A O 1
ATOM 2616 N N . LYS A 1 335 ? -4.549 12.824 -11.714 1.00 49.34 335 LYS A N 1
ATOM 2617 C CA . LYS A 1 335 ? -4.846 14.217 -11.313 1.00 49.34 335 LYS A CA 1
ATOM 2618 C C . LYS A 1 335 ? -4.482 15.277 -12.368 1.00 49.34 335 LYS A C 1
ATOM 2620 O O . LYS A 1 335 ? -4.974 16.400 -12.295 1.00 49.34 335 LYS A O 1
ATOM 2625 N N . ILE A 1 336 ? -3.653 14.941 -13.361 1.00 46.97 336 ILE A N 1
ATOM 2626 C CA . ILE A 1 336 ? -3.325 15.816 -14.507 1.00 46.97 336 ILE A CA 1
ATOM 2627 C C . ILE A 1 336 ? -4.399 15.707 -15.618 1.00 46.97 336 ILE A C 1
ATOM 2629 O O . ILE A 1 336 ? -4.450 16.529 -16.538 1.00 46.97 336 ILE A O 1
ATOM 2633 N N . SER A 1 337 ? -5.313 14.739 -15.509 1.00 43.22 337 SER A N 1
ATOM 2634 C CA . SER A 1 337 ? -6.411 14.482 -16.442 1.00 43.22 337 SER A CA 1
ATOM 2635 C C . SER A 1 337 ? -7.699 14.107 -15.690 1.00 43.22 337 SER A C 1
ATOM 2637 O O . SER A 1 337 ? -8.009 12.921 -15.595 1.00 43.22 337 SER A O 1
ATOM 2639 N N . PRO A 1 338 ? -8.450 15.083 -15.130 1.00 37.53 338 PRO A N 1
ATOM 2640 C CA . PRO A 1 338 ? -9.791 15.358 -15.676 1.00 37.53 338 PRO A CA 1
ATOM 2641 C C . PRO A 1 338 ? -10.303 16.799 -15.409 1.00 37.53 338 PRO A C 1
ATOM 2643 O O . PRO A 1 338 ? -11.440 16.998 -14.993 1.00 37.53 338 PRO A O 1
ATOM 2646 N N . SER A 1 339 ? -9.495 17.838 -15.641 1.00 32.53 339 SER A N 1
ATOM 2647 C CA . SER A 1 339 ? -9.973 19.236 -15.568 1.00 32.53 339 SER A CA 1
ATOM 2648 C C . SER A 1 339 ? -9.149 20.195 -16.432 1.00 32.53 339 SER A C 1
ATOM 2650 O O . SER A 1 339 ? -8.660 21.226 -15.981 1.00 32.53 339 SER A O 1
ATOM 2652 N N . ARG A 1 340 ? -9.004 19.890 -17.728 1.00 37.84 340 ARG A N 1
ATOM 2653 C CA . ARG A 1 340 ? -8.577 20.910 -18.698 1.00 37.84 340 ARG A CA 1
ATOM 2654 C C . ARG A 1 340 ? -9.796 21.679 -19.192 1.00 37.84 340 ARG A C 1
ATOM 2656 O O . ARG A 1 340 ? -10.512 21.232 -20.083 1.00 37.84 340 ARG A O 1
ATOM 2663 N N . THR A 1 341 ? -9.994 22.864 -18.624 1.00 32.94 341 THR A N 1
ATOM 2664 C CA . THR A 1 341 ? -10.639 23.985 -19.310 1.00 32.94 341 THR A CA 1
ATOM 2665 C C . THR A 1 341 ? -9.951 24.191 -20.665 1.00 32.94 341 THR A C 1
ATOM 2667 O O . THR A 1 341 ? -8.802 24.614 -20.712 1.00 32.94 341 THR A O 1
ATOM 2670 N N . THR A 1 342 ? -10.638 23.761 -21.721 1.00 36.59 342 THR A N 1
ATOM 2671 C CA . THR A 1 342 ? -10.653 24.154 -23.148 1.00 36.59 342 THR A CA 1
ATOM 2672 C C . THR A 1 342 ? -9.477 24.819 -23.893 1.00 36.59 342 THR A C 1
ATOM 2674 O O . THR A 1 342 ? -9.633 24.956 -25.095 1.00 36.59 342 THR A O 1
ATOM 2677 N N . ASP A 1 343 ? -8.307 25.146 -23.337 1.00 35.25 343 ASP A N 1
ATOM 2678 C CA . ASP A 1 343 ? -7.265 25.887 -24.089 1.00 35.25 343 ASP A CA 1
ATOM 2679 C C . ASP A 1 343 ? -5.813 25.445 -23.807 1.00 35.25 343 ASP A C 1
ATOM 2681 O O . ASP A 1 343 ? -4.935 26.256 -23.514 1.00 35.25 343 ASP A O 1
ATOM 2685 N N . ALA A 1 344 ? -5.503 24.150 -23.943 1.00 38.38 344 ALA A N 1
ATOM 2686 C CA . ALA A 1 344 ? -4.106 23.704 -24.018 1.00 38.38 344 ALA A CA 1
ATOM 2687 C C . ALA A 1 344 ? -3.906 22.613 -25.078 1.00 38.38 344 ALA A C 1
ATOM 2689 O O . ALA A 1 344 ? -4.539 21.557 -25.043 1.00 38.38 344 ALA A O 1
ATOM 2690 N N . ASN A 1 345 ? -2.996 22.893 -26.012 1.00 34.41 345 ASN A N 1
ATOM 2691 C CA . ASN A 1 345 ? -2.591 22.044 -27.132 1.00 34.41 345 ASN A CA 1
ATOM 2692 C C . ASN A 1 345 ? -2.353 20.575 -26.687 1.00 34.41 345 ASN A C 1
ATOM 2694 O O . ASN A 1 345 ? -1.544 20.341 -25.788 1.00 34.41 345 ASN A O 1
ATOM 2698 N N . PRO A 1 346 ? -2.991 19.566 -27.308 1.00 43.72 346 PRO A N 1
ATOM 2699 C CA . PRO A 1 346 ? -2.955 18.173 -26.841 1.00 43.72 346 PRO A CA 1
ATOM 2700 C C . PRO A 1 346 ? -1.695 17.373 -27.239 1.00 43.72 346 PRO A C 1
ATOM 2702 O O . PRO A 1 346 ? -1.686 16.156 -27.098 1.00 43.72 346 PRO A O 1
ATOM 2705 N N . ALA A 1 347 ? -0.633 18.013 -27.744 1.00 41.34 347 ALA A N 1
ATOM 2706 C CA . ALA A 1 347 ? 0.468 17.319 -28.430 1.00 41.34 347 ALA A CA 1
ATOM 2707 C C . ALA A 1 347 ? 1.839 17.334 -27.722 1.00 41.34 347 ALA A C 1
ATOM 2709 O O . ALA A 1 347 ? 2.806 16.841 -28.296 1.00 41.34 347 ALA A O 1
ATOM 2710 N N . ALA A 1 348 ? 1.956 17.861 -26.501 1.00 47.81 348 ALA A N 1
ATOM 2711 C CA . ALA A 1 348 ? 3.205 17.779 -25.741 1.00 47.81 348 ALA A CA 1
ATOM 2712 C C . ALA A 1 348 ? 2.923 17.357 -24.290 1.00 47.81 348 ALA A C 1
ATOM 2714 O O . ALA A 1 348 ? 2.144 18.038 -23.616 1.00 47.81 348 ALA A O 1
ATOM 2715 N N . PRO A 1 349 ? 3.508 16.247 -23.797 1.00 53.22 349 PRO A N 1
ATOM 2716 C CA . PRO A 1 349 ? 3.544 15.994 -22.364 1.00 53.22 349 PRO A CA 1
ATOM 2717 C C . PRO A 1 349 ? 4.291 17.152 -21.693 1.00 53.22 349 PRO A C 1
ATOM 2719 O O . PRO A 1 349 ? 5.271 17.663 -22.231 1.00 53.22 349 PRO A O 1
ATOM 2722 N N . ASP A 1 350 ? 3.788 17.599 -20.548 1.00 58.97 350 ASP A N 1
ATOM 2723 C CA . ASP A 1 350 ? 4.340 18.737 -19.819 1.00 58.97 350 ASP A CA 1
ATOM 2724 C C . ASP A 1 350 ? 5.798 18.425 -19.436 1.00 58.97 350 ASP A C 1
ATOM 2726 O O . ASP A 1 350 ? 6.041 17.474 -18.685 1.00 58.97 350 ASP A O 1
ATOM 2730 N N . SER A 1 351 ? 6.776 19.140 -20.004 1.00 66.31 351 SER A N 1
ATOM 2731 C CA . SER A 1 351 ? 8.200 18.763 -19.951 1.00 66.31 351 SER A CA 1
ATOM 2732 C C . SER A 1 351 ? 8.713 18.563 -18.519 1.00 66.31 351 SER A C 1
ATOM 2734 O O . SER A 1 351 ? 9.541 17.688 -18.278 1.00 66.31 351 SER A O 1
ATOM 2736 N N . GLU A 1 352 ? 8.184 19.315 -17.550 1.00 71.19 352 GLU A N 1
ATOM 2737 C CA . GLU A 1 352 ? 8.522 19.172 -16.127 1.00 71.19 352 GLU A CA 1
ATOM 2738 C C . GLU A 1 352 ? 8.041 17.837 -15.537 1.00 71.19 352 GLU A C 1
ATOM 2740 O O . GLU A 1 352 ? 8.781 17.174 -14.808 1.00 71.19 352 GLU A O 1
ATOM 2745 N N . SER A 1 353 ? 6.837 17.386 -15.903 1.00 72.88 353 SER A N 1
ATOM 2746 C CA . SER A 1 353 ? 6.284 16.105 -15.442 1.00 72.88 353 SER A CA 1
ATOM 2747 C C . SER A 1 353 ? 7.098 14.909 -15.949 1.00 72.88 353 SER A C 1
ATOM 2749 O O . SER A 1 353 ? 7.338 13.959 -15.201 1.00 72.88 353 SER A O 1
ATOM 2751 N N . VAL A 1 354 ? 7.602 14.992 -17.187 1.00 76.56 354 VAL A N 1
ATOM 2752 C CA . VAL A 1 354 ? 8.463 13.967 -17.797 1.00 76.56 354 VAL A CA 1
ATOM 2753 C C . VAL A 1 354 ? 9.833 13.931 -17.122 1.00 76.56 354 VAL A C 1
ATOM 2755 O O . VAL A 1 354 ? 10.344 12.846 -16.841 1.00 76.56 354 VAL A O 1
ATOM 2758 N N . ILE A 1 355 ? 10.413 15.093 -16.802 1.00 80.38 355 ILE A N 1
ATOM 2759 C CA . ILE A 1 355 ? 11.693 15.183 -16.080 1.00 80.38 355 ILE A CA 1
ATOM 2760 C C . ILE A 1 355 ? 11.578 14.515 -14.706 1.00 80.38 355 ILE A C 1
ATOM 2762 O O . ILE A 1 355 ? 12.387 13.650 -14.368 1.00 80.38 355 ILE A O 1
ATOM 2766 N N . VAL A 1 356 ? 10.539 14.858 -13.941 1.00 81.06 356 VAL A N 1
ATOM 2767 C CA . VAL A 1 356 ? 10.305 14.283 -12.609 1.00 81.06 356 VAL A CA 1
ATOM 2768 C C . VAL A 1 356 ? 10.044 12.777 -12.693 1.00 81.06 356 VAL A C 1
ATOM 2770 O O . VAL A 1 356 ? 10.560 12.007 -11.881 1.00 81.06 356 VAL A O 1
ATOM 2773 N N . ALA A 1 357 ? 9.278 12.322 -13.687 1.00 81.50 357 ALA A N 1
ATOM 2774 C CA . ALA A 1 357 ? 9.065 10.897 -13.905 1.00 81.50 357 ALA A CA 1
ATOM 2775 C C . ALA A 1 357 ? 10.385 10.176 -14.234 1.00 81.50 357 ALA A C 1
ATOM 2777 O O . ALA A 1 357 ? 10.646 9.095 -13.702 1.00 81.50 357 ALA A O 1
ATOM 2778 N N . MET A 1 358 ? 11.237 10.769 -15.075 1.00 85.62 358 MET A N 1
ATOM 2779 C CA . MET A 1 358 ? 12.530 10.198 -15.464 1.00 85.62 358 MET A CA 1
ATOM 2780 C C . MET A 1 358 ? 13.494 10.096 -14.273 1.00 85.62 358 MET A C 1
ATOM 2782 O O . MET A 1 358 ? 14.237 9.114 -14.148 1.00 85.62 358 MET A O 1
ATOM 2786 N N . GLU A 1 359 ? 13.471 11.075 -13.370 1.00 84.94 359 GLU A N 1
ATOM 2787 C CA . GLU A 1 359 ? 14.240 11.040 -12.125 1.00 84.94 359 GLU A CA 1
ATOM 2788 C C . GLU A 1 359 ? 13.822 9.835 -11.263 1.00 84.94 359 GLU A C 1
ATOM 2790 O O . GLU A 1 359 ? 14.668 9.050 -10.832 1.00 84.94 359 GLU A O 1
ATOM 2795 N N . ARG A 1 360 ? 12.512 9.587 -11.135 1.00 84.56 360 ARG A N 1
ATOM 2796 C CA . ARG A 1 360 ? 11.959 8.435 -10.396 1.00 84.56 360 ARG A CA 1
ATOM 2797 C C . ARG A 1 360 ? 12.249 7.094 -11.075 1.00 84.56 360 ARG A C 1
ATOM 2799 O O . ARG A 1 360 ? 12.621 6.132 -10.408 1.00 84.56 360 ARG A O 1
ATOM 2806 N N . VAL A 1 361 ? 12.171 7.020 -12.403 1.00 88.56 361 VAL A N 1
ATOM 2807 C CA . VAL A 1 361 ? 12.589 5.821 -13.152 1.00 88.56 361 VAL A CA 1
ATOM 2808 C C . VAL A 1 361 ? 14.069 5.526 -12.950 1.00 88.56 361 VAL A C 1
ATOM 2810 O O . VAL A 1 361 ? 14.459 4.364 -12.842 1.00 88.56 361 VAL A O 1
ATOM 2813 N N . SER A 1 362 ? 14.909 6.558 -12.863 1.00 90.19 362 SER A N 1
ATOM 2814 C CA . SER A 1 362 ? 16.338 6.375 -12.598 1.00 90.19 362 SER A CA 1
ATOM 2815 C C . SER A 1 362 ? 16.580 5.690 -11.251 1.00 90.19 362 SER A C 1
ATOM 2817 O O . SER A 1 362 ? 17.469 4.846 -11.164 1.00 90.19 362 SER A O 1
ATOM 2819 N N . VAL A 1 363 ? 15.733 5.945 -10.246 1.00 92.38 363 VAL A N 1
ATOM 2820 C CA . VAL A 1 363 ? 15.763 5.224 -8.963 1.00 92.38 363 VAL A CA 1
ATOM 2821 C C . VAL A 1 363 ? 15.496 3.727 -9.157 1.00 92.38 363 VAL A C 1
ATOM 2823 O O . VAL A 1 363 ? 16.185 2.909 -8.552 1.00 92.38 363 VAL A O 1
ATOM 2826 N N . LEU A 1 364 ? 14.564 3.334 -10.034 1.00 94.00 364 LEU A N 1
ATOM 2827 C CA . LEU A 1 364 ? 14.291 1.917 -10.326 1.00 94.00 364 LEU A CA 1
ATOM 2828 C C . LEU A 1 364 ? 15.509 1.213 -10.941 1.00 94.00 364 LEU A C 1
ATOM 2830 O O . LEU A 1 364 ? 15.887 0.127 -10.497 1.00 94.00 364 LEU A O 1
ATOM 2834 N N . PHE A 1 365 ? 16.162 1.839 -11.921 1.00 94.12 365 PHE A N 1
ATOM 2835 C CA . PHE A 1 365 ? 17.398 1.305 -12.504 1.00 94.12 365 PHE A CA 1
ATOM 2836 C C . PHE A 1 365 ? 18.524 1.206 -11.470 1.00 94.12 365 PHE A C 1
ATOM 2838 O O . PHE A 1 365 ? 19.214 0.186 -11.390 1.00 94.12 365 PHE A O 1
ATOM 2845 N N . ASP A 1 366 ? 18.664 2.220 -10.617 1.00 93.19 366 ASP A N 1
ATOM 2846 C CA . ASP A 1 366 ? 19.615 2.208 -9.509 1.00 93.19 366 ASP A CA 1
ATOM 2847 C C . ASP A 1 366 ? 19.340 1.073 -8.516 1.00 93.19 366 ASP A C 1
ATOM 2849 O O . ASP A 1 366 ? 20.285 0.444 -8.036 1.00 93.19 366 ASP A O 1
ATOM 2853 N N . ARG A 1 367 ? 18.068 0.750 -8.249 1.00 94.00 367 ARG A N 1
ATOM 2854 C CA . ARG A 1 367 ? 17.690 -0.404 -7.421 1.00 94.00 367 ARG A CA 1
ATOM 2855 C C . ARG A 1 367 ? 18.010 -1.737 -8.071 1.00 94.00 367 ARG A C 1
ATOM 2857 O O . ARG A 1 367 ? 18.439 -2.638 -7.357 1.00 94.00 367 ARG A O 1
ATOM 2864 N N . ILE A 1 368 ? 17.874 -1.872 -9.391 1.00 95.25 368 ILE A N 1
ATOM 2865 C CA . ILE A 1 368 ? 18.370 -3.065 -10.094 1.00 95.25 368 ILE A CA 1
ATOM 2866 C C . ILE A 1 368 ? 19.887 -3.169 -9.908 1.00 95.25 368 ILE A C 1
ATOM 2868 O O . ILE A 1 368 ? 20.386 -4.243 -9.596 1.00 95.25 368 ILE A O 1
ATOM 2872 N N . ARG A 1 369 ? 20.625 -2.060 -10.027 1.00 93.88 369 ARG A N 1
ATOM 2873 C CA . ARG A 1 369 ? 22.091 -2.073 -9.937 1.00 93.88 369 ARG A CA 1
ATOM 2874 C C . ARG A 1 369 ? 22.629 -2.318 -8.524 1.00 93.88 369 ARG A C 1
ATOM 2876 O O . ARG A 1 369 ? 23.648 -2.979 -8.373 1.00 93.88 369 ARG A O 1
ATOM 2883 N N . LYS A 1 370 ? 22.002 -1.743 -7.496 1.00 92.31 370 LYS A N 1
ATOM 2884 C CA . LYS A 1 370 ? 22.520 -1.735 -6.113 1.00 92.31 370 LYS A CA 1
ATOM 2885 C C . LYS A 1 370 ? 21.819 -2.736 -5.189 1.00 92.31 370 LYS A C 1
ATOM 2887 O O . LYS A 1 370 ? 22.373 -3.077 -4.150 1.00 92.31 370 LYS A O 1
ATOM 2892 N N . GLY A 1 371 ? 20.603 -3.160 -5.529 1.00 92.19 371 GLY A N 1
ATOM 2893 C CA . GLY A 1 371 ? 19.775 -4.021 -4.688 1.00 92.19 371 GLY A CA 1
ATOM 2894 C C . GLY A 1 371 ? 20.199 -5.488 -4.696 1.00 92.19 371 GLY A C 1
ATOM 2895 O O . GLY A 1 371 ? 20.999 -5.947 -5.521 1.00 92.19 371 GLY A O 1
ATOM 2896 N N . PHE A 1 372 ? 19.613 -6.259 -3.783 1.00 94.06 372 PHE A N 1
ATOM 2897 C CA . PHE A 1 372 ? 19.780 -7.707 -3.758 1.00 94.06 372 PHE A CA 1
ATOM 2898 C C . PHE A 1 372 ? 19.131 -8.366 -4.993 1.00 94.06 372 PHE A C 1
ATOM 2900 O O . PHE A 1 372 ? 18.179 -7.821 -5.563 1.00 94.06 372 PHE A O 1
ATOM 2907 N N . PRO A 1 373 ? 19.555 -9.584 -5.391 1.00 94.81 373 PRO A N 1
ATOM 2908 C CA . PRO A 1 373 ? 19.060 -10.225 -6.614 1.00 94.81 373 PRO A CA 1
ATOM 2909 C C . PRO A 1 373 ? 17.536 -10.403 -6.671 1.00 94.81 373 PRO A C 1
ATOM 2911 O O . PRO A 1 373 ? 16.945 -10.386 -7.748 1.00 94.81 373 PRO A O 1
ATOM 2914 N N . PHE A 1 374 ? 16.876 -10.598 -5.529 1.00 93.38 374 PHE A N 1
ATOM 2915 C CA . PHE A 1 374 ? 15.422 -10.748 -5.484 1.00 93.38 374 PHE A CA 1
ATOM 2916 C C . PHE A 1 374 ? 14.688 -9.407 -5.620 1.00 93.38 374 PHE A C 1
ATOM 2918 O O . PHE A 1 374 ? 13.640 -9.378 -6.258 1.00 93.38 374 PHE A O 1
ATOM 2925 N N . GLU A 1 375 ? 15.244 -8.307 -5.100 1.00 94.50 375 GLU A N 1
ATOM 2926 C CA . GLU A 1 375 ? 14.698 -6.959 -5.299 1.00 94.50 375 GLU A CA 1
ATOM 2927 C C . GLU A 1 375 ? 14.823 -6.556 -6.764 1.00 94.50 375 GLU A C 1
ATOM 2929 O O . GLU A 1 375 ? 13.836 -6.189 -7.397 1.00 94.50 375 GLU A O 1
ATOM 2934 N N . ALA A 1 376 ? 16.023 -6.719 -7.330 1.00 95.31 376 ALA A N 1
ATOM 2935 C CA . ALA A 1 376 ? 16.291 -6.434 -8.734 1.00 95.31 376 ALA A CA 1
ATOM 2936 C C . ALA A 1 376 ? 15.362 -7.236 -9.657 1.00 95.31 376 ALA A C 1
ATOM 2938 O O . ALA A 1 376 ? 14.858 -6.703 -10.643 1.00 95.31 376 ALA A O 1
ATOM 2939 N N . ARG A 1 377 ? 15.064 -8.495 -9.306 1.00 95.81 377 ARG A N 1
ATOM 2940 C CA . ARG A 1 377 ? 14.090 -9.323 -10.028 1.00 95.81 377 ARG A CA 1
ATOM 2941 C C . ARG A 1 377 ? 12.676 -8.742 -9.986 1.00 95.81 377 ARG A C 1
ATOM 2943 O O . ARG A 1 377 ? 11.989 -8.798 -11.001 1.00 95.81 377 ARG A O 1
ATOM 2950 N N . VAL A 1 378 ? 12.218 -8.241 -8.836 1.00 96.00 378 VAL A N 1
ATOM 2951 C CA . VAL A 1 378 ? 10.892 -7.610 -8.715 1.00 96.00 378 VAL A CA 1
ATOM 2952 C C . VAL A 1 378 ? 10.847 -6.337 -9.555 1.00 96.00 378 VAL A C 1
ATOM 2954 O O . VAL A 1 378 ? 9.969 -6.213 -10.407 1.00 96.00 378 VAL A O 1
ATOM 2957 N N . VAL A 1 379 ? 11.839 -5.453 -9.402 1.00 96.38 379 VAL A N 1
ATOM 2958 C CA . VAL A 1 379 ? 11.916 -4.189 -10.150 1.00 96.38 379 VAL A CA 1
ATOM 2959 C C . VAL A 1 379 ? 11.969 -4.439 -11.662 1.00 96.38 379 VAL A C 1
ATOM 2961 O O . VAL A 1 379 ? 11.203 -3.848 -12.413 1.00 96.38 379 VAL A O 1
ATOM 2964 N N . ALA A 1 380 ? 12.782 -5.387 -12.128 1.00 96.25 380 ALA A N 1
ATOM 2965 C CA . ALA A 1 380 ? 12.865 -5.729 -13.549 1.00 96.25 380 ALA A CA 1
ATOM 2966 C C . ALA A 1 380 ? 11.570 -6.336 -14.123 1.00 96.25 380 ALA A C 1
ATOM 2968 O O . ALA A 1 380 ? 11.346 -6.279 -15.331 1.00 96.25 380 ALA A O 1
ATOM 2969 N N . ARG A 1 381 ? 10.702 -6.927 -13.288 1.00 96.06 381 ARG A N 1
ATOM 2970 C CA . ARG A 1 381 ? 9.403 -7.447 -13.746 1.00 96.06 381 ARG A CA 1
ATOM 2971 C C . ARG A 1 381 ? 8.380 -6.341 -13.982 1.00 96.06 381 ARG A C 1
ATOM 2973 O O . ARG A 1 381 ? 7.619 -6.478 -14.938 1.00 96.06 381 ARG A O 1
ATOM 2980 N N . ILE A 1 382 ? 8.376 -5.308 -13.138 1.00 95.81 382 ILE A N 1
ATOM 2981 C CA . ILE A 1 382 ? 7.433 -4.177 -13.206 1.00 95.81 382 ILE A CA 1
ATOM 2982 C C . ILE A 1 382 ? 7.882 -3.096 -14.196 1.00 95.81 382 ILE A C 1
ATOM 2984 O O . ILE A 1 382 ? 7.052 -2.451 -14.829 1.00 95.81 382 ILE A O 1
ATOM 2988 N N . LEU A 1 383 ? 9.198 -2.927 -14.364 1.00 95.19 383 LEU A N 1
ATOM 2989 C CA . LEU A 1 383 ? 9.793 -1.823 -15.112 1.00 95.19 383 LEU A CA 1
ATOM 2990 C C . LEU A 1 383 ? 9.305 -1.705 -16.572 1.00 95.19 383 LEU A C 1
ATOM 2992 O O . LEU A 1 383 ? 9.061 -0.583 -16.993 1.00 95.19 383 LEU A O 1
ATOM 2996 N N . PRO A 1 384 ? 9.111 -2.787 -17.354 1.00 94.75 384 PRO A N 1
ATOM 2997 C CA . PRO A 1 384 ? 8.666 -2.663 -18.746 1.00 94.75 384 PRO A CA 1
ATOM 2998 C C . PRO A 1 384 ? 7.284 -2.028 -18.895 1.00 94.75 384 PRO A C 1
ATOM 3000 O O . PRO A 1 384 ? 7.127 -1.123 -19.704 1.00 94.75 384 PRO A O 1
ATOM 3003 N N . GLN A 1 385 ? 6.310 -2.473 -18.095 1.00 93.12 385 GLN A N 1
ATOM 3004 C CA . GLN A 1 385 ? 4.963 -1.897 -18.095 1.00 93.12 385 GLN A CA 1
ATOM 3005 C C . GLN A 1 385 ? 5.009 -0.444 -17.615 1.00 93.12 385 GLN A C 1
ATOM 3007 O O . GLN A 1 385 ? 4.425 0.439 -18.227 1.00 93.12 385 GLN A O 1
ATOM 3012 N N . PHE A 1 386 ? 5.796 -0.188 -16.572 1.00 92.31 386 PHE A N 1
ATOM 3013 C CA . PHE A 1 386 ? 5.981 1.154 -16.044 1.00 92.31 386 PHE A CA 1
ATOM 3014 C C . PHE A 1 386 ? 6.577 2.136 -17.071 1.00 92.31 386 PHE A C 1
ATOM 3016 O O . PHE A 1 386 ? 6.182 3.294 -17.140 1.00 92.31 386 PHE A O 1
ATOM 3023 N N . LEU A 1 387 ? 7.544 1.691 -17.875 1.00 92.06 387 LEU A N 1
ATOM 3024 C CA . LEU A 1 387 ? 8.162 2.523 -18.909 1.00 92.06 387 LEU A CA 1
ATOM 3025 C C . LEU A 1 387 ? 7.186 2.838 -20.048 1.00 92.06 387 LEU A C 1
ATOM 3027 O O . LEU A 1 387 ? 7.154 3.979 -20.500 1.00 92.06 387 LEU A O 1
ATOM 3031 N N . ASP A 1 388 ? 6.392 1.850 -20.465 1.00 90.81 388 ASP A N 1
ATOM 3032 C CA . ASP A 1 388 ? 5.353 2.000 -21.493 1.00 90.81 388 ASP A CA 1
ATOM 3033 C C . ASP A 1 388 ? 4.247 2.976 -21.056 1.00 90.81 388 ASP A C 1
ATOM 3035 O O . ASP A 1 388 ? 3.796 3.810 -21.837 1.00 90.81 388 ASP A O 1
ATOM 3039 N N . ASP A 1 389 ? 3.873 2.944 -19.774 1.00 89.69 389 ASP A N 1
ATOM 3040 C CA . ASP A 1 389 ? 2.817 3.803 -19.239 1.00 89.69 389 ASP A CA 1
ATOM 3041 C C . ASP A 1 389 ? 3.206 5.291 -19.177 1.00 89.69 389 ASP A C 1
ATOM 3043 O O . ASP A 1 389 ? 2.328 6.154 -19.268 1.00 89.69 389 ASP A O 1
ATOM 3047 N N . PHE A 1 390 ? 4.481 5.626 -18.952 1.00 87.31 390 PHE A N 1
ATOM 3048 C CA . PHE A 1 390 ? 4.895 6.994 -18.593 1.00 87.31 390 PHE A CA 1
ATOM 3049 C C . PHE A 1 390 ? 5.750 7.713 -19.639 1.00 87.31 390 PHE A C 1
ATOM 3051 O O . PHE A 1 390 ? 5.833 8.941 -19.586 1.00 87.31 390 PHE A O 1
ATOM 3058 N N . PHE A 1 391 ? 6.388 7.000 -20.570 1.00 88.44 391 PHE A N 1
ATOM 3059 C CA . PHE A 1 391 ? 7.382 7.597 -21.463 1.00 88.44 391 PHE A CA 1
ATOM 3060 C C . PHE A 1 391 ? 7.152 7.215 -22.919 1.00 88.44 391 PHE A C 1
ATOM 3062 O O . PHE A 1 391 ? 6.743 6.093 -23.218 1.00 88.44 391 PHE A O 1
ATOM 3069 N N . PRO A 1 392 ? 7.490 8.109 -23.860 1.00 87.31 392 PRO A N 1
ATOM 3070 C CA . PRO A 1 392 ? 7.549 7.726 -25.254 1.00 87.31 392 PRO A CA 1
ATOM 3071 C C . PRO A 1 392 ? 8.668 6.686 -25.469 1.00 87.31 392 PRO A C 1
ATOM 3073 O O . PRO A 1 392 ? 9.733 6.774 -24.846 1.00 87.31 392 PRO A O 1
ATOM 3076 N N . PRO A 1 393 ? 8.497 5.750 -26.417 1.00 86.62 393 PRO A N 1
ATOM 3077 C CA . PRO A 1 393 ? 9.475 4.704 -26.714 1.00 86.62 393 PRO A CA 1
ATOM 3078 C C . PRO A 1 393 ? 10.915 5.185 -26.923 1.00 86.62 393 PRO A C 1
ATOM 3080 O O . PRO A 1 393 ? 11.857 4.499 -26.542 1.00 86.62 393 PRO A O 1
ATOM 3083 N N . GLN A 1 394 ? 11.115 6.374 -27.494 1.00 85.75 394 GLN A N 1
ATOM 3084 C CA . GLN A 1 394 ? 12.451 6.901 -27.793 1.00 85.75 394 GLN A CA 1
ATOM 3085 C C . GLN A 1 394 ? 13.302 7.117 -26.530 1.00 85.75 394 GLN A C 1
ATOM 3087 O O . GLN A 1 394 ? 14.467 6.713 -26.503 1.00 85.75 394 GLN A O 1
ATOM 3092 N N . ASP A 1 395 ? 12.709 7.680 -25.474 1.00 85.94 395 ASP A N 1
ATOM 3093 C CA . ASP A 1 395 ? 13.395 7.943 -24.201 1.00 85.94 395 ASP A CA 1
ATOM 3094 C C . ASP A 1 395 ? 13.671 6.642 -23.437 1.00 85.94 395 ASP A C 1
ATOM 3096 O O . ASP A 1 395 ? 14.721 6.473 -22.807 1.00 85.94 395 ASP A O 1
ATOM 3100 N N . VAL A 1 396 ? 12.741 5.688 -23.543 1.00 88.56 396 VAL A N 1
ATOM 3101 C CA . VAL A 1 396 ? 12.843 4.357 -22.936 1.00 88.56 396 VAL A CA 1
ATOM 3102 C C . VAL A 1 396 ? 14.012 3.573 -23.527 1.00 88.56 396 VAL A C 1
ATOM 3104 O O . VAL A 1 396 ? 14.839 3.032 -22.788 1.00 88.56 396 VAL A O 1
ATOM 3107 N N . MET A 1 397 ? 14.097 3.520 -24.857 1.00 90.31 397 MET A N 1
ATOM 3108 C CA . MET A 1 397 ? 15.050 2.677 -25.580 1.00 90.31 397 MET A CA 1
ATOM 3109 C C . MET A 1 397 ? 16.497 3.023 -25.237 1.00 90.31 397 MET A C 1
ATOM 3111 O O . MET A 1 397 ? 17.270 2.131 -24.882 1.00 90.31 397 MET A O 1
ATOM 3115 N N . ASN A 1 398 ? 16.852 4.311 -25.263 1.00 89.06 398 ASN A N 1
ATOM 3116 C CA . ASN A 1 398 ? 18.213 4.753 -24.959 1.00 89.06 398 ASN A CA 1
ATOM 3117 C C . ASN A 1 398 ? 18.647 4.323 -23.548 1.00 89.06 398 ASN A C 1
ATOM 3119 O O . ASN A 1 398 ? 19.736 3.782 -23.345 1.00 89.06 398 ASN A O 1
ATOM 3123 N N . LYS A 1 399 ? 17.759 4.515 -22.566 1.00 90.75 399 LYS A N 1
ATOM 3124 C CA . LYS A 1 399 ? 18.047 4.211 -21.163 1.00 90.75 399 LYS A CA 1
ATOM 3125 C C . LYS A 1 399 ? 18.125 2.707 -20.911 1.00 90.75 399 LYS A C 1
ATOM 3127 O O . LYS A 1 399 ? 19.096 2.242 -20.323 1.00 90.75 399 LYS A O 1
ATOM 3132 N N . VAL A 1 400 ? 17.150 1.932 -21.391 1.00 94.38 400 VAL A N 1
ATOM 3133 C CA . VAL A 1 400 ? 17.110 0.472 -21.199 1.00 94.38 400 VAL A CA 1
ATOM 3134 C C . VAL A 1 400 ? 18.314 -0.207 -21.859 1.00 94.38 400 VAL A C 1
ATOM 3136 O O . VAL A 1 400 ? 18.948 -1.064 -21.238 1.00 94.38 400 VAL A O 1
ATOM 3139 N N . ILE A 1 401 ? 18.665 0.190 -23.087 1.00 93.12 401 ILE A N 1
ATOM 3140 C CA . ILE A 1 401 ? 19.819 -0.368 -23.807 1.00 93.12 401 ILE A CA 1
ATOM 3141 C C . ILE A 1 401 ? 21.126 0.031 -23.116 1.00 93.12 401 ILE A C 1
ATOM 3143 O O . ILE A 1 401 ? 21.981 -0.829 -22.895 1.00 93.12 401 ILE A O 1
ATOM 3147 N N . GLY A 1 402 ? 21.271 1.299 -22.717 1.00 91.88 402 GLY A N 1
ATOM 3148 C CA . GLY A 1 402 ? 22.441 1.769 -21.973 1.00 91.88 402 GLY A CA 1
ATOM 3149 C C . GLY A 1 402 ? 22.660 0.994 -20.668 1.00 91.88 402 GLY A C 1
ATOM 3150 O O . GLY A 1 402 ? 23.776 0.569 -20.372 1.00 91.88 402 GLY A O 1
ATOM 3151 N N . GLU A 1 403 ? 21.588 0.723 -19.924 1.00 93.88 403 GLU A N 1
ATOM 3152 C CA . GLU A 1 403 ? 21.630 -0.034 -18.665 1.00 93.88 403 GLU A CA 1
ATOM 3153 C C . GLU A 1 403 ? 21.918 -1.527 -18.860 1.00 93.88 403 GLU A C 1
ATOM 3155 O O . GLU A 1 403 ? 22.589 -2.146 -18.032 1.00 93.88 403 GLU A O 1
ATOM 3160 N N . PHE A 1 404 ? 21.457 -2.115 -19.967 1.00 94.81 404 PHE A N 1
ATOM 3161 C CA . PHE A 1 404 ? 21.767 -3.497 -20.341 1.00 94.81 404 PHE A CA 1
ATOM 3162 C C . PHE A 1 404 ? 23.235 -3.684 -20.766 1.00 94.81 404 PHE A C 1
ATOM 3164 O O . PHE A 1 404 ? 23.869 -4.710 -20.470 1.00 94.81 404 PHE A O 1
ATOM 3171 N N . LEU A 1 405 ? 23.785 -2.687 -21.460 1.00 91.94 405 LEU A N 1
ATOM 3172 C CA . LEU A 1 405 ? 25.159 -2.689 -21.960 1.00 91.94 405 LEU A CA 1
ATOM 3173 C C . LEU A 1 405 ? 26.188 -2.217 -20.932 1.00 91.94 405 LEU A C 1
ATOM 3175 O O . LEU A 1 405 ? 27.377 -2.484 -21.104 1.00 91.94 405 LEU A O 1
ATOM 3179 N N . SER A 1 406 ? 25.751 -1.562 -19.857 1.00 91.69 406 SER A N 1
ATOM 3180 C CA . SER A 1 406 ? 26.633 -1.058 -18.807 1.00 91.69 406 SER A CA 1
ATOM 3181 C C . SER A 1 406 ? 27.498 -2.160 -18.188 1.00 91.69 406 SER A C 1
ATOM 3183 O O . SER A 1 406 ? 27.019 -3.230 -17.807 1.00 91.69 406 SER A O 1
ATOM 3185 N N . ASN A 1 407 ? 28.790 -1.870 -18.016 1.00 88.12 407 ASN A N 1
ATOM 3186 C CA . ASN A 1 407 ? 29.724 -2.748 -17.302 1.00 88.12 407 ASN A CA 1
ATOM 3187 C C . ASN A 1 407 ? 29.480 -2.754 -15.785 1.00 88.12 407 ASN A C 1
ATOM 3189 O O . ASN A 1 407 ? 29.953 -3.647 -15.091 1.00 88.12 407 ASN A O 1
ATOM 3193 N N . GLN A 1 408 ? 28.746 -1.765 -15.267 1.00 89.38 408 GLN A N 1
ATOM 3194 C CA . GLN A 1 408 ? 28.401 -1.669 -13.848 1.00 89.38 408 GLN A CA 1
ATOM 3195 C C . GLN A 1 408 ? 27.126 -2.447 -13.494 1.00 89.38 408 GLN A C 1
ATOM 3197 O O . GLN A 1 408 ? 26.699 -2.403 -12.345 1.00 89.38 408 GLN A O 1
ATOM 3202 N N . GLN A 1 409 ? 26.487 -3.114 -14.460 1.00 91.75 409 GLN A N 1
ATOM 3203 C CA . GLN A 1 409 ? 25.243 -3.850 -14.253 1.00 91.75 409 GLN A CA 1
ATOM 3204 C C . GLN A 1 409 ? 25.527 -5.258 -13.694 1.00 91.75 409 GLN A C 1
ATOM 3206 O O . GLN A 1 409 ? 26.011 -6.108 -14.446 1.00 91.75 409 GLN A O 1
ATOM 3211 N N . PRO A 1 410 ? 25.212 -5.556 -12.415 1.00 93.94 410 PRO A N 1
ATOM 3212 C CA . PRO A 1 410 ? 25.435 -6.885 -11.841 1.00 93.94 410 PRO A CA 1
ATOM 3213 C C . PRO A 1 410 ? 24.435 -7.940 -12.327 1.00 93.94 410 PRO A C 1
ATOM 3215 O O . PRO A 1 410 ? 24.728 -9.133 -12.240 1.00 93.94 410 PRO A O 1
ATOM 3218 N N . TYR A 1 411 ? 23.264 -7.531 -12.834 1.00 95.25 411 TYR A N 1
ATOM 3219 C CA . TYR A 1 411 ? 22.202 -8.453 -13.251 1.00 95.25 411 TYR A CA 1
ATOM 3220 C C . TYR A 1 411 ? 21.784 -8.254 -14.720 1.00 95.25 411 TYR A C 1
ATOM 3222 O O . TYR A 1 411 ? 20.620 -7.940 -15.004 1.00 95.25 411 TYR A O 1
ATOM 3230 N N . PRO A 1 412 ? 22.695 -8.460 -15.693 1.00 93.38 412 PRO A N 1
ATOM 3231 C CA . PRO A 1 412 ? 22.384 -8.300 -17.114 1.00 93.38 412 PRO A CA 1
ATOM 3232 C C . PRO A 1 412 ? 21.244 -9.221 -17.581 1.00 93.38 412 PRO A C 1
ATOM 3234 O O . PRO A 1 412 ? 20.498 -8.853 -18.482 1.00 93.38 412 PRO A O 1
ATOM 3237 N N . GLN A 1 413 ? 21.048 -10.375 -16.936 1.00 94.44 413 GLN A N 1
ATOM 3238 C CA . GLN A 1 413 ? 19.943 -11.301 -17.203 1.00 94.44 413 GLN A CA 1
ATOM 3239 C C . GLN A 1 413 ? 18.558 -10.706 -16.915 1.00 94.44 413 GLN A C 1
ATOM 3241 O O . GLN A 1 413 ? 17.609 -10.997 -17.633 1.00 94.44 413 GLN A O 1
ATOM 3246 N N . PHE A 1 414 ? 18.422 -9.856 -15.892 1.00 96.38 414 PHE A N 1
ATOM 3247 C CA . PHE A 1 414 ? 17.144 -9.198 -15.608 1.00 96.38 414 PHE A CA 1
ATOM 3248 C C . PHE A 1 414 ? 16.893 -8.057 -16.589 1.00 96.38 414 PHE A C 1
ATOM 3250 O O . PHE A 1 414 ? 15.776 -7.903 -17.077 1.00 96.38 414 PHE A O 1
ATOM 3257 N N . MET A 1 415 ? 17.946 -7.317 -16.944 1.00 96.00 415 MET A N 1
ATOM 3258 C CA . MET A 1 415 ? 17.864 -6.280 -17.969 1.00 96.00 415 MET A CA 1
ATOM 3259 C C . MET A 1 415 ? 17.550 -6.844 -19.358 1.00 96.00 415 MET A C 1
ATOM 3261 O O . MET A 1 415 ? 16.793 -6.221 -20.094 1.00 96.00 415 MET A O 1
ATOM 3265 N N . ALA A 1 416 ? 18.037 -8.041 -19.693 1.00 95.44 416 ALA A N 1
ATOM 3266 C CA . ALA A 1 416 ? 17.641 -8.735 -20.917 1.00 95.44 416 ALA A CA 1
ATOM 3267 C C . ALA A 1 416 ? 16.120 -8.974 -20.968 1.00 95.44 416 ALA A C 1
ATOM 3269 O O . ALA A 1 416 ? 15.502 -8.744 -22.003 1.00 95.44 416 ALA A O 1
ATOM 3270 N N . THR A 1 417 ? 15.488 -9.335 -19.842 1.00 95.88 417 THR A N 1
ATOM 3271 C CA . THR A 1 417 ? 14.027 -9.522 -19.779 1.00 95.88 417 THR A CA 1
ATOM 3272 C C . THR A 1 417 ? 13.287 -8.195 -19.937 1.00 95.88 417 THR A C 1
ATOM 3274 O O . THR A 1 417 ? 12.208 -8.163 -20.530 1.00 95.88 417 THR A O 1
ATOM 3277 N N . VAL A 1 418 ? 13.860 -7.097 -19.432 1.00 96.38 418 VAL A N 1
ATOM 3278 C CA . VAL A 1 418 ? 13.311 -5.747 -19.624 1.00 96.38 418 VAL A CA 1
ATOM 3279 C C . VAL A 1 418 ? 13.353 -5.364 -21.102 1.00 96.38 418 VAL A C 1
ATOM 3281 O O . VAL A 1 418 ? 12.316 -5.005 -21.652 1.00 96.38 418 VAL A O 1
ATOM 3284 N N . VAL A 1 419 ? 14.512 -5.510 -21.757 1.00 95.94 419 VAL A N 1
ATOM 3285 C CA . VAL A 1 419 ? 14.683 -5.263 -23.202 1.00 95.94 419 VAL A CA 1
ATOM 3286 C C . VAL A 1 419 ? 13.691 -6.094 -24.012 1.00 95.94 419 VAL A C 1
ATOM 3288 O O . VAL A 1 419 ? 12.984 -5.547 -24.855 1.00 95.94 419 VAL A O 1
ATOM 3291 N N . TYR A 1 420 ? 13.600 -7.394 -23.717 1.00 95.81 420 TYR A N 1
ATOM 3292 C CA . TYR A 1 420 ? 12.676 -8.310 -24.377 1.00 95.81 420 TYR A CA 1
ATOM 3293 C C . TYR A 1 420 ? 11.237 -7.799 -24.312 1.00 95.81 420 TYR A C 1
ATOM 3295 O O . TYR A 1 420 ? 10.605 -7.601 -25.346 1.00 95.81 420 TYR A O 1
ATOM 3303 N N . LYS A 1 421 ? 10.729 -7.520 -23.107 1.00 95.25 421 LYS A N 1
ATOM 3304 C CA . LYS A 1 421 ? 9.349 -7.057 -22.924 1.00 95.25 421 LYS A CA 1
ATOM 3305 C C . LYS A 1 421 ? 9.085 -5.717 -23.611 1.00 95.25 421 LYS A C 1
ATOM 3307 O O . LYS A 1 421 ? 8.060 -5.593 -24.267 1.00 95.25 421 LYS A O 1
ATOM 3312 N N . VAL A 1 422 ? 10.008 -4.756 -23.515 1.00 95.00 422 VAL A N 1
ATOM 3313 C CA . VAL A 1 422 ? 9.874 -3.455 -24.194 1.00 95.00 422 VAL A CA 1
ATOM 3314 C C . VAL A 1 422 ? 9.780 -3.647 -25.710 1.00 95.00 422 VAL A C 1
ATOM 3316 O O . VAL A 1 422 ? 8.885 -3.093 -26.339 1.00 95.00 422 VAL A O 1
ATOM 3319 N N . PHE A 1 423 ? 10.640 -4.474 -26.309 1.00 94.69 423 PHE A N 1
ATOM 3320 C CA . PHE A 1 423 ? 10.623 -4.693 -27.760 1.00 94.69 423 PHE A CA 1
ATOM 3321 C C . PHE A 1 423 ? 9.346 -5.408 -28.216 1.00 94.69 423 PHE A C 1
ATOM 3323 O O . PHE A 1 423 ? 8.774 -5.038 -29.240 1.00 94.69 423 PHE A O 1
ATOM 3330 N N . GLN A 1 424 ? 8.852 -6.374 -27.435 1.00 93.75 424 GLN A N 1
ATOM 3331 C CA . GLN A 1 424 ? 7.578 -7.038 -27.721 1.00 93.75 424 GLN A CA 1
ATOM 3332 C C . GLN A 1 424 ? 6.392 -6.062 -27.668 1.00 93.75 424 GLN A C 1
ATOM 3334 O O . GLN A 1 424 ? 5.532 -6.111 -28.549 1.00 93.75 424 GLN A O 1
ATOM 3339 N N . THR A 1 425 ? 6.370 -5.130 -26.710 1.00 92.69 425 THR A N 1
ATOM 3340 C CA . THR A 1 425 ? 5.356 -4.062 -26.656 1.00 92.69 425 THR A CA 1
ATOM 3341 C C . THR A 1 425 ? 5.456 -3.106 -27.853 1.00 92.69 425 THR A C 1
ATOM 3343 O O . THR A 1 425 ? 4.449 -2.689 -28.423 1.00 92.69 425 THR A O 1
ATOM 3346 N N . LEU A 1 426 ? 6.665 -2.789 -28.323 1.00 91.50 426 LEU A N 1
ATOM 3347 C CA . LEU A 1 426 ? 6.837 -1.962 -29.526 1.00 91.50 426 LEU A CA 1
ATOM 3348 C C . LEU A 1 426 ? 6.384 -2.672 -30.803 1.00 91.50 426 LEU A C 1
ATOM 3350 O O . LEU A 1 426 ? 5.826 -2.045 -31.704 1.00 91.50 426 LEU A O 1
ATOM 3354 N N . HIS A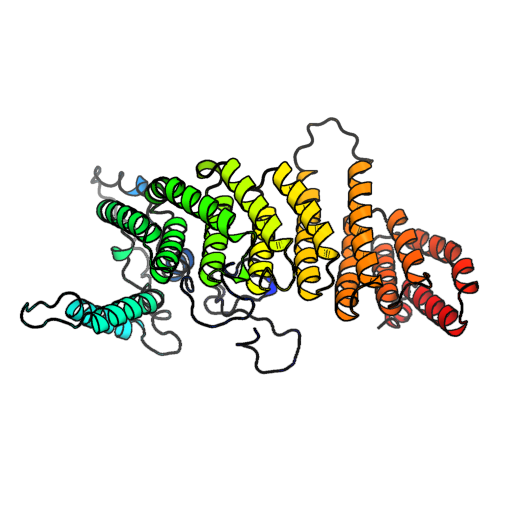 1 427 ? 6.583 -3.986 -30.892 1.00 92.25 427 HIS A N 1
ATOM 3355 C CA . HIS A 1 427 ? 6.046 -4.771 -31.998 1.00 92.25 427 HIS A CA 1
ATOM 3356 C C . HIS A 1 427 ? 4.516 -4.813 -31.973 1.00 92.25 427 HIS A C 1
ATOM 3358 O O . HIS A 1 427 ? 3.897 -4.604 -33.018 1.00 92.25 427 HIS A O 1
ATOM 3364 N N . SER A 1 428 ? 3.901 -5.023 -30.802 1.00 89.50 428 SER A N 1
ATOM 3365 C CA . SER A 1 428 ? 2.437 -5.074 -30.674 1.00 89.50 428 SER A CA 1
ATOM 3366 C C . SER A 1 428 ? 1.763 -3.729 -30.971 1.00 89.50 428 SER A C 1
ATOM 3368 O O . SER A 1 428 ? 0.662 -3.708 -31.515 1.00 89.50 428 SER A O 1
ATOM 3370 N N . THR A 1 429 ? 2.443 -2.611 -30.703 1.00 89.12 429 THR A N 1
ATOM 3371 C CA . THR A 1 429 ? 1.977 -1.248 -31.022 1.00 89.12 429 THR A CA 1
ATOM 3372 C C . THR A 1 429 ? 2.295 -0.799 -32.456 1.00 89.12 429 THR A C 1
ATOM 3374 O O . THR A 1 429 ? 1.998 0.334 -32.833 1.00 89.12 429 THR A O 1
ATOM 3377 N N . GLY A 1 430 ? 2.883 -1.668 -33.289 1.00 88.19 430 GLY A N 1
ATOM 3378 C CA . GLY A 1 430 ? 3.175 -1.384 -34.699 1.00 88.19 430 GLY A CA 1
ATOM 3379 C C . GLY A 1 430 ? 4.459 -0.583 -34.952 1.00 88.19 430 GLY A C 1
ATOM 3380 O O . GLY A 1 430 ? 4.744 -0.228 -36.094 1.00 88.19 430 GLY A O 1
ATOM 3381 N N . GLN A 1 431 ? 5.290 -0.344 -33.934 1.00 90.12 431 GLN A N 1
ATOM 3382 C CA . GLN A 1 431 ? 6.534 0.436 -34.025 1.00 90.12 431 GLN A CA 1
ATOM 3383 C C . GLN A 1 431 ? 7.767 -0.422 -34.368 1.00 90.12 431 GLN A C 1
ATOM 3385 O O . GLN A 1 431 ? 8.887 -0.159 -33.929 1.00 90.12 431 GLN A O 1
ATOM 3390 N N . SER A 1 432 ? 7.591 -1.455 -35.196 1.00 90.56 432 SER A N 1
ATOM 3391 C CA . SER A 1 432 ? 8.664 -2.415 -35.518 1.00 90.56 432 SER A CA 1
ATOM 3392 C C . SER A 1 432 ? 9.843 -1.793 -36.276 1.00 90.56 432 SER A C 1
ATOM 3394 O O . SER A 1 432 ? 10.985 -2.228 -36.123 1.00 90.56 432 SER A O 1
ATOM 3396 N N . SER A 1 433 ? 9.603 -0.750 -37.078 1.00 91.75 433 SER A N 1
ATOM 3397 C CA . SER A 1 433 ? 10.680 -0.023 -37.763 1.00 91.75 433 SER A CA 1
ATOM 3398 C C . SER A 1 433 ? 11.630 0.652 -36.774 1.00 91.75 433 SER A C 1
ATOM 3400 O O . SER A 1 433 ? 12.840 0.606 -36.970 1.00 91.75 433 SER A O 1
ATOM 3402 N N . MET A 1 434 ? 11.095 1.202 -35.681 1.00 91.31 434 MET A N 1
ATOM 3403 C CA . MET A 1 434 ? 11.881 1.866 -34.643 1.00 91.31 434 MET A CA 1
ATOM 3404 C C . MET A 1 434 ? 12.814 0.881 -33.933 1.00 91.31 434 MET A C 1
ATOM 3406 O O . MET A 1 434 ? 13.977 1.202 -33.693 1.00 91.31 434 MET A O 1
ATOM 3410 N N . VAL A 1 435 ? 12.333 -0.334 -33.644 1.00 92.19 435 VAL A N 1
ATOM 3411 C CA . VAL A 1 435 ? 13.160 -1.397 -33.050 1.00 92.19 435 VAL A CA 1
ATOM 3412 C C . VAL A 1 435 ? 14.350 -1.709 -33.955 1.00 92.19 435 VAL A C 1
ATOM 3414 O O . VAL A 1 435 ? 15.486 -1.742 -33.485 1.00 92.19 435 VAL A O 1
ATOM 3417 N N . ARG A 1 436 ? 14.123 -1.859 -35.267 1.00 92.00 436 ARG A N 1
ATOM 3418 C CA . ARG A 1 436 ? 15.199 -2.098 -36.241 1.00 92.00 436 ARG A CA 1
ATOM 3419 C C . ARG A 1 436 ? 16.248 -0.985 -36.229 1.00 92.00 436 ARG A C 1
ATOM 3421 O O . ARG A 1 436 ? 17.442 -1.280 -36.252 1.00 92.00 436 ARG A O 1
ATOM 3428 N N . ASP A 1 437 ? 15.821 0.271 -36.182 1.00 93.00 437 ASP A N 1
ATOM 3429 C CA . ASP A 1 437 ? 16.737 1.412 -36.220 1.00 93.00 437 ASP A CA 1
ATOM 3430 C C . ASP A 1 437 ? 17.607 1.466 -34.949 1.00 93.00 437 ASP A C 1
ATOM 3432 O O . ASP A 1 437 ? 18.830 1.594 -35.034 1.00 93.00 437 ASP A O 1
ATOM 3436 N N . TRP A 1 438 ? 17.013 1.238 -33.772 1.00 92.50 438 TRP A N 1
ATOM 3437 C CA . TRP A 1 438 ? 17.755 1.124 -32.509 1.00 92.50 438 TRP A CA 1
ATOM 3438 C C . TRP A 1 438 ? 18.696 -0.075 -32.461 1.00 92.50 438 TRP A C 1
ATOM 3440 O O . TRP A 1 438 ? 19.776 0.015 -31.866 1.00 92.50 438 TRP A O 1
ATOM 3450 N N . VAL A 1 439 ? 18.321 -1.187 -33.098 1.00 92.56 439 VAL A N 1
ATOM 3451 C CA . VAL A 1 439 ? 19.212 -2.340 -33.219 1.00 92.56 439 VAL A CA 1
ATOM 3452 C C . VAL A 1 439 ? 20.476 -1.941 -33.966 1.00 92.56 439 VAL A C 1
ATOM 3454 O O . VAL A 1 439 ? 21.570 -2.162 -33.449 1.00 92.56 439 VAL A O 1
ATOM 3457 N N . MET A 1 440 ? 20.334 -1.282 -35.119 1.00 92.06 440 MET A N 1
ATOM 3458 C CA . MET A 1 440 ? 21.466 -0.820 -35.926 1.00 92.06 440 MET A CA 1
ATOM 3459 C C . MET A 1 440 ? 22.352 0.182 -35.175 1.00 92.06 440 MET A C 1
ATOM 3461 O O . MET A 1 440 ? 23.576 0.060 -35.227 1.00 92.06 440 MET A O 1
ATOM 3465 N N . LEU A 1 441 ? 21.754 1.122 -34.431 1.00 91.94 441 LEU A N 1
ATOM 3466 C CA . LEU A 1 441 ? 22.486 2.105 -33.619 1.00 91.94 441 LEU A CA 1
ATOM 3467 C C . LEU A 1 441 ? 23.292 1.466 -32.479 1.00 91.94 441 LEU A C 1
ATOM 3469 O O . LEU A 1 441 ? 24.326 1.996 -32.080 1.00 91.94 441 LEU A O 1
ATOM 3473 N N . SER A 1 442 ? 22.839 0.323 -31.963 1.00 90.25 442 SER A N 1
ATOM 3474 C CA . SER A 1 442 ? 23.442 -0.316 -30.791 1.00 90.25 442 SER A CA 1
ATOM 3475 C C . SER A 1 442 ? 24.565 -1.300 -31.138 1.00 90.25 442 SER A C 1
ATOM 3477 O O . SER A 1 442 ? 25.351 -1.643 -30.256 1.00 90.25 442 SER A O 1
ATOM 3479 N N . LEU A 1 443 ? 24.682 -1.751 -32.399 1.00 89.69 443 LEU A N 1
ATOM 3480 C CA . LEU A 1 443 ? 25.646 -2.784 -32.822 1.00 89.69 443 LEU A CA 1
ATOM 3481 C C . LEU A 1 443 ? 27.101 -2.445 -32.476 1.00 89.69 443 LEU A C 1
ATOM 3483 O O . LEU A 1 443 ? 27.842 -3.319 -32.026 1.00 89.69 443 LEU A O 1
ATOM 3487 N N . SER A 1 444 ? 27.507 -1.185 -32.647 1.00 89.50 444 SER A N 1
ATOM 3488 C CA . SER A 1 444 ? 28.860 -0.724 -32.308 1.00 89.50 444 SER A CA 1
ATOM 3489 C C . SER A 1 444 ? 29.160 -0.834 -30.811 1.00 89.50 444 SER A C 1
ATOM 3491 O O . SER A 1 444 ? 30.294 -1.117 -30.433 1.00 89.50 444 SER A O 1
ATOM 3493 N N . ASN A 1 445 ? 28.151 -0.668 -29.955 1.00 88.88 445 ASN A N 1
ATOM 3494 C CA . ASN A 1 445 ? 28.311 -0.777 -28.507 1.00 88.88 445 ASN A CA 1
ATOM 3495 C C . ASN A 1 445 ? 28.486 -2.242 -28.071 1.00 88.88 445 ASN A C 1
ATOM 3497 O O . ASN A 1 445 ? 29.229 -2.523 -27.131 1.00 88.88 445 ASN A O 1
ATOM 3501 N N . PHE A 1 446 ? 27.860 -3.196 -28.772 1.00 86.69 446 PHE A N 1
ATOM 3502 C CA . PHE A 1 446 ? 28.034 -4.626 -28.490 1.00 86.69 446 PHE A CA 1
ATOM 3503 C C . PHE A 1 446 ? 29.440 -5.126 -28.833 1.00 86.69 446 PHE A C 1
ATOM 3505 O O . PHE A 1 446 ? 29.997 -5.923 -28.080 1.00 86.69 446 PHE A O 1
ATOM 3512 N N . THR A 1 447 ? 30.034 -4.660 -29.937 1.00 84.19 447 THR A N 1
ATOM 3513 C CA . THR A 1 447 ? 31.373 -5.108 -30.368 1.00 84.19 447 THR A CA 1
ATOM 3514 C C . THR A 1 447 ? 32.496 -4.598 -29.466 1.00 84.19 447 THR A C 1
ATOM 3516 O O . THR A 1 447 ? 33.561 -5.208 -29.412 1.00 84.19 447 THR A O 1
ATOM 3519 N N . GLN A 1 448 ? 32.253 -3.515 -28.726 1.00 86.38 448 GLN A N 1
ATOM 3520 C CA . GLN A 1 448 ? 33.204 -2.932 -27.776 1.00 86.38 448 GLN A CA 1
ATOM 3521 C C . GLN A 1 448 ? 33.130 -3.565 -26.375 1.00 86.38 448 GLN A C 1
ATOM 3523 O O . GLN A 1 448 ? 33.964 -3.266 -25.517 1.00 86.38 448 GLN A O 1
ATOM 3528 N N . ARG A 1 449 ? 32.149 -4.442 -26.116 1.00 85.75 449 ARG A N 1
ATOM 3529 C CA . ARG A 1 449 ? 31.944 -5.047 -24.795 1.00 85.75 449 ARG A CA 1
ATOM 3530 C C . ARG A 1 449 ? 32.984 -6.136 -24.521 1.00 85.75 449 ARG A C 1
ATOM 3532 O O . ARG A 1 449 ? 33.225 -7.019 -25.341 1.00 85.75 449 ARG A O 1
ATOM 3539 N N . THR A 1 450 ? 33.557 -6.114 -23.322 1.00 83.62 450 THR A N 1
ATOM 3540 C CA . THR A 1 450 ? 34.470 -7.151 -22.828 1.00 83.62 450 THR A CA 1
ATOM 3541 C C . THR A 1 450 ? 33.888 -7.802 -21.568 1.00 83.62 450 THR A C 1
ATOM 3543 O O . THR A 1 450 ? 33.271 -7.106 -20.761 1.00 83.62 450 THR A O 1
ATOM 3546 N N . PRO A 1 451 ? 34.030 -9.129 -21.374 1.00 89.75 451 PRO A N 1
ATOM 3547 C CA . PRO A 1 451 ? 34.666 -10.120 -22.254 1.00 89.75 451 PRO A CA 1
ATOM 3548 C C . PRO A 1 451 ? 33.799 -10.525 -23.467 1.00 89.75 451 PRO A C 1
ATOM 3550 O O . PRO A 1 451 ? 32.577 -10.394 -23.442 1.00 89.75 451 PRO A O 1
ATOM 3553 N N . VAL A 1 452 ? 34.425 -11.093 -24.510 1.00 89.94 452 VAL A N 1
ATOM 3554 C CA . VAL A 1 452 ? 33.762 -11.474 -25.784 1.00 89.94 452 VAL A CA 1
ATOM 3555 C C . VAL A 1 452 ? 32.586 -12.432 -25.580 1.00 89.94 452 VAL A C 1
ATOM 3557 O O . VAL A 1 452 ? 31.553 -12.282 -26.227 1.00 89.94 452 VAL A O 1
ATOM 3560 N N . ALA A 1 453 ? 32.696 -13.386 -24.649 1.00 91.38 453 ALA A N 1
ATOM 3561 C CA . ALA A 1 453 ? 31.593 -14.293 -24.323 1.00 91.38 453 ALA A CA 1
ATOM 3562 C C . ALA A 1 453 ? 30.331 -13.525 -23.895 1.00 91.38 453 ALA A C 1
ATOM 3564 O O . ALA A 1 453 ? 29.218 -13.861 -24.296 1.00 91.38 453 ALA A O 1
ATOM 3565 N N . MET A 1 454 ? 30.521 -12.448 -23.132 1.00 90.56 454 MET A N 1
ATOM 3566 C CA . MET A 1 454 ? 29.432 -11.621 -22.644 1.00 90.56 454 MET A CA 1
ATOM 3567 C C . MET A 1 454 ? 28.867 -10.707 -23.737 1.00 90.56 454 MET A C 1
ATOM 3569 O O . MET A 1 454 ? 27.655 -10.496 -23.793 1.00 90.56 454 MET A O 1
ATOM 3573 N N . ALA A 1 455 ? 29.713 -10.226 -24.653 1.00 91.19 455 ALA A N 1
ATOM 3574 C CA . ALA A 1 455 ? 29.273 -9.532 -25.864 1.00 91.19 455 ALA A CA 1
ATOM 3575 C C . ALA A 1 455 ? 28.374 -10.427 -26.734 1.00 91.19 455 ALA A C 1
ATOM 3577 O O . ALA A 1 455 ? 27.263 -10.028 -27.082 1.00 91.19 455 ALA A O 1
ATOM 3578 N N . MET A 1 456 ? 28.809 -11.664 -27.003 1.00 92.75 456 MET A N 1
ATOM 3579 C CA . MET A 1 456 ? 28.059 -12.649 -27.794 1.00 92.75 456 MET A CA 1
ATOM 3580 C C . MET A 1 456 ? 26.724 -13.021 -27.147 1.00 92.75 456 MET A C 1
ATOM 3582 O O . MET A 1 456 ? 25.699 -13.051 -27.830 1.00 92.75 456 MET A O 1
ATOM 3586 N N . TRP A 1 457 ? 26.713 -13.263 -25.833 1.00 94.50 457 TRP A N 1
ATOM 3587 C CA . TRP A 1 457 ? 25.477 -13.518 -25.091 1.00 94.50 457 TRP A CA 1
ATOM 3588 C C . TRP A 1 457 ? 24.514 -12.327 -25.183 1.00 94.50 457 TRP A C 1
ATOM 3590 O O . TRP A 1 457 ? 23.347 -12.503 -25.525 1.00 94.50 457 TRP A O 1
ATOM 3600 N N . SER A 1 458 ? 25.017 -11.105 -24.970 1.00 93.44 458 SER A N 1
ATOM 3601 C CA . SER A 1 458 ? 24.188 -9.892 -24.983 1.00 93.44 458 SER A CA 1
ATOM 3602 C C . SER A 1 458 ? 23.569 -9.649 -26.356 1.00 93.44 458 SER A C 1
ATOM 3604 O O . SER A 1 458 ? 22.384 -9.352 -26.453 1.00 93.44 458 SER A O 1
ATOM 3606 N N . LEU A 1 459 ? 24.367 -9.817 -27.412 1.00 94.31 459 LEU A N 1
ATOM 3607 C CA . LEU A 1 459 ? 23.942 -9.682 -28.802 1.00 94.31 459 LEU A CA 1
ATOM 3608 C C . LEU A 1 459 ? 22.915 -10.761 -29.183 1.00 94.31 459 LEU A C 1
ATOM 3610 O O . LEU A 1 459 ? 21.939 -10.459 -29.864 1.00 94.31 459 LEU A O 1
ATOM 3614 N N . SER A 1 460 ? 23.076 -11.990 -28.680 1.00 93.88 460 SER A N 1
ATOM 3615 C CA . SER A 1 460 ? 22.100 -13.071 -28.878 1.00 93.88 460 SER A CA 1
ATOM 3616 C C . SER A 1 460 ? 20.755 -12.740 -28.225 1.00 93.88 460 SER A C 1
ATOM 3618 O O . SER A 1 460 ? 19.726 -12.777 -28.895 1.00 93.88 460 SER A O 1
ATOM 3620 N N . CYS A 1 461 ? 20.752 -12.341 -26.946 1.00 94.75 461 CYS A N 1
ATOM 3621 C CA . CYS A 1 461 ? 19.533 -11.916 -26.246 1.00 94.75 461 CYS A CA 1
ATOM 3622 C C . CYS A 1 461 ? 18.861 -10.719 -26.931 1.00 94.75 461 CYS A C 1
ATOM 3624 O O . CYS A 1 461 ? 17.635 -10.663 -27.025 1.00 94.75 461 CYS A O 1
ATOM 3626 N N . PHE A 1 462 ? 19.657 -9.776 -27.431 1.00 94.69 462 PHE A N 1
ATOM 3627 C CA . PHE A 1 462 ? 19.167 -8.574 -28.089 1.00 94.69 462 PHE A CA 1
ATOM 3628 C C . PHE A 1 462 ? 18.498 -8.872 -29.439 1.00 94.69 462 PHE A C 1
ATOM 3630 O O . PHE A 1 462 ? 17.394 -8.391 -29.688 1.00 94.69 462 PHE A O 1
ATOM 3637 N N . PHE A 1 463 ? 19.095 -9.726 -30.279 1.00 94.62 463 PHE A N 1
ATOM 3638 C CA . PHE A 1 463 ? 18.468 -10.147 -31.537 1.00 94.62 463 PHE A CA 1
ATOM 3639 C C . PHE A 1 463 ? 17.235 -11.024 -31.332 1.00 94.62 463 PHE A C 1
ATOM 3641 O O . PHE A 1 463 ? 16.265 -10.879 -32.073 1.00 94.62 463 PHE A O 1
ATOM 3648 N N . VAL A 1 464 ? 17.245 -11.896 -30.320 1.00 95.38 464 VAL A N 1
ATOM 3649 C CA . VAL A 1 464 ? 16.051 -12.660 -29.932 1.00 95.38 464 VAL A CA 1
ATOM 3650 C C . VAL A 1 464 ? 14.922 -11.707 -29.530 1.00 95.38 464 VAL A C 1
ATOM 3652 O O . VAL A 1 464 ? 13.805 -11.851 -30.017 1.00 95.38 464 VAL A O 1
ATOM 3655 N N . SER A 1 465 ? 15.230 -10.685 -28.726 1.00 94.25 465 SER A N 1
ATOM 3656 C CA . SER A 1 465 ? 14.268 -9.660 -28.297 1.00 94.25 465 SER A CA 1
ATOM 3657 C C . SER A 1 465 ? 13.707 -8.838 -29.456 1.00 94.25 465 SER A C 1
ATOM 3659 O O . SER A 1 465 ? 12.524 -8.512 -29.460 1.00 94.25 465 SER A O 1
ATOM 3661 N N . ALA A 1 466 ? 14.545 -8.510 -30.444 1.00 94.00 466 ALA A N 1
ATOM 3662 C CA . ALA A 1 466 ? 14.171 -7.709 -31.612 1.00 94.00 466 ALA A CA 1
ATOM 3663 C C . ALA A 1 466 ? 13.484 -8.513 -32.722 1.00 94.00 466 ALA A C 1
ATOM 3665 O O . ALA A 1 466 ? 13.080 -7.943 -33.735 1.00 94.00 466 ALA A O 1
ATOM 3666 N N . SER A 1 467 ? 13.366 -9.833 -32.575 1.00 93.19 467 SER A N 1
ATOM 3667 C CA . SER A 1 467 ? 12.749 -10.663 -33.599 1.00 93.19 467 SER A CA 1
ATOM 3668 C C . SER A 1 467 ? 11.231 -10.495 -33.614 1.00 93.19 467 SER A C 1
ATOM 3670 O O . SER A 1 467 ? 10.572 -10.541 -32.579 1.00 93.19 467 SER A O 1
ATOM 3672 N N . THR A 1 468 ? 10.662 -10.376 -34.812 1.00 91.00 468 THR A N 1
ATOM 3673 C CA . THR A 1 468 ? 9.213 -10.476 -35.046 1.00 91.00 468 THR A CA 1
ATOM 3674 C C . THR A 1 468 ? 8.752 -11.926 -35.226 1.00 91.00 468 THR A C 1
ATOM 3676 O O . THR A 1 468 ? 7.554 -12.201 -35.255 1.00 91.00 468 THR A O 1
ATOM 3679 N N . SER A 1 469 ? 9.688 -12.874 -35.358 1.00 92.19 469 SER A N 1
ATOM 3680 C CA . SER A 1 469 ? 9.373 -14.294 -35.502 1.00 92.19 469 SER A CA 1
ATOM 3681 C C . SER A 1 469 ? 9.012 -14.898 -34.150 1.00 92.19 469 SER A C 1
ATOM 3683 O O . SER A 1 469 ? 9.841 -14.936 -33.241 1.00 92.19 469 SER A O 1
ATOM 3685 N N . GLN A 1 470 ? 7.801 -15.447 -34.046 1.00 89.12 470 GLN A N 1
ATOM 3686 C CA . GLN A 1 470 ? 7.294 -16.074 -32.824 1.00 89.12 470 GLN A CA 1
ATOM 3687 C C . GLN A 1 470 ? 8.222 -17.179 -32.299 1.00 89.12 470 GLN A C 1
ATOM 3689 O O . GLN A 1 470 ? 8.460 -17.260 -31.098 1.00 89.12 470 GLN A O 1
ATOM 3694 N N . TRP A 1 471 ? 8.787 -18.002 -33.186 1.00 93.00 471 TRP A N 1
ATOM 3695 C CA . TRP A 1 471 ? 9.663 -19.113 -32.800 1.00 93.00 471 TRP A CA 1
ATOM 3696 C C . TRP A 1 471 ? 11.004 -18.646 -32.244 1.00 93.00 471 TRP A C 1
ATOM 3698 O O . TRP A 1 471 ? 11.501 -19.228 -31.288 1.00 93.00 471 TRP A O 1
ATOM 3708 N N . ILE A 1 472 ? 11.576 -17.590 -32.832 1.00 91.69 472 ILE A N 1
ATOM 3709 C CA . ILE A 1 472 ? 12.838 -17.014 -32.359 1.00 91.69 472 ILE A CA 1
ATOM 3710 C C . ILE A 1 472 ? 12.594 -16.290 -31.038 1.00 91.69 472 ILE A C 1
ATOM 3712 O O . ILE A 1 472 ? 13.340 -16.499 -30.090 1.00 91.69 472 ILE A O 1
ATOM 3716 N N . SER A 1 473 ? 11.519 -15.503 -30.946 1.00 89.12 473 SER A N 1
ATOM 3717 C CA . SER A 1 473 ? 11.137 -14.805 -29.715 1.00 89.12 473 SER A CA 1
ATOM 3718 C C . SER A 1 473 ? 10.893 -15.780 -28.558 1.00 89.12 473 SER A C 1
ATOM 3720 O O . SER A 1 473 ? 11.339 -15.532 -27.443 1.00 89.12 473 SER A O 1
ATOM 3722 N N . ALA A 1 474 ? 10.267 -16.931 -28.831 1.00 90.81 474 ALA A N 1
ATOM 3723 C CA . ALA A 1 474 ? 10.022 -17.986 -27.847 1.00 90.81 474 ALA A CA 1
ATOM 3724 C C . ALA A 1 474 ? 11.294 -18.708 -27.362 1.00 90.81 474 ALA A C 1
ATOM 3726 O O . ALA A 1 474 ? 11.222 -19.482 -26.411 1.00 90.81 474 ALA A O 1
ATOM 3727 N N . MET A 1 475 ? 12.459 -18.472 -27.983 1.00 91.06 475 MET A N 1
ATOM 3728 C CA . MET A 1 475 ? 13.737 -18.947 -27.440 1.00 91.06 475 MET A CA 1
ATOM 3729 C C . MET A 1 475 ? 14.167 -18.163 -26.194 1.00 91.06 475 MET A C 1
ATOM 3731 O O . MET A 1 475 ? 15.047 -18.630 -25.469 1.00 91.06 475 MET A O 1
ATOM 3735 N N . TYR A 1 476 ? 13.589 -16.980 -25.951 1.00 89.69 476 TYR A N 1
ATOM 3736 C CA . TYR A 1 476 ? 13.791 -16.265 -24.698 1.00 89.69 476 TYR A CA 1
ATOM 3737 C C . TYR A 1 476 ? 12.948 -16.917 -23.585 1.00 89.69 476 TYR A C 1
ATOM 3739 O O . TYR A 1 476 ? 11.732 -17.024 -23.754 1.00 89.69 476 TYR A O 1
ATOM 3747 N N . PRO A 1 477 ? 13.565 -17.371 -22.480 1.00 81.06 477 PRO A N 1
ATOM 3748 C CA . PRO A 1 477 ? 12.882 -18.116 -21.423 1.00 81.06 477 PRO A CA 1
ATOM 3749 C C . PRO A 1 477 ? 12.024 -17.259 -20.482 1.00 81.06 477 PRO A C 1
ATOM 3751 O O . PRO A 1 477 ? 12.291 -16.041 -20.329 1.00 81.06 477 PRO A O 1
#

Mean predicted aligned error: 10.4 Å